Protein AF-D0LKE6-F1 (afdb_monomer)

pLDDT: mean 88.54, std 10.86, range [41.34, 98.31]

Sequence (4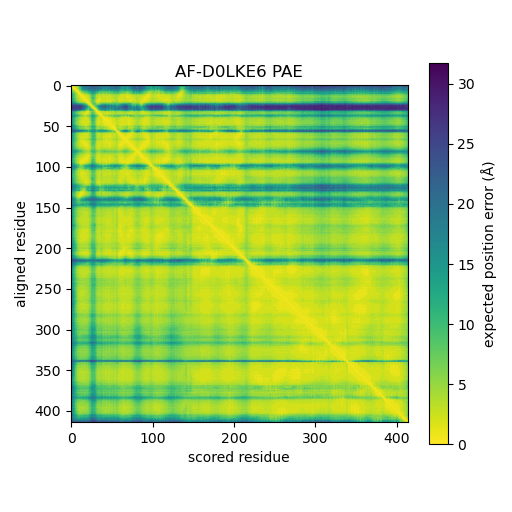14 aa):
MHAPSLKSPSFAVRYRGAWMQKHPSPSHRRSDFHWHPSDLPARIRAELADNLARYGSERASVWLIGDDYLAWARSFSATAPGDQRRYTGLAATVATTDEGPWQDALLDILAHMPLPPAGPYSTSITHGYVDRETHLPVADEHLPLPPAAVDPERLRALFTPAELARGLYLGGAMSCRDPHDEHLPLVFGHLLTWMPRAERAHPRQLVLVDRPLASGTSAPNNRGMINLLHYLTLAWFCPPAIRERDPQFTVRAWQLVLELAFHLERPLPDLLGDLGAVAAAWDTTEDLRSYLLSHRILRHEQIAACDRRAPKPLFASSVPDAGWLWNRITHYWGRQLLPASDAELARMAALLAQRIAVDHLFHLDAPERHTLPMRYLHRLLYESVLPAERRELLLRALAQYVPSLLTHPEVPLD

Mean predicted aligned error: 6.21 Å

Solvent-accessible surface area (backbone atoms only — not comparable to full-atom values): 22656 Å² total; per-residue (Å²): 135,82,76,82,79,76,76,74,59,63,41,56,35,40,35,35,41,36,26,38,41,31,66,81,68,82,91,46,100,77,73,57,76,45,58,42,64,74,83,64,58,67,69,62,52,49,56,55,48,52,50,42,71,76,62,49,75,44,64,27,18,41,39,37,37,44,96,61,38,39,37,43,32,24,33,16,71,33,63,32,88,89,78,71,44,58,31,36,36,35,15,22,22,36,38,37,48,93,51,77,71,50,56,72,44,46,46,62,47,26,60,66,57,69,74,56,67,58,42,63,87,47,80,83,73,37,75,85,36,58,67,44,76,47,78,40,74,61,70,71,85,68,66,51,62,53,48,84,82,49,60,52,67,62,47,57,68,34,31,55,60,64,50,49,36,42,26,75,72,70,20,51,74,36,47,18,71,55,36,76,52,83,58,50,48,35,53,51,26,51,60,43,34,74,44,58,68,76,63,61,41,50,67,37,47,31,32,27,27,61,49,87,68,78,91,76,68,80,72,74,87,48,66,10,48,46,46,39,39,51,50,51,29,43,42,60,54,54,52,64,76,41,42,76,76,40,71,57,49,48,48,54,40,47,48,39,49,53,36,37,24,61,66,66,72,34,59,63,39,59,42,38,32,51,37,51,50,55,53,56,20,52,74,33,44,66,41,31,50,52,46,33,48,77,71,60,61,45,50,73,68,47,51,55,56,18,39,78,72,41,99,59,50,83,85,39,90,86,48,88,33,23,67,53,41,48,36,48,51,53,22,35,42,48,67,65,44,30,85,71,51,74,72,44,46,45,46,53,19,50,54,49,44,44,52,38,38,41,26,31,54,49,27,70,80,37,61,85,48,72,62,39,48,51,45,65,58,48,38,58,78,68,67,22,74,49,49,67,72,48,47,53,51,47,52,55,44,25,37,70,37,29,53,67,59,74,73,35,91,88,51,83,90,123

Secondary structure (DSSP, 8-state):
-PPP--PPPEEEEEEEEEEEEE---TT-TT---EEESTTS-HHHHHHHHHHHHHHTTSSEEEEEE-SSEEEEEEEEEEE-TTT--EEEEEEEEEEEESSS-HHHHHHHHHHH-----SS---HHHHTTTSSEEEEEE-----PPPPGGGS-HHHHHHH--HHHHHHHHHH-EEEE-S-TT-TTHHHHHHHHHTTS-HHHHTS-EEEEEESSPPPS-SPPP-SHHHHHHHHHHHHHHT--HHHHHH-TTHHHHHHHHHHHHHHHTT--HHHHHHHHHHHHHHTSSHHHHHHHHHHTTSS-HHHHHHHHTTSSS-TT-TT--SHHHHHHHHHHHHHTTSS---HHHHHHHHHHHHHHHHHHHHHHHH-TT-TTTTTHHHHIIIIIS---HHHHHHHHHHHHTT-HHHHT-TTS---

Structure (mmCIF, N/CA/C/O backbone):
data_AF-D0LKE6-F1
#
_entry.id   AF-D0LKE6-F1
#
loop_
_atom_site.group_PDB
_atom_site.id
_atom_site.type_symbol
_atom_site.label_atom_id
_atom_site.label_alt_id
_atom_site.label_comp_id
_atom_site.label_asym_id
_atom_site.label_entity_id
_atom_site.label_seq_id
_atom_site.pdbx_PDB_ins_code
_atom_site.Cartn_x
_atom_site.Cartn_y
_atom_site.Cartn_z
_atom_site.occupancy
_atom_site.B_iso_or_equiv
_atom_site.auth_seq_id
_atom_site.auth_comp_id
_atom_site.auth_asym_id
_atom_site.auth_atom_id
_atom_site.pdbx_PDB_model_num
ATOM 1 N N . MET A 1 1 ? -1.559 -46.851 -4.967 1.00 47.97 1 MET A N 1
ATOM 2 C CA . MET A 1 1 ? -2.356 -45.866 -5.728 1.00 47.97 1 MET A CA 1
ATOM 3 C C . MET A 1 1 ? -1.727 -44.505 -5.490 1.00 47.97 1 MET A C 1
ATOM 5 O O . MET A 1 1 ? -1.763 -44.044 -4.359 1.00 47.97 1 MET A O 1
ATOM 9 N N . HIS A 1 2 ? -1.071 -43.918 -6.492 1.00 45.12 2 HIS A N 1
ATOM 10 C CA . HIS A 1 2 ? -0.596 -42.535 -6.398 1.00 45.12 2 HIS A CA 1
ATOM 11 C C . HIS A 1 2 ? -1.765 -41.612 -6.732 1.00 45.12 2 HIS A C 1
ATOM 13 O O . HIS A 1 2 ? -2.380 -41.772 -7.786 1.00 45.12 2 HIS A O 1
ATOM 19 N N . ALA A 1 3 ? -2.102 -40.698 -5.821 1.00 43.34 3 ALA A N 1
ATOM 20 C CA . ALA A 1 3 ? -3.072 -39.651 -6.106 1.00 43.34 3 ALA A CA 1
ATOM 21 C C . ALA A 1 3 ? -2.573 -38.829 -7.311 1.00 43.34 3 ALA A C 1
ATOM 23 O O . ALA A 1 3 ? -1.376 -38.526 -7.370 1.00 43.34 3 ALA A O 1
ATOM 24 N N . PRO A 1 4 ? -3.435 -38.502 -8.288 1.00 55.91 4 PRO A N 1
ATOM 25 C CA . PRO A 1 4 ? -3.037 -37.672 -9.414 1.00 55.91 4 PRO A CA 1
ATOM 26 C C . PRO A 1 4 ? -2.559 -36.315 -8.889 1.00 55.91 4 PRO A C 1
ATOM 28 O O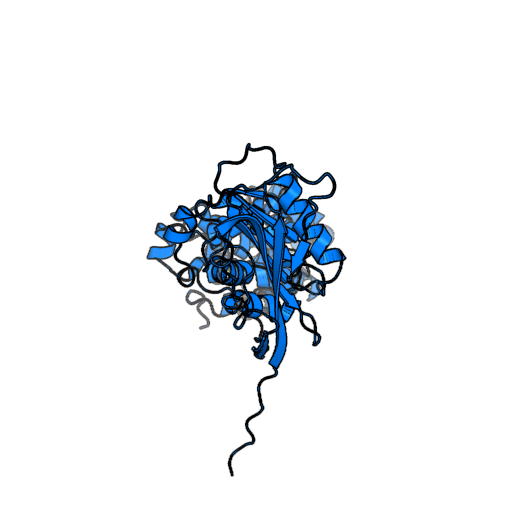 . PRO A 1 4 ? -3.285 -35.624 -8.178 1.00 55.91 4 PRO A O 1
ATOM 31 N N . SER A 1 5 ? -1.317 -35.957 -9.221 1.00 59.00 5 SER A N 1
ATOM 32 C CA . SER A 1 5 ? -0.776 -34.622 -8.972 1.00 59.00 5 SER A CA 1
ATOM 33 C C . SER A 1 5 ? -1.634 -33.620 -9.742 1.00 59.00 5 SER A C 1
ATOM 35 O O . SER A 1 5 ? -1.643 -33.614 -10.974 1.00 59.00 5 SER A O 1
ATOM 37 N N . LEU A 1 6 ? -2.399 -32.810 -9.010 1.00 66.38 6 LEU A N 1
ATOM 38 C CA . LEU A 1 6 ? -3.052 -31.634 -9.564 1.00 66.38 6 LEU A CA 1
ATOM 39 C C . LEU A 1 6 ? -1.931 -30.700 -10.023 1.00 66.38 6 LEU A C 1
ATOM 41 O O . LEU A 1 6 ? -1.174 -30.192 -9.198 1.00 66.38 6 LEU A O 1
ATOM 45 N N . LYS A 1 7 ? -1.772 -30.535 -11.341 1.00 68.88 7 LYS A N 1
ATOM 46 C CA . LYS A 1 7 ? -0.879 -29.510 -11.883 1.00 68.88 7 LYS A CA 1
ATOM 47 C C . LYS A 1 7 ? -1.386 -28.163 -11.380 1.00 68.88 7 LYS A C 1
ATOM 49 O O . LYS A 1 7 ? -2.539 -27.825 -11.650 1.00 68.88 7 LYS A O 1
ATOM 54 N N . SER A 1 8 ? -0.547 -27.430 -10.652 1.00 73.38 8 SER A N 1
ATOM 55 C CA . SER A 1 8 ? -0.851 -26.048 -10.293 1.00 73.38 8 SER A CA 1
ATOM 56 C C . SER A 1 8 ? -1.174 -25.267 -11.567 1.00 73.38 8 SER A C 1
ATOM 58 O O . SER A 1 8 ? -0.502 -25.481 -12.585 1.00 73.38 8 SER A O 1
ATOM 60 N N . PRO A 1 9 ? -2.203 -24.408 -11.550 1.00 79.44 9 PRO A N 1
ATOM 61 C CA . PRO A 1 9 ? -2.502 -23.573 -12.699 1.00 79.44 9 PRO A CA 1
ATOM 62 C C . PRO A 1 9 ? -1.266 -22.734 -13.061 1.00 79.44 9 PRO A C 1
ATOM 64 O O . PRO A 1 9 ? -0.527 -22.280 -12.189 1.00 79.44 9 PRO A O 1
ATOM 67 N N . SER A 1 10 ? -1.014 -22.578 -14.357 1.00 83.12 10 SER A N 1
ATOM 68 C CA . SER A 1 10 ? 0.090 -21.791 -14.916 1.00 83.12 10 SER A CA 1
ATOM 69 C C . SER A 1 10 ? -0.420 -21.015 -16.121 1.00 83.12 10 SER A C 1
ATOM 71 O O . SER A 1 10 ? -1.293 -21.533 -16.818 1.00 83.12 10 SER A O 1
ATOM 73 N N . PHE A 1 11 ? 0.150 -19.848 -16.401 1.00 85.50 11 PHE A N 1
ATOM 74 C CA . PHE A 1 11 ? -0.145 -19.068 -17.608 1.00 85.50 11 PHE A CA 1
ATOM 75 C C . PHE A 1 11 ? 1.114 -18.902 -18.467 1.00 85.50 11 PHE A C 1
ATOM 77 O O . PHE A 1 11 ? 2.243 -18.891 -17.959 1.00 85.50 11 PHE A O 1
ATOM 84 N N . ALA A 1 12 ? 0.927 -18.803 -19.781 1.00 90.00 12 ALA A N 1
ATOM 85 C CA . ALA A 1 12 ? 2.007 -18.543 -20.727 1.00 90.00 12 ALA A CA 1
ATOM 86 C C . ALA A 1 12 ? 2.291 -17.035 -20.855 1.00 90.00 12 ALA A C 1
ATOM 88 O O . ALA A 1 12 ? 1.430 -16.252 -21.254 1.00 90.00 12 ALA A O 1
ATOM 89 N N . VAL A 1 13 ? 3.530 -16.625 -20.571 1.00 91.25 13 VAL A N 1
ATOM 90 C CA . VAL A 1 13 ? 4.018 -15.262 -20.824 1.00 91.25 13 VAL A CA 1
ATOM 91 C C . VAL A 1 13 ? 4.961 -15.266 -22.007 1.00 91.25 13 VAL A C 1
ATOM 93 O O . VAL A 1 13 ? 5.920 -16.038 -22.047 1.00 91.25 13 VAL A O 1
ATOM 96 N N . ARG A 1 14 ? 4.740 -14.333 -22.930 1.00 92.25 14 ARG A N 1
ATOM 97 C CA . ARG A 1 14 ? 5.626 -14.080 -24.062 1.00 92.25 14 ARG A CA 1
ATOM 98 C C . ARG A 1 14 ? 6.458 -12.829 -23.808 1.00 92.25 14 ARG A C 1
ATOM 100 O O . ARG A 1 14 ? 5.916 -11.734 -23.676 1.00 92.25 14 ARG A O 1
ATOM 107 N N . TYR A 1 15 ? 7.775 -12.993 -23.779 1.00 93.00 15 TYR A N 1
ATOM 108 C CA . TYR A 1 15 ? 8.756 -11.917 -23.692 1.00 93.00 15 TYR A CA 1
ATOM 109 C C . TYR A 1 15 ? 9.340 -11.623 -25.071 1.00 93.00 15 TYR A C 1
ATOM 111 O O . TYR A 1 15 ? 9.923 -12.499 -25.708 1.00 93.00 15 TYR A O 1
ATOM 119 N N . ARG A 1 16 ? 9.244 -10.372 -25.517 1.00 93.31 16 ARG A N 1
ATOM 120 C CA . ARG A 1 16 ? 9.790 -9.908 -26.794 1.00 93.31 16 ARG A CA 1
ATOM 121 C C . ARG A 1 16 ? 10.831 -8.824 -26.565 1.00 93.31 16 ARG A C 1
ATOM 123 O O . ARG A 1 16 ? 10.514 -7.744 -26.070 1.00 93.31 16 ARG A O 1
ATOM 130 N N . GLY A 1 17 ? 12.067 -9.110 -26.950 1.00 93.19 17 GLY A N 1
ATOM 131 C CA . GLY A 1 17 ? 13.127 -8.121 -27.066 1.00 93.19 17 GLY A CA 1
ATOM 132 C C . GLY A 1 17 ? 12.883 -7.201 -28.261 1.00 93.19 17 GLY A C 1
ATOM 133 O O . GLY A 1 17 ? 12.564 -7.673 -29.352 1.00 93.19 17 GLY A O 1
ATOM 134 N N . ALA A 1 18 ? 13.062 -5.899 -28.071 1.00 93.62 18 ALA A N 1
ATOM 135 C CA . ALA A 1 18 ? 12.921 -4.897 -29.115 1.00 93.62 18 ALA A CA 1
ATOM 136 C C . ALA A 1 18 ? 13.944 -3.770 -28.972 1.00 93.62 18 ALA A C 1
ATOM 138 O O . ALA A 1 18 ? 14.286 -3.346 -27.874 1.00 93.62 18 ALA A O 1
ATOM 139 N N . TRP A 1 19 ? 14.403 -3.246 -30.100 1.00 93.25 19 TRP A N 1
ATOM 140 C CA . TRP A 1 19 ? 15.422 -2.212 -30.175 1.00 93.25 19 TRP A CA 1
ATOM 141 C C . TRP A 1 19 ? 14.921 -1.069 -31.031 1.00 93.25 19 TRP A C 1
ATOM 143 O O . TRP A 1 19 ? 14.607 -1.271 -32.199 1.00 93.25 19 TRP A O 1
ATOM 153 N N . MET A 1 20 ? 14.897 0.135 -30.477 1.00 93.12 20 MET A N 1
ATOM 154 C CA . MET A 1 20 ? 14.715 1.354 -31.252 1.00 93.12 20 MET A CA 1
ATOM 155 C C . MET A 1 20 ? 16.069 2.028 -31.385 1.00 93.12 20 MET A C 1
ATOM 157 O O . MET A 1 20 ? 16.627 2.420 -30.369 1.00 93.12 20 MET A O 1
ATOM 161 N N . GLN A 1 21 ? 16.617 2.184 -32.588 1.00 90.31 21 GLN A N 1
ATOM 162 C CA . GLN A 1 21 ? 17.961 2.751 -32.746 1.00 90.31 21 GLN A CA 1
ATOM 163 C C . GLN A 1 21 ? 18.087 3.703 -33.932 1.00 90.31 21 GLN A C 1
ATOM 165 O O . GLN A 1 21 ? 17.394 3.569 -34.942 1.00 90.31 21 GLN A O 1
ATOM 170 N N . LYS A 1 22 ? 18.997 4.670 -33.795 1.00 88.31 22 LYS A N 1
ATOM 171 C CA . LYS A 1 22 ? 19.347 5.661 -34.814 1.00 88.31 22 LYS A CA 1
ATOM 172 C C . LYS A 1 22 ? 20.864 5.831 -34.892 1.00 88.31 22 LYS A C 1
ATOM 174 O O . LYS A 1 22 ? 21.565 5.796 -33.879 1.00 88.31 22 LYS A O 1
ATOM 179 N N . HIS A 1 23 ? 21.362 6.069 -36.105 1.00 78.69 23 HIS A N 1
ATOM 180 C CA . HIS A 1 23 ? 22.742 6.493 -36.329 1.00 78.69 23 HIS A CA 1
ATOM 181 C C . HIS A 1 23 ? 22.894 8.010 -36.066 1.00 78.69 23 HIS A C 1
ATOM 183 O O . HIS A 1 23 ? 22.118 8.789 -36.624 1.00 78.69 23 HIS A O 1
ATOM 189 N N . PRO A 1 24 ? 23.889 8.474 -35.283 1.00 66.12 24 PRO A N 1
ATOM 190 C CA . PRO A 1 24 ? 24.089 9.893 -34.975 1.00 66.12 24 PRO A CA 1
ATOM 191 C C . PRO A 1 24 ? 24.461 10.782 -36.174 1.00 66.12 24 PRO A C 1
ATOM 193 O O . PRO A 1 24 ? 24.424 12.003 -36.047 1.00 66.12 24 PRO A O 1
ATOM 196 N N . SER A 1 25 ? 24.857 10.221 -37.327 1.00 58.88 25 SER A N 1
ATOM 197 C CA . SER A 1 25 ? 25.312 11.036 -38.467 1.00 58.88 25 SER A CA 1
ATOM 198 C C . SER A 1 25 ? 24.190 11.862 -39.113 1.00 58.88 25 SER A C 1
ATOM 200 O O . SER A 1 25 ? 23.190 11.291 -39.547 1.00 58.88 25 SER A O 1
ATOM 202 N N . PRO A 1 26 ? 24.393 13.179 -39.306 1.00 49.66 26 PRO A N 1
ATOM 203 C CA . PRO A 1 26 ? 23.405 14.091 -39.890 1.00 49.66 26 PRO A CA 1
ATOM 204 C C . PRO A 1 26 ? 23.273 14.006 -41.425 1.00 49.66 26 PRO A C 1
ATOM 206 O O . PRO A 1 26 ? 22.548 14.797 -42.022 1.00 49.66 26 PRO A O 1
ATOM 209 N N . SER A 1 27 ? 23.954 13.072 -42.098 1.00 48.16 27 SER A N 1
ATOM 210 C CA . SER A 1 27 ? 24.074 13.036 -43.566 1.00 48.16 27 SER A CA 1
ATOM 211 C C . SER A 1 27 ? 22.793 12.658 -44.326 1.00 48.16 27 SER A C 1
ATOM 213 O O . SER A 1 27 ? 22.754 12.806 -45.545 1.00 48.16 27 SER A O 1
ATOM 215 N N . HIS A 1 28 ? 21.720 12.242 -43.643 1.00 43.12 28 HIS A N 1
ATOM 216 C CA . HIS A 1 28 ? 20.419 11.997 -44.268 1.00 43.12 28 HIS A CA 1
ATOM 217 C C . HIS A 1 28 ? 19.289 12.750 -43.551 1.00 43.12 28 HIS A C 1
ATOM 219 O O . HIS A 1 28 ? 19.034 12.547 -42.363 1.00 43.12 28 HIS A O 1
ATOM 225 N N . ARG A 1 29 ? 18.542 13.560 -44.320 1.00 41.34 29 ARG A N 1
ATOM 226 C CA . ARG A 1 29 ? 17.317 14.277 -43.898 1.00 41.34 29 ARG A CA 1
ATOM 227 C C . ARG A 1 29 ? 16.173 13.361 -43.410 1.00 41.34 29 ARG A C 1
ATOM 229 O O . ARG A 1 29 ? 15.192 13.880 -42.902 1.00 41.34 29 ARG A O 1
ATOM 236 N N . ARG A 1 30 ? 16.296 12.033 -43.567 1.00 46.56 30 ARG A N 1
ATOM 237 C CA . ARG A 1 30 ? 15.346 10.983 -43.129 1.00 46.56 30 ARG A CA 1
ATOM 238 C C . ARG A 1 30 ? 15.948 10.034 -42.074 1.00 46.56 30 ARG A C 1
ATOM 240 O O . ARG A 1 30 ? 15.662 8.844 -42.086 1.00 46.56 30 ARG A O 1
ATOM 247 N N . SER A 1 31 ? 16.881 10.507 -41.245 1.00 54.56 31 SER A N 1
ATOM 248 C CA . SER A 1 31 ? 17.502 9.686 -40.189 1.00 54.56 31 SER A CA 1
ATOM 249 C C . SER A 1 31 ? 16.519 9.445 -39.037 1.00 54.56 31 SER A C 1
ATOM 251 O O . SER A 1 31 ? 16.667 9.997 -37.947 1.00 54.56 31 SER A O 1
ATOM 253 N N . ASP A 1 32 ? 15.487 8.652 -39.294 1.00 76.81 32 ASP A N 1
ATOM 254 C CA . ASP A 1 32 ? 14.445 8.340 -38.324 1.00 76.81 32 ASP A CA 1
ATOM 255 C C . ASP A 1 32 ? 14.886 7.178 -37.424 1.00 76.81 32 ASP A C 1
ATOM 257 O O . ASP A 1 32 ? 15.779 6.396 -37.757 1.00 76.81 32 ASP A O 1
ATOM 261 N N . PHE A 1 33 ? 14.303 7.094 -36.230 1.00 83.81 33 PHE A N 1
ATOM 262 C CA . PHE A 1 33 ? 14.491 5.934 -35.366 1.00 83.81 33 PHE A CA 1
ATOM 263 C C . PHE A 1 33 ? 13.778 4.723 -35.978 1.00 83.81 33 PHE A C 1
ATOM 265 O O . PHE A 1 33 ? 12.622 4.824 -36.392 1.00 83.81 33 PHE A O 1
ATOM 272 N N . HIS A 1 34 ? 14.447 3.570 -35.998 1.00 87.56 34 HIS A N 1
ATOM 273 C CA . HIS A 1 34 ? 13.879 2.321 -36.507 1.00 87.56 34 HIS A CA 1
ATOM 274 C C . HIS A 1 34 ? 13.777 1.270 -35.403 1.00 87.56 34 HIS A C 1
ATOM 276 O O . HIS A 1 34 ? 14.676 1.154 -34.569 1.00 87.56 34 HIS A O 1
ATOM 282 N N . TRP A 1 35 ? 12.675 0.514 -35.418 1.00 90.06 35 TRP A N 1
ATOM 283 C CA . TRP A 1 35 ? 12.418 -0.592 -34.497 1.00 90.06 35 TRP A CA 1
ATOM 284 C C . TRP A 1 35 ? 12.865 -1.932 -35.091 1.00 90.06 35 TRP A C 1
ATOM 286 O O . TRP A 1 35 ? 12.570 -2.228 -36.250 1.00 90.06 35 TRP A O 1
ATOM 296 N N . HIS A 1 36 ? 13.527 -2.749 -34.277 1.00 88.00 36 HIS A N 1
ATOM 297 C CA . HIS A 1 36 ? 13.985 -4.095 -34.601 1.00 88.00 36 HIS A CA 1
ATOM 298 C C . HIS A 1 36 ? 13.637 -5.056 -33.452 1.00 88.00 36 HIS A C 1
ATOM 300 O O . HIS A 1 36 ? 14.093 -4.808 -32.341 1.00 88.00 36 HIS A O 1
ATOM 306 N N . PRO A 1 37 ? 12.896 -6.153 -33.679 1.00 82.88 37 PRO A N 1
ATOM 307 C CA . PRO A 1 37 ? 12.035 -6.373 -34.840 1.00 82.88 37 PRO A CA 1
ATOM 308 C C . PRO A 1 37 ? 10.900 -5.330 -34.915 1.00 82.88 37 PRO A C 1
ATOM 310 O O . PRO A 1 37 ? 10.629 -4.591 -33.968 1.00 82.88 37 PRO A O 1
ATOM 313 N N . SER A 1 38 ? 10.278 -5.196 -36.088 1.00 76.62 38 SER A N 1
ATOM 314 C CA . SER A 1 38 ? 9.283 -4.147 -36.361 1.00 76.62 38 SER A CA 1
ATOM 315 C C . SER A 1 38 ? 7.862 -4.480 -35.883 1.00 76.62 38 SER A C 1
ATOM 317 O O . SER A 1 38 ? 6.953 -3.673 -36.074 1.00 76.62 38 SER A O 1
ATOM 319 N N . ASP A 1 39 ? 7.653 -5.659 -35.304 1.00 83.12 39 ASP A N 1
ATOM 320 C CA . ASP A 1 39 ? 6.363 -6.294 -35.007 1.00 83.12 39 ASP A CA 1
ATOM 321 C C . ASP A 1 39 ? 5.790 -5.954 -33.618 1.00 83.12 39 ASP A C 1
ATOM 323 O O . ASP A 1 39 ? 4.746 -6.479 -33.228 1.00 83.12 39 ASP A O 1
ATOM 327 N N . LEU A 1 40 ? 6.409 -5.027 -32.879 1.00 86.31 40 LEU A N 1
ATOM 328 C CA . LEU A 1 40 ? 5.805 -4.491 -31.660 1.00 86.31 40 LEU A CA 1
ATOM 329 C C . LEU A 1 40 ? 4.518 -3.691 -31.962 1.00 86.31 40 LEU A C 1
ATOM 331 O O . LEU A 1 40 ? 4.504 -2.863 -32.890 1.00 86.31 40 LEU A O 1
ATOM 335 N N . PRO A 1 41 ? 3.464 -3.829 -31.130 1.00 90.56 41 PRO A N 1
ATOM 336 C CA . PRO A 1 41 ? 2.258 -3.014 -31.238 1.00 90.56 41 PRO A CA 1
ATOM 337 C C . PRO A 1 41 ? 2.571 -1.514 -31.289 1.00 90.56 41 PRO A C 1
ATOM 339 O O . PRO A 1 41 ? 3.401 -1.008 -30.531 1.00 90.56 41 PRO A O 1
ATOM 342 N N . ALA A 1 42 ? 1.893 -0.785 -32.182 1.00 90.44 42 ALA A N 1
ATOM 343 C CA . ALA A 1 42 ? 2.172 0.632 -32.431 1.00 90.44 42 ALA A CA 1
ATOM 344 C C . ALA A 1 42 ? 2.037 1.506 -31.170 1.00 90.44 42 ALA A C 1
ATOM 346 O O . ALA A 1 42 ? 2.848 2.409 -30.988 1.00 90.44 42 ALA A O 1
ATOM 347 N N . ARG A 1 43 ? 1.078 1.196 -30.281 1.00 92.62 43 ARG A N 1
ATOM 348 C CA . ARG A 1 43 ? 0.895 1.910 -29.003 1.00 92.62 43 ARG A CA 1
ATOM 349 C C . ARG A 1 43 ? 2.139 1.824 -28.106 1.00 92.62 43 ARG A C 1
ATOM 351 O O . ARG A 1 43 ? 2.644 2.848 -27.671 1.00 92.62 43 ARG A O 1
ATOM 358 N N . ILE A 1 44 ? 2.705 0.623 -27.944 1.00 92.56 44 ILE A N 1
ATOM 359 C CA . ILE A 1 44 ? 3.870 0.379 -27.077 1.00 92.56 44 ILE A CA 1
ATOM 360 C C . ILE A 1 44 ? 5.096 1.081 -27.664 1.00 92.56 44 ILE A C 1
ATOM 362 O O . ILE A 1 44 ? 5.868 1.715 -26.948 1.00 92.56 44 ILE A O 1
ATOM 366 N N . ARG A 1 45 ? 5.253 1.019 -28.995 1.00 92.00 45 ARG A N 1
ATOM 367 C CA . ARG A 1 45 ? 6.321 1.739 -29.701 1.00 92.00 45 ARG A CA 1
ATOM 368 C C . ARG A 1 45 ? 6.222 3.250 -29.507 1.00 92.00 45 ARG A C 1
ATOM 370 O O . ARG A 1 45 ? 7.254 3.878 -29.290 1.00 92.00 45 ARG A O 1
ATOM 377 N N . ALA A 1 46 ? 5.020 3.818 -29.594 1.00 91.25 46 ALA A N 1
ATOM 378 C CA . ALA A 1 46 ? 4.798 5.247 -29.393 1.00 91.25 46 ALA A CA 1
ATOM 379 C C . ALA A 1 46 ? 5.141 5.667 -27.956 1.00 91.25 46 ALA A C 1
ATOM 381 O O . ALA A 1 46 ? 5.932 6.586 -27.774 1.00 91.25 46 ALA A O 1
ATOM 382 N N . GLU A 1 47 ? 4.658 4.941 -26.946 1.00 92.44 47 GLU A N 1
ATOM 383 C CA . GLU A 1 47 ? 4.952 5.249 -25.540 1.00 92.44 47 GLU A CA 1
ATOM 384 C C . GLU A 1 47 ? 6.448 5.165 -25.214 1.00 92.44 47 GLU A C 1
ATOM 386 O O . GLU A 1 47 ? 7.004 6.061 -24.575 1.00 92.44 47 GLU A O 1
ATOM 391 N N . LEU A 1 48 ? 7.138 4.120 -25.680 1.00 92.25 48 LEU A N 1
ATOM 392 C CA . LEU A 1 48 ? 8.586 3.996 -25.496 1.00 92.25 48 LEU A CA 1
ATOM 393 C C . LEU A 1 48 ? 9.352 5.106 -26.238 1.00 92.25 48 LEU A C 1
ATOM 395 O O . LEU A 1 48 ? 10.305 5.666 -25.692 1.00 92.25 48 LEU A O 1
ATOM 399 N N . ALA A 1 49 ? 8.933 5.459 -27.457 1.00 89.62 49 ALA A N 1
ATOM 400 C CA . ALA A 1 49 ? 9.560 6.528 -28.231 1.00 89.62 49 ALA A CA 1
ATOM 401 C C . ALA A 1 49 ? 9.371 7.909 -27.582 1.00 89.62 49 ALA A C 1
ATOM 403 O O . ALA A 1 49 ? 10.335 8.672 -27.494 1.00 89.62 49 ALA A O 1
ATOM 404 N N . ASP A 1 50 ? 8.176 8.202 -27.068 1.00 88.88 50 ASP A N 1
ATOM 405 C CA . ASP A 1 50 ? 7.871 9.445 -26.352 1.00 88.88 50 ASP A CA 1
ATOM 406 C C . ASP A 1 50 ? 8.743 9.602 -25.102 1.00 88.88 50 ASP A C 1
ATOM 408 O O . ASP A 1 50 ? 9.212 10.700 -24.793 1.00 88.88 50 ASP A O 1
ATOM 412 N N . ASN A 1 51 ? 9.020 8.499 -24.403 1.00 82.19 51 ASN A N 1
ATOM 413 C CA . ASN A 1 51 ? 9.959 8.500 -23.287 1.00 82.19 51 ASN A CA 1
ATOM 414 C C . ASN A 1 51 ? 11.385 8.830 -23.734 1.00 82.19 51 ASN A C 1
ATOM 416 O O . ASN A 1 51 ? 12.013 9.714 -23.150 1.00 82.19 51 ASN A O 1
ATOM 420 N N . LEU A 1 52 ? 11.894 8.185 -24.789 1.00 78.38 52 LEU A N 1
ATOM 421 C CA . LEU A 1 52 ? 13.220 8.530 -25.310 1.00 78.38 52 LEU A CA 1
ATOM 422 C C . LEU A 1 52 ? 13.286 10.005 -25.731 1.00 78.38 52 LEU A C 1
ATOM 424 O O . LEU A 1 52 ? 14.282 10.671 -25.467 1.00 78.38 52 LEU A O 1
ATOM 428 N N . ALA A 1 53 ? 12.233 10.538 -26.353 1.00 82.56 53 ALA A N 1
ATOM 429 C CA . ALA A 1 53 ? 12.198 11.934 -26.778 1.00 82.56 53 ALA A CA 1
ATOM 430 C C . ALA A 1 53 ? 12.289 12.916 -25.596 1.00 82.56 53 ALA A C 1
ATOM 432 O O . ALA A 1 53 ? 12.932 13.958 -25.717 1.00 82.56 53 ALA A O 1
ATOM 433 N N . ARG A 1 54 ? 11.683 12.581 -24.449 1.00 81.50 54 ARG A N 1
ATOM 434 C CA . ARG A 1 54 ? 11.694 13.424 -23.240 1.00 81.50 54 ARG A CA 1
ATOM 435 C C . ARG A 1 54 ? 13.021 13.387 -22.484 1.00 81.50 54 ARG A C 1
ATOM 437 O O . ARG A 1 54 ? 13.441 14.422 -21.972 1.00 81.50 54 ARG A O 1
ATOM 444 N N . TYR A 1 55 ? 13.666 12.223 -22.405 1.00 75.19 55 TYR A N 1
ATOM 445 C CA . TYR A 1 55 ? 14.863 12.020 -21.571 1.00 75.19 55 TYR A CA 1
ATOM 446 C C . TYR A 1 55 ? 16.169 11.887 -22.377 1.00 75.19 55 TYR A C 1
ATOM 448 O O . TYR A 1 55 ? 17.258 11.886 -21.808 1.00 75.19 55 TYR A O 1
ATOM 456 N N . GLY A 1 56 ? 16.090 11.859 -23.710 1.00 68.12 56 GLY A N 1
ATOM 457 C CA . GLY A 1 56 ? 17.238 11.885 -24.615 1.00 68.12 56 GLY A CA 1
ATOM 458 C C . GLY A 1 56 ? 18.103 10.620 -24.570 1.00 68.12 56 GLY A C 1
ATOM 459 O O . GLY A 1 56 ? 17.660 9.543 -24.188 1.00 68.12 56 GLY A O 1
ATOM 460 N N . SER A 1 57 ? 19.371 10.748 -24.980 1.00 62.78 57 SER A N 1
ATOM 461 C CA . SER A 1 57 ? 20.373 9.667 -24.928 1.00 62.78 57 SER A CA 1
ATOM 462 C C . SER A 1 57 ? 21.048 9.525 -23.558 1.00 62.78 57 SER A C 1
ATOM 464 O O . SER A 1 57 ? 22.133 8.949 -23.465 1.00 62.78 57 SER A O 1
ATOM 466 N N . GLU A 1 58 ? 20.477 10.131 -22.519 1.00 71.75 58 GLU A N 1
ATOM 467 C CA . GLU A 1 58 ? 20.970 10.015 -21.148 1.00 71.75 58 GLU A CA 1
ATOM 468 C C . GLU A 1 58 ? 20.823 8.572 -20.661 1.00 71.75 58 GLU A C 1
ATOM 470 O O . GLU A 1 58 ? 19.975 7.833 -21.164 1.00 71.75 58 GLU A O 1
ATOM 475 N N . ARG A 1 59 ? 21.649 8.154 -19.693 1.00 90.00 59 ARG A N 1
ATOM 476 C CA . ARG A 1 59 ? 21.531 6.831 -19.068 1.00 90.00 59 ARG A CA 1
ATOM 477 C C . ARG A 1 59 ? 20.210 6.789 -18.295 1.00 90.00 59 ARG A C 1
ATOM 479 O O . ARG A 1 59 ? 20.075 7.415 -17.247 1.00 90.00 59 ARG A O 1
ATOM 486 N N . ALA A 1 60 ? 19.231 6.096 -18.862 1.00 93.44 60 ALA A N 1
ATOM 487 C CA . ALA A 1 60 ? 17.861 6.068 -18.387 1.00 93.44 60 ALA A CA 1
ATOM 488 C C . ALA A 1 60 ? 17.231 4.695 -18.623 1.00 93.44 60 ALA A C 1
ATOM 490 O O . ALA A 1 60 ? 17.620 3.967 -19.544 1.00 93.44 60 ALA A O 1
ATOM 491 N N . SER A 1 61 ? 16.230 4.377 -17.809 1.00 95.62 61 SER A N 1
ATOM 492 C CA . SER A 1 61 ? 15.347 3.235 -18.018 1.00 95.62 61 SER A CA 1
ATOM 493 C C . SER A 1 61 ? 13.896 3.654 -17.923 1.00 95.62 61 SER A C 1
ATOM 495 O O . SER A 1 61 ? 13.542 4.535 -17.147 1.00 95.62 61 SER A O 1
ATOM 497 N N . VAL A 1 62 ? 13.057 3.010 -18.716 1.00 95.06 62 VAL A N 1
ATOM 498 C CA . VAL A 1 62 ? 11.622 3.249 -18.781 1.00 95.06 62 VAL A CA 1
ATOM 499 C C . VAL A 1 62 ? 10.931 1.960 -18.388 1.00 95.06 62 VAL A C 1
ATOM 501 O O . VAL A 1 62 ? 11.185 0.916 -18.983 1.00 95.06 62 VAL A O 1
ATOM 504 N N . TRP A 1 63 ? 10.048 2.049 -17.409 1.00 95.62 63 TRP A N 1
ATOM 505 C CA . TRP A 1 63 ? 9.183 0.972 -16.967 1.00 95.62 63 TRP A CA 1
ATOM 506 C C . TRP A 1 63 ? 7.734 1.368 -17.247 1.00 95.62 63 TRP A C 1
ATOM 508 O O . TRP A 1 63 ? 7.284 2.428 -16.811 1.00 95.62 63 TRP A O 1
ATOM 518 N N . LEU A 1 64 ? 7.022 0.544 -18.012 1.00 95.25 64 LEU A N 1
ATOM 519 C CA . LEU A 1 64 ? 5.629 0.762 -18.392 1.00 95.25 64 LEU A CA 1
ATOM 520 C C . LEU A 1 64 ? 4.790 -0.423 -17.941 1.00 95.25 64 LEU A C 1
ATOM 522 O O . LEU A 1 64 ? 5.086 -1.564 -18.295 1.00 95.25 64 LEU A O 1
ATOM 526 N N . ILE A 1 65 ? 3.720 -0.128 -17.221 1.00 94.75 65 ILE A N 1
ATOM 527 C CA . ILE A 1 65 ? 2.603 -1.029 -16.982 1.00 94.75 65 ILE A CA 1
ATOM 528 C C . ILE A 1 65 ? 1.439 -0.528 -17.837 1.00 94.75 65 ILE A C 1
ATOM 530 O O . ILE A 1 65 ? 0.986 0.601 -17.644 1.00 94.75 65 ILE A O 1
ATOM 534 N N . GLY A 1 66 ? 0.984 -1.353 -18.776 1.00 92.81 66 GLY A N 1
ATOM 535 C CA . GLY A 1 66 ? -0.240 -1.136 -19.543 1.00 92.81 66 GLY A CA 1
ATOM 536 C C . GLY A 1 66 ? -1.371 -2.061 -19.091 1.00 92.81 66 GLY A C 1
ATOM 537 O O . GLY A 1 66 ? -1.231 -2.816 -18.132 1.00 92.81 66 GLY A O 1
ATOM 538 N N . ASP A 1 67 ? -2.492 -2.028 -19.811 1.00 89.00 67 ASP A N 1
ATOM 539 C CA . ASP A 1 67 ? -3.666 -2.859 -19.497 1.00 89.00 67 ASP A CA 1
ATOM 540 C C . ASP A 1 67 ? -3.441 -4.360 -19.739 1.00 89.00 67 ASP A C 1
ATOM 542 O O . ASP A 1 67 ? -4.150 -5.187 -19.172 1.00 89.00 67 ASP A O 1
ATOM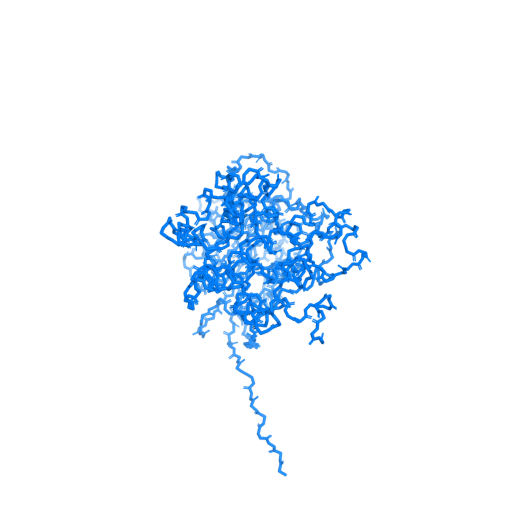 546 N N . ASP A 1 68 ? -2.482 -4.707 -20.595 1.00 89.88 68 ASP A N 1
ATOM 547 C CA . ASP A 1 68 ? -2.216 -6.064 -21.090 1.00 89.88 68 ASP A CA 1
ATOM 548 C C . ASP A 1 68 ? -0.724 -6.309 -21.404 1.00 89.88 68 ASP A C 1
ATOM 550 O O . ASP A 1 68 ? -0.363 -7.291 -22.058 1.00 89.88 68 ASP A O 1
ATOM 554 N N . TYR A 1 69 ? 0.167 -5.418 -20.958 1.00 93.00 69 TYR A N 1
ATOM 555 C CA . TYR A 1 69 ? 1.609 -5.583 -21.131 1.00 93.00 69 TYR A CA 1
ATOM 556 C C . TYR A 1 69 ? 2.415 -4.944 -20.009 1.00 93.00 69 TYR A C 1
ATOM 558 O O . TYR A 1 69 ? 1.999 -3.989 -19.353 1.00 93.00 69 TYR A O 1
ATOM 566 N N . LEU A 1 70 ? 3.644 -5.432 -19.888 1.00 94.94 70 LEU A N 1
ATOM 567 C CA . LEU A 1 70 ? 4.716 -4.794 -19.147 1.00 94.94 70 LEU A CA 1
ATOM 568 C C . LEU A 1 70 ? 5.879 -4.529 -20.100 1.00 94.94 70 LEU A C 1
ATOM 570 O O . LEU A 1 70 ? 6.305 -5.439 -20.807 1.00 94.94 70 LEU A O 1
ATOM 574 N N . ALA A 1 71 ? 6.430 -3.320 -20.111 1.00 95.81 71 ALA A N 1
ATOM 575 C CA . ALA A 1 71 ? 7.647 -3.023 -20.858 1.00 95.81 71 ALA A CA 1
ATOM 576 C C . ALA A 1 71 ? 8.741 -2.472 -19.945 1.00 95.81 71 ALA A C 1
ATOM 578 O O . ALA A 1 71 ? 8.488 -1.626 -19.089 1.00 95.81 71 ALA A O 1
ATOM 579 N N . TRP A 1 72 ? 9.971 -2.923 -20.172 1.00 97.00 72 TRP A N 1
ATOM 580 C CA . TRP A 1 72 ? 11.169 -2.363 -19.563 1.00 97.00 72 TRP A CA 1
ATOM 581 C C . TRP A 1 72 ? 12.175 -2.033 -20.653 1.00 97.00 72 TRP A C 1
ATOM 583 O O . TRP A 1 72 ? 12.637 -2.928 -21.356 1.00 97.00 72 TRP A O 1
ATOM 593 N N . ALA A 1 73 ? 12.526 -0.762 -20.801 1.00 96.00 73 ALA A N 1
ATOM 594 C CA . ALA A 1 73 ? 13.476 -0.291 -21.798 1.00 96.00 73 ALA A CA 1
ATOM 595 C C . ALA A 1 73 ? 14.669 0.395 -21.147 1.00 96.00 73 ALA A C 1
ATOM 597 O O . ALA A 1 73 ? 14.507 1.146 -20.195 1.00 96.00 73 ALA A O 1
ATOM 598 N N . ARG A 1 74 ? 15.862 0.167 -21.691 1.00 95.62 74 ARG A N 1
ATOM 599 C CA . ARG A 1 74 ? 17.115 0.811 -21.294 1.00 95.62 74 ARG A CA 1
ATOM 600 C C . ARG A 1 74 ? 17.624 1.646 -22.452 1.00 95.62 74 ARG A C 1
ATOM 602 O O . ARG A 1 74 ? 17.771 1.135 -23.564 1.00 95.62 74 ARG A O 1
ATOM 609 N N . SER A 1 75 ? 17.889 2.922 -22.211 1.00 94.88 75 SER A N 1
ATOM 610 C CA . SER A 1 75 ? 18.557 3.758 -23.202 1.00 94.88 75 SER A CA 1
ATOM 611 C C . SER A 1 75 ? 19.991 3.294 -23.428 1.00 94.88 75 SER A C 1
ATOM 613 O O . SER A 1 75 ? 20.607 2.684 -22.558 1.00 94.88 75 SER A O 1
ATOM 615 N N . PHE A 1 76 ? 20.552 3.584 -24.596 1.00 92.69 76 PHE A N 1
ATOM 616 C CA . PHE A 1 76 ? 21.962 3.331 -24.849 1.00 92.69 76 PHE A CA 1
ATOM 617 C C . PHE A 1 76 ? 22.576 4.351 -25.802 1.00 92.69 76 PHE A C 1
ATOM 619 O O . PHE A 1 76 ? 21.908 4.956 -26.643 1.00 92.69 76 PHE A O 1
ATOM 626 N N . SER A 1 77 ? 23.895 4.483 -25.689 1.00 91.81 77 SER A N 1
ATOM 627 C CA . SER A 1 77 ? 24.771 5.116 -26.669 1.00 91.81 77 SER A CA 1
ATOM 628 C C . SER A 1 77 ? 26.018 4.244 -26.799 1.00 91.81 77 SER A C 1
ATOM 630 O O . SER A 1 77 ? 26.940 4.382 -25.998 1.00 91.81 77 SER A O 1
ATOM 632 N N . ALA A 1 78 ? 26.062 3.366 -27.797 1.00 91.12 78 ALA A N 1
ATOM 633 C CA . ALA A 1 78 ? 27.114 2.359 -27.927 1.00 91.12 78 ALA A CA 1
ATOM 634 C C . ALA A 1 78 ? 27.529 2.142 -29.386 1.00 91.12 78 ALA A C 1
ATOM 636 O O . ALA A 1 78 ? 26.779 2.441 -30.316 1.00 91.12 78 ALA A O 1
ATOM 637 N N . THR A 1 79 ? 28.743 1.633 -29.582 1.00 89.88 79 THR A N 1
ATOM 638 C CA . THR A 1 79 ? 29.257 1.244 -30.899 1.00 89.88 79 THR A CA 1
ATOM 639 C C . THR A 1 79 ? 28.829 -0.184 -31.207 1.00 89.88 79 THR A C 1
ATOM 641 O O . THR A 1 79 ? 29.059 -1.082 -30.398 1.00 89.88 79 THR A O 1
ATOM 644 N N . ALA A 1 80 ? 28.203 -0.409 -32.362 1.00 86.56 80 ALA A N 1
ATOM 645 C CA . ALA A 1 80 ? 27.823 -1.749 -32.778 1.00 86.56 80 ALA A CA 1
ATOM 646 C C . ALA A 1 80 ? 29.076 -2.557 -33.158 1.00 86.56 80 ALA A C 1
ATOM 648 O O . ALA A 1 80 ? 29.876 -2.093 -33.974 1.00 86.56 80 ALA A O 1
ATOM 649 N N . PRO A 1 81 ? 29.251 -3.782 -32.625 1.00 80.88 81 PRO A N 1
ATOM 650 C CA . PRO A 1 81 ? 30.432 -4.592 -32.925 1.00 80.88 81 PRO A CA 1
ATOM 651 C C . PRO A 1 81 ? 30.595 -4.929 -34.415 1.00 80.88 81 PRO A C 1
ATOM 653 O O . PRO A 1 81 ? 31.718 -5.082 -34.888 1.00 80.88 81 PRO A O 1
ATOM 656 N N . GLY A 1 82 ? 29.486 -5.052 -35.154 1.00 82.81 82 GLY A N 1
ATOM 657 C CA . GLY A 1 82 ? 29.491 -5.527 -36.540 1.00 82.81 82 GLY A CA 1
ATOM 658 C C . GLY A 1 82 ? 29.983 -4.504 -37.566 1.00 82.81 82 GLY A C 1
ATOM 659 O O . GLY A 1 82 ? 30.729 -4.866 -38.468 1.00 82.81 82 GLY A O 1
ATOM 660 N N . ASP A 1 83 ? 29.585 -3.236 -37.439 1.00 85.44 83 ASP A N 1
ATOM 661 C CA . ASP A 1 83 ? 29.891 -2.182 -38.419 1.00 85.44 83 ASP A CA 1
ATOM 662 C C . ASP A 1 83 ? 30.742 -1.037 -37.844 1.00 85.44 83 ASP A C 1
ATOM 664 O O . ASP A 1 83 ? 31.074 -0.095 -38.566 1.00 85.44 83 ASP A O 1
ATOM 668 N N . GLN A 1 84 ? 31.094 -1.118 -36.553 1.00 87.00 84 GLN A N 1
ATOM 669 C CA . GLN A 1 84 ? 31.877 -0.122 -35.816 1.00 87.00 84 GLN A CA 1
ATOM 670 C C . GLN A 1 84 ? 31.247 1.278 -35.808 1.00 87.00 84 GLN A C 1
ATOM 672 O O . GLN A 1 84 ? 31.917 2.281 -35.545 1.00 87.00 84 GLN A O 1
ATOM 677 N N . ARG A 1 85 ? 29.940 1.369 -36.065 1.00 87.00 85 ARG A N 1
ATOM 678 C CA . ARG A 1 85 ? 29.193 2.623 -36.029 1.00 87.00 85 ARG A CA 1
ATOM 679 C C . ARG A 1 85 ? 28.603 2.861 -34.651 1.00 87.00 85 ARG A C 1
ATOM 681 O O . ARG A 1 85 ? 28.176 1.936 -33.964 1.00 87.00 85 ARG A O 1
ATOM 688 N N . ARG A 1 86 ? 28.561 4.128 -34.242 1.00 88.44 86 ARG A N 1
ATOM 689 C CA . ARG A 1 86 ? 27.895 4.537 -33.003 1.00 88.44 86 ARG A CA 1
ATOM 690 C C . ARG A 1 86 ? 26.389 4.584 -33.235 1.00 88.44 86 ARG A C 1
ATOM 692 O O . ARG A 1 86 ? 25.948 5.092 -34.259 1.00 88.44 86 ARG A O 1
ATOM 699 N N . TYR A 1 87 ? 25.619 4.115 -32.266 1.00 89.06 87 TYR A N 1
ATOM 700 C CA . TYR A 1 87 ? 24.162 4.159 -32.259 1.00 89.06 87 TYR A CA 1
ATOM 701 C C . TYR A 1 87 ? 23.664 4.734 -30.941 1.00 89.06 87 TYR A C 1
ATOM 703 O O . TYR A 1 87 ? 24.305 4.575 -29.899 1.00 89.06 87 TYR A O 1
ATOM 711 N N . THR A 1 88 ? 22.505 5.379 -30.995 1.00 90.69 88 THR A N 1
ATOM 712 C CA . THR A 1 88 ? 21.729 5.751 -29.812 1.00 90.69 88 THR A CA 1
ATOM 713 C C . THR A 1 88 ? 20.319 5.199 -29.930 1.00 90.69 88 THR A C 1
ATOM 715 O O . THR A 1 88 ? 19.790 5.068 -31.039 1.00 90.69 88 THR A O 1
ATOM 718 N N . GLY A 1 89 ? 19.715 4.837 -28.802 1.00 92.50 89 GLY A N 1
ATOM 719 C CA . GLY A 1 89 ? 18.443 4.133 -28.850 1.00 92.50 89 GLY A CA 1
ATOM 720 C C . GLY A 1 89 ? 17.928 3.611 -27.518 1.00 92.50 89 GLY A C 1
ATOM 721 O O . GLY A 1 89 ? 18.403 4.015 -26.459 1.00 92.50 89 GLY A O 1
ATOM 722 N N . LEU A 1 90 ? 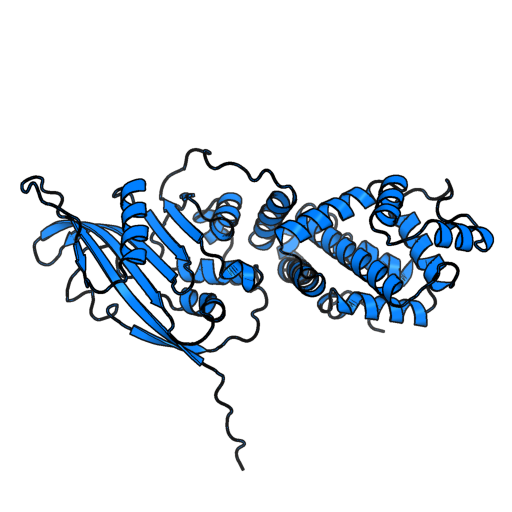16.960 2.701 -27.612 1.00 94.19 90 LEU A N 1
ATOM 723 C CA . LEU A 1 90 ? 16.395 1.901 -26.530 1.00 94.19 90 LEU A CA 1
ATOM 724 C C . LEU A 1 90 ? 16.578 0.414 -26.837 1.00 94.19 90 LEU A C 1
ATOM 726 O O . LEU A 1 90 ? 16.331 -0.005 -27.967 1.00 94.19 90 LEU A O 1
ATOM 730 N N . ALA A 1 91 ? 16.940 -0.373 -25.830 1.00 94.38 91 ALA A N 1
ATOM 731 C CA . ALA A 1 91 ? 16.821 -1.827 -25.825 1.00 94.38 91 ALA A CA 1
ATOM 732 C C . ALA A 1 91 ? 15.757 -2.209 -24.790 1.00 94.38 91 ALA A C 1
ATOM 734 O O . ALA A 1 91 ? 15.873 -1.834 -23.624 1.00 94.38 91 ALA A O 1
ATOM 735 N N . ALA A 1 92 ? 14.707 -2.901 -25.210 1.00 95.50 92 ALA A N 1
ATOM 736 C CA . ALA A 1 92 ? 13.510 -3.134 -24.420 1.00 95.50 92 ALA A CA 1
ATOM 737 C C . ALA A 1 92 ? 13.119 -4.606 -24.375 1.00 95.50 92 ALA A C 1
ATOM 739 O O . ALA A 1 92 ? 13.302 -5.325 -25.352 1.00 95.50 92 ALA A O 1
ATOM 740 N N . THR A 1 93 ? 12.516 -5.016 -23.267 1.00 96.12 93 THR A N 1
ATOM 741 C CA . THR A 1 93 ? 11.731 -6.246 -23.167 1.00 96.12 93 THR A CA 1
ATOM 742 C C . THR A 1 93 ? 10.283 -5.880 -22.956 1.00 96.12 93 THR A C 1
ATOM 744 O O . THR A 1 93 ? 9.966 -5.082 -22.077 1.00 96.12 93 THR A O 1
ATOM 747 N N . VAL A 1 94 ? 9.409 -6.487 -23.746 1.00 95.56 94 VAL A N 1
ATOM 748 C CA . VAL A 1 94 ? 7.960 -6.376 -23.609 1.00 95.56 94 VAL A CA 1
ATOM 749 C C . VAL A 1 94 ? 7.416 -7.749 -23.244 1.00 95.56 94 VAL A C 1
ATOM 751 O O . VAL A 1 94 ? 7.627 -8.705 -23.984 1.00 95.56 94 VAL A O 1
ATOM 754 N N . ALA A 1 95 ? 6.743 -7.850 -22.106 1.00 94.56 95 ALA A N 1
ATOM 755 C CA . ALA A 1 95 ? 6.025 -9.037 -21.678 1.00 94.56 95 ALA A CA 1
ATOM 756 C C . ALA A 1 95 ? 4.528 -8.859 -21.952 1.00 94.56 95 ALA A C 1
ATOM 758 O O . ALA A 1 95 ? 3.946 -7.837 -21.586 1.00 94.56 95 ALA A O 1
ATOM 759 N N . THR A 1 96 ? 3.920 -9.860 -22.577 1.00 92.12 96 THR A N 1
ATOM 760 C CA . THR A 1 96 ? 2.474 -9.956 -22.821 1.00 92.12 96 THR A CA 1
ATOM 761 C C . THR A 1 96 ? 1.986 -11.339 -22.407 1.00 92.12 96 THR A C 1
ATOM 763 O O . THR A 1 96 ? 2.743 -12.307 -22.505 1.00 92.12 96 THR A O 1
ATOM 766 N N . THR A 1 97 ? 0.724 -11.453 -22.007 1.00 87.50 97 THR A N 1
ATOM 767 C CA . THR A 1 97 ? 0.047 -12.743 -21.814 1.00 87.50 97 THR A CA 1
ATOM 768 C C . THR A 1 97 ? -1.228 -12.766 -22.646 1.00 87.50 97 THR A C 1
ATOM 770 O O . THR A 1 97 ? -1.942 -11.767 -22.709 1.00 87.50 97 THR A O 1
ATOM 773 N N . ASP A 1 98 ? -1.490 -13.905 -23.284 1.00 81.81 98 ASP A N 1
ATOM 774 C CA . ASP A 1 98 ? -2.744 -14.169 -23.997 1.00 81.81 98 ASP A CA 1
ATOM 775 C C . ASP A 1 98 ? -3.773 -14.857 -23.060 1.00 81.81 98 ASP A C 1
ATOM 777 O O . ASP A 1 98 ? -4.926 -15.074 -23.434 1.00 81.81 98 ASP A O 1
ATOM 781 N N . GLU A 1 99 ? -3.366 -15.189 -21.825 1.00 73.06 99 GLU A N 1
ATOM 782 C CA . GLU A 1 99 ? -4.124 -15.974 -20.851 1.00 73.06 99 GLU A CA 1
ATOM 783 C C . GLU A 1 99 ? -4.347 -15.195 -19.544 1.00 73.06 99 GLU A C 1
ATOM 785 O O . GLU A 1 99 ? -3.399 -14.809 -18.855 1.00 73.06 99 GLU A O 1
ATOM 790 N N . GLY A 1 100 ? -5.620 -15.020 -19.174 1.00 69.00 100 GLY A N 1
ATOM 791 C CA . GLY A 1 100 ? -6.033 -14.497 -17.870 1.00 69.00 100 GLY A CA 1
ATOM 792 C C . GLY A 1 100 ? -5.731 -13.010 -17.625 1.00 69.00 100 GLY A C 1
ATOM 793 O O . GLY A 1 100 ? -5.212 -12.302 -18.490 1.00 69.00 100 GLY A O 1
ATOM 794 N N . PRO A 1 101 ? -6.097 -12.487 -16.441 1.00 70.94 101 PRO A N 1
ATOM 795 C CA . PRO A 1 101 ? -5.765 -11.122 -16.064 1.00 70.94 101 PRO A CA 1
ATOM 796 C C . PRO A 1 101 ? -4.257 -11.031 -15.797 1.00 70.94 101 PRO A C 1
ATOM 798 O O . PRO A 1 101 ? -3.770 -11.519 -14.781 1.00 70.94 101 PRO A O 1
ATOM 801 N N . TRP A 1 102 ? -3.519 -10.351 -16.681 1.00 79.75 102 TRP A N 1
ATOM 802 C CA . TRP A 1 102 ? -2.053 -10.159 -16.632 1.00 79.75 102 TRP A CA 1
ATOM 803 C C . TRP A 1 102 ? -1.500 -9.652 -15.279 1.00 79.75 102 TRP A C 1
ATOM 805 O O . TRP A 1 102 ? -0.322 -9.749 -14.959 1.00 79.75 102 TRP A O 1
ATOM 815 N N . GLN A 1 103 ? -2.399 -9.110 -14.481 1.00 76.88 103 GLN A N 1
ATOM 816 C CA . GLN A 1 103 ? -2.264 -8.546 -13.152 1.00 76.88 103 GLN A CA 1
ATOM 817 C C . GLN A 1 103 ? -1.807 -9.598 -12.136 1.00 76.88 103 GLN A C 1
ATOM 819 O O . GLN A 1 103 ? -1.019 -9.284 -11.247 1.00 76.88 103 GLN A O 1
ATOM 824 N N . ASP A 1 104 ? -2.264 -10.843 -12.309 1.00 77.88 104 ASP A N 1
ATOM 825 C CA . ASP A 1 104 ? -1.817 -11.999 -11.519 1.00 77.88 104 ASP A CA 1
ATOM 826 C C . ASP A 1 104 ? -0.389 -12.390 -11.844 1.00 77.88 104 ASP A C 1
ATOM 828 O O . ASP A 1 104 ? 0.366 -12.813 -10.978 1.00 77.88 104 ASP A O 1
ATOM 832 N N . ALA A 1 105 ? -0.010 -12.182 -13.097 1.00 84.81 105 ALA A N 1
ATOM 833 C CA . ALA A 1 105 ? 1.290 -12.536 -13.610 1.00 84.81 105 ALA A CA 1
ATOM 834 C C . ALA A 1 105 ? 2.373 -11.504 -13.301 1.00 84.81 105 ALA A C 1
ATOM 836 O O . ALA A 1 105 ? 3.553 -11.824 -13.389 1.00 84.81 105 ALA A O 1
ATOM 837 N N . LEU A 1 106 ? 2.008 -10.255 -12.989 1.00 89.62 106 LEU A N 1
ATOM 838 C CA . LEU A 1 106 ? 2.939 -9.123 -12.990 1.00 89.62 106 LEU A CA 1
ATOM 839 C C . LEU A 1 106 ? 4.183 -9.364 -12.120 1.00 89.62 106 LEU A C 1
ATOM 841 O O . LEU A 1 106 ? 5.291 -9.014 -12.529 1.00 89.62 106 LEU A O 1
ATOM 845 N N . LEU A 1 107 ? 4.014 -9.954 -10.936 1.00 90.06 107 LEU A N 1
ATOM 846 C CA . LEU A 1 107 ? 5.127 -10.176 -10.011 1.00 90.06 107 LEU A CA 1
ATOM 847 C C . LEU A 1 107 ? 6.090 -11.249 -10.527 1.00 90.06 107 LEU A C 1
ATOM 849 O O . LEU A 1 107 ? 7.299 -11.011 -10.568 1.00 90.06 107 LEU A O 1
ATOM 853 N N . ASP A 1 108 ? 5.561 -12.377 -11.000 1.00 88.56 108 ASP A N 1
ATOM 854 C CA . ASP A 1 108 ? 6.364 -13.436 -11.614 1.00 88.56 108 ASP A CA 1
ATOM 855 C C . ASP A 1 108 ? 7.014 -12.965 -12.917 1.00 88.56 108 ASP A C 1
ATOM 857 O O . ASP A 1 108 ? 8.169 -13.302 -13.192 1.00 88.56 108 ASP A O 1
ATOM 861 N N . ILE A 1 109 ? 6.306 -12.137 -13.696 1.00 92.00 109 ILE A N 1
ATOM 862 C CA . ILE A 1 109 ? 6.832 -11.525 -14.914 1.00 92.00 109 ILE A CA 1
ATOM 863 C C . ILE A 1 109 ? 8.072 -10.707 -14.581 1.00 92.00 109 ILE A C 1
ATOM 865 O O . ILE A 1 109 ? 9.091 -10.878 -15.249 1.00 92.00 109 ILE A O 1
ATOM 869 N N . LEU A 1 110 ? 7.985 -9.833 -13.574 1.00 93.31 110 LEU A N 1
ATOM 870 C CA . LEU A 1 110 ? 9.085 -8.982 -13.120 1.00 93.31 110 LEU A CA 1
ATOM 871 C C . LEU A 1 110 ? 10.260 -9.805 -12.580 1.00 93.31 110 LEU A C 1
ATOM 873 O O . LEU A 1 110 ? 11.408 -9.492 -12.890 1.00 93.31 110 LEU A O 1
ATOM 877 N N . ALA A 1 111 ? 9.982 -10.876 -11.833 1.00 90.88 111 ALA A N 1
ATOM 878 C CA . ALA A 1 111 ? 11.012 -11.759 -11.289 1.00 90.88 111 ALA A CA 1
ATOM 879 C C . ALA A 1 111 ? 11.814 -12.496 -12.377 1.00 90.88 111 ALA A C 1
ATOM 881 O O . ALA A 1 111 ? 12.995 -12.780 -12.184 1.00 90.88 111 ALA A O 1
ATOM 882 N N . HIS A 1 112 ? 11.191 -12.773 -13.528 1.00 90.75 112 HIS A N 1
ATOM 883 C CA . HIS A 1 112 ? 11.794 -13.521 -14.636 1.00 90.75 112 HIS A CA 1
ATOM 884 C C . HIS A 1 112 ? 12.091 -12.667 -15.875 1.00 90.75 112 HIS A C 1
ATOM 886 O O . HIS A 1 112 ? 12.505 -13.215 -16.899 1.00 90.75 112 HIS A O 1
ATOM 892 N N . MET A 1 113 ? 11.879 -11.348 -15.815 1.00 92.88 113 MET A N 1
ATOM 893 C CA . MET A 1 113 ? 11.994 -10.469 -16.976 1.00 92.88 113 MET A CA 1
ATOM 894 C C . MET A 1 113 ? 13.443 -10.428 -17.487 1.00 92.88 113 MET A C 1
ATOM 896 O O . MET A 1 113 ? 14.311 -9.863 -16.819 1.00 92.88 113 MET A O 1
ATOM 900 N N . PRO A 1 114 ? 13.732 -10.967 -18.687 1.00 92.38 114 PRO A N 1
ATOM 901 C CA . PRO A 1 114 ? 15.058 -10.840 -19.268 1.00 92.38 114 PRO A CA 1
ATOM 902 C C . PRO A 1 114 ? 15.256 -9.391 -19.711 1.00 92.38 114 PRO A C 1
ATOM 904 O O . PRO A 1 114 ? 14.363 -8.824 -20.333 1.00 92.38 114 PRO A O 1
ATOM 907 N N . LEU A 1 115 ? 16.411 -8.780 -19.450 1.00 92.38 115 LEU A N 1
ATOM 908 C CA . LEU A 1 115 ? 16.715 -7.435 -19.946 1.00 92.38 115 LEU A CA 1
ATOM 909 C C . LEU A 1 115 ? 17.797 -7.495 -21.035 1.00 92.38 115 LEU A C 1
ATOM 911 O O . LEU A 1 115 ? 18.941 -7.833 -20.720 1.00 92.38 115 LEU A O 1
ATOM 915 N N . PRO A 1 116 ? 17.507 -7.132 -22.301 1.00 92.19 116 PRO A N 1
ATOM 916 C CA . PRO A 1 116 ? 18.500 -7.136 -23.369 1.00 92.19 116 PRO A CA 1
ATOM 917 C C . PRO A 1 116 ? 19.577 -6.094 -23.084 1.00 92.19 116 PRO A C 1
ATOM 919 O O . PRO A 1 116 ? 19.225 -5.007 -22.611 1.00 92.19 116 PRO A O 1
ATOM 922 N N . PRO A 1 117 ? 20.864 -6.371 -23.364 1.00 91.56 117 PRO A N 1
ATOM 923 C CA . PRO A 1 117 ? 21.945 -5.419 -23.131 1.00 91.56 117 PRO A CA 1
ATOM 924 C C . PRO A 1 117 ? 21.610 -4.024 -23.667 1.00 91.56 117 PRO A C 1
ATOM 926 O O . PRO A 1 117 ? 21.039 -3.896 -24.751 1.00 91.56 117 PRO A O 1
ATOM 929 N N . ALA A 1 118 ? 21.982 -2.985 -22.918 1.00 92.75 118 ALA A N 1
ATOM 930 C CA . ALA A 1 118 ? 21.819 -1.592 -23.327 1.00 92.75 118 ALA A CA 1
ATOM 931 C C . ALA A 1 118 ? 22.804 -1.254 -24.464 1.00 92.75 118 ALA A C 1
ATOM 933 O O . ALA A 1 118 ? 23.837 -0.616 -24.264 1.00 92.75 118 ALA A O 1
ATOM 934 N N . GLY A 1 119 ? 22.499 -1.728 -25.670 1.00 91.75 119 GLY A N 1
ATOM 935 C CA . GLY A 1 119 ? 23.336 -1.594 -26.852 1.00 91.75 119 GLY A CA 1
ATOM 936 C C . GLY A 1 119 ? 22.562 -1.842 -28.148 1.00 91.75 119 GLY A C 1
ATOM 937 O O . GLY A 1 119 ? 21.397 -2.247 -28.110 1.00 91.75 119 GLY A O 1
ATOM 938 N N . PRO A 1 120 ? 23.198 -1.582 -29.302 1.00 90.44 120 PRO A N 1
ATOM 939 C CA . PRO A 1 120 ? 22.560 -1.713 -30.601 1.00 90.44 120 PRO A CA 1
ATOM 940 C C . PRO A 1 120 ? 22.160 -3.154 -30.904 1.00 90.44 120 PRO A C 1
ATOM 942 O O . PRO A 1 120 ? 22.798 -4.111 -30.460 1.00 90.44 120 PRO A O 1
ATOM 945 N N . TYR A 1 121 ? 21.120 -3.287 -31.720 1.00 89.50 121 TYR A N 1
ATOM 946 C CA . TYR A 1 121 ? 20.653 -4.570 -32.219 1.00 89.50 121 TYR A CA 1
ATOM 947 C C . TYR A 1 121 ? 21.774 -5.303 -32.973 1.00 89.50 121 TYR A C 1
ATOM 949 O O . TYR A 1 121 ? 22.392 -4.748 -33.885 1.00 89.50 121 TYR A O 1
ATOM 957 N N . SER A 1 122 ? 21.992 -6.575 -32.634 1.00 84.12 122 SER A N 1
ATOM 958 C CA . SER A 1 122 ? 22.818 -7.498 -33.413 1.00 84.12 122 SER A CA 1
ATOM 959 C C . SER A 1 122 ? 22.216 -8.904 -33.404 1.00 84.12 122 SER A C 1
ATOM 961 O O . SER A 1 122 ? 21.623 -9.345 -32.417 1.00 84.12 122 SER A O 1
ATOM 963 N N . THR A 1 123 ? 22.388 -9.651 -34.493 1.00 77.69 123 THR A N 1
ATOM 964 C CA . THR A 1 123 ? 21.868 -11.026 -34.622 1.00 77.69 123 THR A CA 1
ATOM 965 C C . THR A 1 123 ? 22.484 -12.003 -33.613 1.00 77.69 123 THR A C 1
ATOM 967 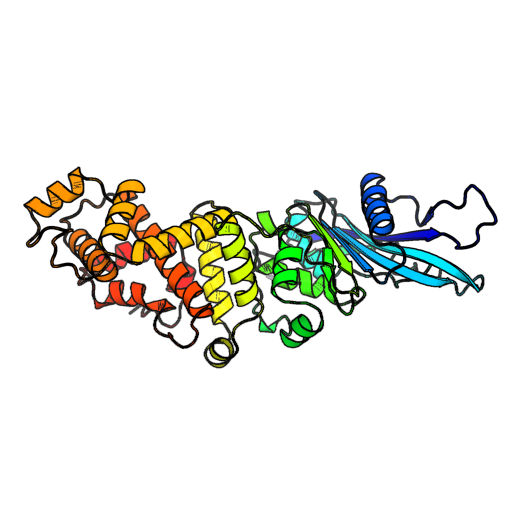O O . THR A 1 123 ? 21.839 -12.977 -33.228 1.00 77.69 123 THR A O 1
ATOM 970 N N . SER A 1 124 ? 23.705 -11.733 -33.139 1.00 73.69 124 SER A N 1
ATOM 971 C CA . SER A 1 124 ? 24.393 -12.549 -32.131 1.00 73.69 124 SER A CA 1
ATOM 972 C C . SER A 1 124 ? 23.885 -12.316 -30.705 1.00 73.69 124 SER A C 1
ATOM 974 O O . SER A 1 124 ? 23.833 -13.260 -29.926 1.00 73.69 124 SER A O 1
ATOM 976 N N . ILE A 1 125 ? 23.482 -11.088 -30.360 1.00 69.25 125 ILE A N 1
ATOM 977 C CA . ILE A 1 125 ? 22.954 -10.747 -29.025 1.00 69.25 125 ILE A CA 1
ATOM 978 C C . ILE A 1 125 ? 21.485 -11.176 -28.891 1.00 69.25 125 ILE A C 1
ATOM 980 O O . ILE A 1 125 ? 21.022 -11.525 -27.810 1.00 69.25 125 ILE A O 1
ATOM 984 N N . THR A 1 126 ? 20.743 -11.166 -29.996 1.00 67.62 126 THR A N 1
ATOM 985 C CA . THR A 1 126 ? 19.274 -11.252 -30.004 1.00 67.62 126 THR A CA 1
ATOM 986 C C . THR A 1 126 ? 18.704 -12.666 -29.899 1.00 67.62 126 THR A C 1
ATOM 988 O O . THR A 1 126 ? 17.553 -12.804 -29.493 1.00 67.62 126 THR A O 1
ATOM 991 N N . HIS A 1 127 ? 19.492 -13.716 -30.156 1.00 66.12 127 HIS A N 1
ATOM 992 C CA . HIS A 1 127 ? 19.025 -15.113 -30.103 1.00 66.12 127 HIS A CA 1
ATOM 993 C C . HIS A 1 127 ? 18.418 -15.531 -28.749 1.00 66.12 127 HIS A C 1
ATOM 995 O O . HIS A 1 127 ? 17.598 -16.439 -28.716 1.00 66.12 127 HIS A O 1
ATOM 1001 N N . GLY A 1 128 ? 18.790 -14.877 -27.642 1.00 66.06 128 GLY A N 1
ATOM 1002 C CA . GLY A 1 128 ? 18.239 -15.167 -26.309 1.00 66.06 128 GLY A CA 1
ATOM 1003 C C . GLY A 1 128 ? 17.048 -14.301 -25.880 1.00 66.06 128 GLY A C 1
ATOM 1004 O O . GLY A 1 128 ? 16.484 -14.544 -24.815 1.00 66.06 128 GLY A O 1
ATOM 1005 N N . TYR A 1 129 ? 16.688 -13.281 -26.665 1.00 74.38 129 TYR A N 1
ATOM 1006 C CA . TYR A 1 129 ? 15.718 -12.246 -26.271 1.00 74.38 129 TYR A CA 1
ATOM 1007 C C . TYR A 1 129 ? 14.580 -12.066 -27.275 1.00 74.38 129 TYR A C 1
ATOM 1009 O O . TYR A 1 129 ? 13.571 -11.445 -26.950 1.00 74.38 129 TYR A O 1
ATOM 1017 N N . VAL A 1 130 ? 14.733 -12.570 -28.499 1.00 68.50 130 VAL A N 1
ATOM 1018 C CA . VAL A 1 130 ? 13.675 -12.528 -29.507 1.00 68.50 130 VAL A CA 1
ATOM 1019 C C . VAL A 1 130 ? 12.697 -13.659 -29.216 1.00 68.50 130 VAL A C 1
ATOM 1021 O O . VAL A 1 130 ? 13.022 -14.823 -29.408 1.00 68.50 130 VAL A O 1
ATOM 1024 N N . ASP A 1 131 ? 11.518 -13.270 -28.741 1.00 81.94 131 ASP A N 1
ATOM 1025 C CA . ASP A 1 131 ? 10.325 -14.102 -28.582 1.00 81.94 131 ASP A CA 1
ATOM 1026 C C . ASP A 1 131 ? 10.517 -15.371 -27.730 1.00 81.94 131 ASP A C 1
ATOM 1028 O O . ASP A 1 131 ? 10.592 -16.498 -28.218 1.00 81.94 131 ASP A O 1
ATOM 1032 N N . ARG A 1 132 ? 10.609 -15.175 -26.411 1.00 85.88 132 ARG A N 1
ATOM 1033 C CA . ARG A 1 132 ? 10.690 -16.250 -25.419 1.00 85.88 132 ARG A CA 1
ATOM 1034 C C . ARG A 1 132 ? 9.336 -16.451 -24.755 1.00 85.88 132 ARG A C 1
ATOM 1036 O O . ARG A 1 132 ? 8.845 -15.555 -24.074 1.00 85.88 132 ARG A O 1
ATOM 1043 N N . GLU A 1 133 ? 8.792 -17.653 -24.860 1.00 89.19 133 GLU A N 1
ATOM 1044 C CA . GLU A 1 133 ? 7.640 -18.072 -24.065 1.00 89.19 133 GLU A CA 1
ATOM 1045 C C . GLU A 1 133 ? 8.107 -18.717 -22.752 1.00 89.19 133 GLU A C 1
ATOM 1047 O O . GLU A 1 133 ? 9.098 -19.449 -22.714 1.00 89.19 133 GLU A O 1
ATOM 1052 N N . THR A 1 134 ? 7.458 -18.390 -21.639 1.00 88.69 134 THR A N 1
ATOM 1053 C CA . THR A 1 134 ? 7.736 -18.973 -20.320 1.00 88.69 134 THR A CA 1
ATOM 1054 C C . THR A 1 134 ? 6.418 -19.246 -19.612 1.00 88.69 134 THR A C 1
ATOM 1056 O O . THR A 1 134 ? 5.566 -18.366 -19.529 1.00 88.69 134 THR A O 1
ATOM 1059 N N . HIS A 1 135 ? 6.265 -20.459 -19.087 1.00 87.88 135 HIS A N 1
ATOM 1060 C CA . HIS A 1 135 ? 5.139 -20.800 -18.227 1.00 87.88 135 HIS A CA 1
ATOM 1061 C C . HIS A 1 135 ? 5.470 -20.404 -16.796 1.00 87.88 135 HIS A C 1
ATOM 1063 O O . HIS A 1 135 ? 6.447 -20.899 -16.228 1.00 87.88 135 HIS A O 1
ATOM 1069 N N . LEU A 1 136 ? 4.663 -19.513 -16.235 1.00 85.25 136 LEU A N 1
ATOM 1070 C CA . LEU A 1 136 ? 4.801 -19.059 -14.859 1.00 85.25 136 LEU A CA 1
ATOM 1071 C C . LEU A 1 136 ? 3.667 -19.659 -14.020 1.00 85.25 136 LEU A C 1
ATOM 1073 O O . LEU A 1 136 ? 2.557 -19.848 -14.534 1.00 85.25 136 LEU A O 1
ATOM 1077 N N . PRO A 1 137 ? 3.937 -20.030 -12.759 1.00 81.38 137 PRO A N 1
ATOM 1078 C CA . PRO A 1 137 ? 2.892 -20.514 -11.870 1.00 81.38 137 PRO A CA 1
ATOM 1079 C C . PRO A 1 137 ? 1.863 -19.405 -11.632 1.00 81.38 137 PRO A C 1
ATOM 1081 O O . PRO A 1 137 ? 2.217 -18.234 -11.556 1.00 81.38 137 PRO A O 1
ATOM 1084 N N . VAL A 1 138 ? 0.590 -19.766 -11.477 1.00 73.81 138 VAL A N 1
ATOM 1085 C CA . VAL A 1 138 ? -0.372 -18.866 -10.837 1.00 73.81 138 VAL A CA 1
ATOM 1086 C C . VAL A 1 138 ? -0.035 -18.877 -9.361 1.00 73.81 138 VAL A C 1
ATOM 1088 O O . VAL A 1 138 ? -0.208 -19.893 -8.684 1.00 73.81 138 VAL A O 1
ATOM 1091 N N . ALA A 1 139 ? 0.494 -17.769 -8.874 1.00 66.31 139 ALA A N 1
ATOM 1092 C CA . ALA A 1 139 ? 0.687 -17.624 -7.456 1.00 66.31 139 ALA A CA 1
ATOM 1093 C C . ALA A 1 139 ? -0.655 -17.426 -6.750 1.00 66.31 139 ALA A C 1
ATOM 1095 O O . ALA A 1 139 ? -1.434 -16.535 -7.098 1.00 66.31 139 ALA A O 1
ATOM 1096 N N . ASP A 1 140 ? -0.892 -18.241 -5.724 1.00 65.50 140 ASP A N 1
ATOM 1097 C CA . ASP A 1 140 ? -1.875 -17.899 -4.706 1.00 65.50 140 ASP A CA 1
ATOM 1098 C C . ASP A 1 140 ? -1.456 -16.582 -4.045 1.00 65.50 140 ASP A C 1
ATOM 1100 O O . ASP A 1 140 ? -0.265 -16.285 -3.918 1.00 65.50 140 ASP A O 1
ATOM 1104 N N . GLU A 1 141 ? -2.457 -15.784 -3.679 1.00 64.94 141 GLU A N 1
ATOM 1105 C CA . GLU A 1 141 ? -2.350 -14.430 -3.139 1.00 64.94 141 GLU A CA 1
ATOM 1106 C C . GLU A 1 141 ? -1.047 -14.185 -2.357 1.00 64.94 141 GLU A C 1
ATOM 1108 O O . GLU A 1 141 ? -0.855 -14.653 -1.234 1.00 64.94 141 GLU A O 1
ATOM 1113 N N . HIS A 1 142 ? -0.107 -13.470 -2.983 1.00 63.62 142 HIS A N 1
ATOM 1114 C CA . HIS A 1 142 ? 1.185 -13.206 -2.364 1.00 63.62 142 HIS A CA 1
ATOM 1115 C C . HIS A 1 142 ? 1.017 -12.282 -1.160 1.00 63.62 142 HIS A C 1
ATOM 1117 O O . HIS A 1 142 ? 0.733 -11.086 -1.323 1.00 63.62 142 HIS A O 1
ATOM 1123 N N . LEU A 1 143 ? 1.279 -12.826 0.030 1.00 68.75 143 LEU A N 1
ATOM 1124 C CA . LEU A 1 143 ? 1.609 -12.030 1.207 1.00 68.75 143 LEU A CA 1
ATOM 1125 C C . LEU A 1 143 ? 2.791 -11.098 0.878 1.00 68.75 143 LEU A C 1
ATOM 1127 O O . LEU A 1 143 ? 3.654 -11.474 0.072 1.00 68.75 143 LEU A O 1
ATOM 1131 N N . PRO A 1 144 ? 2.862 -9.900 1.490 1.00 73.00 144 PRO A N 1
ATOM 1132 C CA . PRO A 1 144 ? 4.016 -9.026 1.342 1.00 73.00 144 PRO A CA 1
ATOM 1133 C C . PRO A 1 144 ? 5.291 -9.808 1.644 1.00 73.00 144 PRO A C 1
ATOM 1135 O O . PRO A 1 144 ? 5.410 -10.431 2.703 1.00 73.00 144 PRO A O 1
ATOM 1138 N N . LEU A 1 145 ? 6.245 -9.795 0.714 1.00 76.19 145 LEU A N 1
ATOM 1139 C CA . LEU A 1 145 ? 7.532 -10.420 0.983 1.00 76.19 145 LEU A CA 1
ATOM 1140 C C . LEU A 1 145 ? 8.217 -9.644 2.111 1.00 76.19 145 LEU A C 1
ATOM 1142 O O . LEU A 1 145 ? 8.187 -8.407 2.103 1.00 76.19 145 LEU A O 1
ATOM 1146 N N . PRO A 1 146 ? 8.840 -10.340 3.080 1.00 70.25 146 PRO A N 1
ATOM 1147 C CA . PRO A 1 146 ? 9.484 -9.670 4.194 1.00 70.25 146 PRO A CA 1
ATOM 1148 C C . PRO A 1 146 ? 10.535 -8.688 3.676 1.00 70.25 146 PRO A C 1
ATOM 1150 O O . PRO A 1 146 ? 11.204 -9.000 2.689 1.00 70.25 146 PRO A O 1
ATOM 1153 N N . PRO A 1 147 ? 10.754 -7.536 4.340 1.00 61.09 147 PRO A N 1
ATOM 1154 C CA . PRO A 1 147 ? 11.741 -6.557 3.892 1.00 61.09 147 PRO A CA 1
ATOM 1155 C C . PRO A 1 147 ? 13.130 -7.167 3.693 1.00 61.09 147 PRO A C 1
ATOM 1157 O O . PRO A 1 147 ? 13.867 -6.728 2.830 1.00 61.09 147 PRO A O 1
ATOM 1160 N N . ALA A 1 148 ? 13.473 -8.228 4.432 1.00 62.19 148 ALA A N 1
ATOM 1161 C CA . ALA A 1 148 ? 14.726 -8.964 4.258 1.00 62.19 148 ALA A CA 1
ATOM 1162 C C . ALA A 1 148 ? 14.921 -9.574 2.851 1.00 62.19 148 ALA A C 1
ATOM 1164 O O . ALA A 1 148 ? 16.054 -9.866 2.477 1.00 62.19 148 ALA A O 1
ATOM 1165 N N . ALA A 1 149 ? 13.854 -9.753 2.064 1.00 74.06 149 ALA A N 1
ATOM 1166 C CA . ALA A 1 149 ? 13.930 -10.199 0.672 1.00 74.06 149 ALA A CA 1
ATOM 1167 C C . ALA A 1 149 ? 14.491 -9.121 -0.277 1.00 74.06 149 ALA A C 1
ATOM 1169 O O . ALA A 1 149 ? 14.852 -9.432 -1.414 1.00 74.06 149 ALA A O 1
ATOM 1170 N N . VAL A 1 150 ? 14.567 -7.861 0.166 1.00 79.50 150 VAL A N 1
ATOM 1171 C CA . VAL A 1 150 ? 15.190 -6.761 -0.573 1.00 79.50 150 VAL A CA 1
ATOM 1172 C C . VAL A 1 150 ? 16.164 -6.040 0.347 1.00 79.50 150 VAL A C 1
ATOM 1174 O O . VAL A 1 150 ? 15.748 -5.402 1.304 1.00 79.50 150 VAL A O 1
ATOM 1177 N N . ASP A 1 151 ? 17.462 -6.101 0.050 1.00 86.62 151 ASP A N 1
ATOM 1178 C CA . ASP A 1 151 ? 18.476 -5.406 0.847 1.00 86.62 151 ASP A CA 1
ATOM 1179 C C . ASP A 1 151 ? 18.185 -3.886 0.920 1.00 86.62 151 ASP A C 1
ATOM 1181 O O . ASP A 1 151 ? 18.316 -3.183 -0.094 1.00 86.62 151 ASP A O 1
ATOM 1185 N N . PRO A 1 152 ? 17.806 -3.345 2.098 1.00 87.31 152 PRO A N 1
ATOM 1186 C CA . PRO A 1 152 ? 17.455 -1.936 2.226 1.00 87.31 152 PRO A CA 1
ATOM 1187 C C . PRO A 1 152 ? 18.644 -1.008 1.975 1.00 87.31 152 PRO A C 1
ATOM 1189 O O . PRO A 1 152 ? 18.446 0.113 1.507 1.00 87.31 152 PRO A O 1
ATOM 1192 N N . GLU A 1 153 ? 19.873 -1.452 2.254 1.00 90.44 153 GLU A N 1
ATOM 1193 C CA . GLU A 1 153 ? 21.071 -0.645 2.004 1.00 90.44 153 GLU A CA 1
ATOM 1194 C C . GLU A 1 153 ? 21.327 -0.517 0.505 1.00 90.44 153 GLU A C 1
ATOM 1196 O O . GLU A 1 153 ? 21.586 0.582 0.008 1.00 90.44 153 GLU A O 1
ATOM 1201 N N . ARG A 1 154 ? 21.133 -1.605 -0.248 1.00 91.44 154 ARG A N 1
ATOM 1202 C CA . ARG A 1 154 ? 21.152 -1.563 -1.712 1.00 91.44 154 ARG A CA 1
ATOM 1203 C C . ARG A 1 154 ? 20.082 -0.625 -2.271 1.00 91.44 154 ARG A C 1
ATOM 1205 O O . ARG A 1 154 ? 20.378 0.168 -3.163 1.00 91.44 154 ARG A O 1
ATOM 1212 N N . LEU A 1 155 ? 18.859 -0.659 -1.738 1.00 92.75 155 LEU A N 1
ATOM 1213 C CA . LEU A 1 155 ? 17.806 0.273 -2.155 1.00 92.75 155 LEU A CA 1
ATOM 1214 C C . LEU A 1 155 ? 18.181 1.731 -1.880 1.00 92.75 155 LEU A C 1
ATOM 1216 O O . LEU A 1 155 ? 18.018 2.571 -2.761 1.00 92.75 155 LEU A O 1
ATOM 1220 N N . ARG A 1 156 ? 18.714 2.035 -0.689 1.00 93.50 156 ARG A N 1
ATOM 1221 C CA . ARG A 1 156 ? 19.190 3.385 -0.330 1.00 93.50 156 ARG A CA 1
ATOM 1222 C C . ARG A 1 156 ? 20.372 3.828 -1.188 1.00 93.50 156 ARG A C 1
ATOM 1224 O O . ARG A 1 156 ? 20.551 5.022 -1.423 1.00 93.50 156 ARG A O 1
ATOM 1231 N N . ALA A 1 157 ? 21.186 2.884 -1.654 1.00 94.06 157 ALA A N 1
ATOM 1232 C CA . ALA A 1 157 ? 22.270 3.172 -2.579 1.00 94.06 157 ALA A CA 1
ATOM 1233 C C . ALA A 1 157 ? 21.757 3.552 -3.976 1.00 94.06 157 ALA A C 1
ATOM 1235 O O . ALA A 1 157 ? 22.431 4.323 -4.657 1.00 94.06 157 ALA A O 1
ATOM 1236 N N . LEU A 1 158 ? 20.588 3.053 -4.389 1.00 94.31 158 LEU A N 1
ATOM 1237 C CA . LEU A 1 158 ? 20.006 3.301 -5.711 1.00 94.31 158 LEU A CA 1
ATOM 1238 C C . LEU A 1 158 ? 19.026 4.480 -5.736 1.00 94.31 158 LEU A C 1
ATOM 1240 O O . LEU A 1 158 ? 19.025 5.227 -6.714 1.00 94.31 158 LEU A O 1
ATOM 1244 N N . PHE A 1 159 ? 18.227 4.663 -4.681 1.00 95.06 159 PHE A N 1
ATOM 1245 C CA . PHE A 1 159 ? 17.084 5.579 -4.651 1.00 95.06 159 PHE A CA 1
ATOM 1246 C C . PHE A 1 159 ? 17.034 6.418 -3.374 1.00 95.06 159 PHE A C 1
ATOM 1248 O O . PHE A 1 159 ? 17.482 5.990 -2.308 1.00 95.06 159 PHE A O 1
ATOM 1255 N N . THR A 1 160 ? 16.370 7.576 -3.443 1.00 93.38 160 THR A N 1
ATOM 1256 C CA . THR A 1 160 ? 15.806 8.157 -2.221 1.00 93.38 160 THR A CA 1
ATOM 1257 C C . THR A 1 160 ? 14.494 7.435 -1.867 1.00 93.38 160 THR A C 1
ATOM 1259 O O . THR A 1 160 ? 13.663 7.210 -2.751 1.00 93.38 160 THR A O 1
ATOM 1262 N N . PRO A 1 161 ? 14.267 7.060 -0.591 1.00 94.19 161 PRO A N 1
ATOM 1263 C CA . PRO A 1 161 ? 13.096 6.268 -0.200 1.00 94.19 161 PRO A CA 1
ATOM 1264 C C . PRO A 1 161 ? 11.743 6.862 -0.631 1.00 94.19 161 PRO A C 1
ATOM 1266 O O . PRO A 1 161 ? 10.895 6.152 -1.167 1.00 94.19 161 PRO A O 1
ATOM 1269 N N . ALA A 1 162 ? 11.569 8.177 -0.462 1.00 92.25 162 ALA A N 1
ATOM 1270 C CA . ALA A 1 162 ? 10.332 8.869 -0.818 1.00 92.25 162 ALA A CA 1
ATOM 1271 C C . ALA A 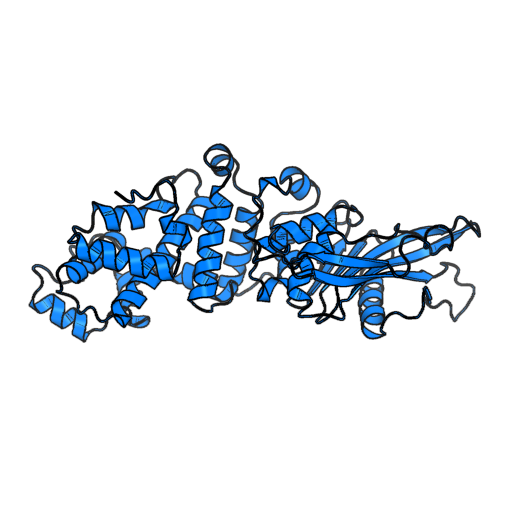1 162 ? 10.087 8.914 -2.338 1.00 92.25 162 ALA A C 1
ATOM 1273 O O . ALA A 1 162 ? 8.945 8.769 -2.778 1.00 92.25 162 ALA A O 1
ATOM 1274 N N . GLU A 1 163 ? 11.136 9.090 -3.153 1.00 93.06 163 GLU A N 1
ATOM 1275 C CA . GLU A 1 163 ? 11.003 9.041 -4.615 1.00 93.06 163 GLU A CA 1
ATOM 1276 C C . GLU A 1 163 ? 10.662 7.633 -5.096 1.00 93.06 163 GLU A C 1
ATOM 1278 O O . GLU A 1 163 ? 9.851 7.506 -6.008 1.00 93.06 163 GLU A O 1
ATOM 1283 N N . LEU A 1 164 ? 11.208 6.588 -4.461 1.00 95.19 164 LEU A N 1
ATOM 1284 C CA . LEU A 1 164 ? 10.905 5.198 -4.804 1.00 95.19 164 LEU A CA 1
ATOM 1285 C C . LEU A 1 164 ? 9.428 4.865 -4.563 1.00 95.19 164 LEU A C 1
ATOM 1287 O O . LEU A 1 164 ? 8.768 4.352 -5.464 1.00 95.19 164 LEU A O 1
ATOM 1291 N N . ALA A 1 165 ? 8.887 5.197 -3.384 1.00 95.06 165 ALA A N 1
ATOM 1292 C CA . ALA A 1 165 ? 7.467 4.981 -3.077 1.00 95.06 165 ALA A CA 1
ATOM 1293 C C . ALA A 1 165 ? 6.565 5.737 -4.046 1.00 95.06 165 ALA A C 1
ATOM 1295 O O . ALA A 1 165 ? 5.631 5.174 -4.617 1.00 95.06 165 ALA A O 1
ATOM 1296 N N . ARG A 1 166 ? 6.896 7.003 -4.295 1.00 94.38 166 ARG A N 1
ATOM 1297 C CA . ARG A 1 166 ? 6.146 7.849 -5.214 1.00 94.38 166 ARG A CA 1
ATOM 1298 C C . ARG A 1 166 ? 6.201 7.338 -6.652 1.00 94.38 166 ARG A C 1
ATOM 1300 O O . ARG A 1 166 ? 5.160 7.247 -7.289 1.00 94.38 166 ARG A O 1
ATOM 1307 N N . GLY A 1 167 ? 7.387 6.998 -7.146 1.00 93.94 167 GLY A N 1
ATOM 1308 C CA . GLY A 1 167 ? 7.604 6.515 -8.505 1.00 93.94 167 GLY A CA 1
ATOM 1309 C C . GLY A 1 167 ? 6.944 5.164 -8.755 1.00 93.94 167 GLY A C 1
ATOM 1310 O O . GLY A 1 167 ? 6.284 4.986 -9.775 1.00 93.94 167 GLY A O 1
ATOM 1311 N N . LEU A 1 168 ? 7.049 4.227 -7.810 1.00 94.94 168 LEU A N 1
ATOM 1312 C CA . LEU A 1 168 ? 6.415 2.914 -7.945 1.00 94.94 168 LEU A CA 1
ATOM 1313 C C . LEU A 1 168 ? 4.891 2.975 -7.884 1.00 94.94 168 LEU A C 1
ATOM 1315 O O . LEU A 1 168 ? 4.242 2.205 -8.592 1.00 94.94 168 LEU A O 1
ATOM 1319 N N . TYR A 1 169 ? 4.333 3.867 -7.061 1.00 95.06 169 TYR A N 1
ATOM 1320 C CA . TYR A 1 169 ? 2.888 3.978 -6.877 1.00 95.06 169 TYR A CA 1
ATOM 1321 C C . TYR A 1 169 ? 2.218 4.865 -7.939 1.00 95.06 169 TYR A C 1
ATOM 1323 O O . TYR A 1 169 ? 1.233 4.466 -8.552 1.00 95.06 169 TYR A O 1
ATOM 1331 N N . LEU A 1 170 ? 2.756 6.065 -8.186 1.00 93.88 170 LEU A N 1
ATOM 1332 C CA . LEU A 1 170 ? 2.157 7.072 -9.076 1.00 93.88 170 LEU A CA 1
ATOM 1333 C C . LEU A 1 170 ? 2.785 7.117 -10.476 1.00 93.88 170 LEU A C 1
ATOM 1335 O O . LEU A 1 170 ? 2.220 7.741 -11.374 1.00 93.88 170 LEU A O 1
ATOM 1339 N N . GLY A 1 171 ? 3.959 6.515 -10.673 1.00 93.81 171 GLY A N 1
ATOM 1340 C CA . GLY A 1 171 ? 4.765 6.726 -11.872 1.00 93.81 171 GLY A CA 1
ATOM 1341 C C . GLY A 1 171 ? 5.496 8.077 -11.873 1.00 93.81 171 GLY A C 1
ATOM 1342 O O . GLY A 1 171 ? 5.772 8.680 -10.833 1.00 93.81 171 GLY A O 1
ATOM 1343 N N . GLY A 1 172 ? 5.825 8.566 -13.066 1.00 92.31 172 GLY A N 1
ATOM 1344 C CA . GLY A 1 172 ? 6.578 9.798 -13.294 1.00 92.31 172 GLY A CA 1
ATOM 1345 C C . GLY A 1 172 ? 8.063 9.540 -13.534 1.00 92.31 172 GLY A C 1
ATOM 1346 O O . GLY A 1 172 ? 8.440 8.525 -14.104 1.00 92.31 172 GLY A O 1
ATOM 1347 N N . ALA A 1 173 ? 8.917 10.479 -13.138 1.00 91.69 173 ALA A N 1
ATOM 1348 C CA . ALA A 1 173 ? 10.365 10.321 -13.220 1.00 91.69 173 ALA A CA 1
ATOM 1349 C C . ALA A 1 173 ? 10.974 10.306 -11.820 1.00 91.69 173 ALA A C 1
ATOM 1351 O O . ALA A 1 173 ? 10.526 11.060 -10.953 1.00 91.69 173 ALA A O 1
ATOM 1352 N N . MET A 1 174 ? 11.998 9.480 -11.619 1.00 92.62 174 MET A N 1
ATOM 1353 C CA . MET A 1 174 ? 12.773 9.426 -10.385 1.00 92.62 174 MET A CA 1
ATOM 1354 C C . MET A 1 174 ? 14.270 9.274 -10.650 1.00 92.62 174 MET A C 1
ATOM 1356 O O . MET A 1 174 ? 14.691 8.678 -11.647 1.00 92.62 174 MET A O 1
ATOM 1360 N N . SER A 1 175 ? 15.075 9.818 -9.737 1.00 93.06 175 SER A N 1
ATOM 1361 C CA . SER A 1 175 ? 16.522 9.635 -9.757 1.00 93.06 175 SER A CA 1
ATOM 1362 C C . SER A 1 175 ? 16.864 8.199 -9.357 1.00 93.06 175 SER A C 1
ATOM 1364 O O . SER A 1 175 ? 16.355 7.677 -8.367 1.00 93.06 175 SER A O 1
ATOM 1366 N N . CYS A 1 176 ? 17.762 7.570 -10.105 1.00 95.25 176 CYS A N 1
ATOM 1367 C CA . CYS A 1 176 ? 18.294 6.244 -9.824 1.00 95.25 176 CYS A CA 1
ATOM 1368 C C . CYS A 1 176 ? 19.782 6.233 -10.162 1.00 95.25 176 CYS A C 1
ATOM 1370 O O . CYS A 1 176 ? 20.133 6.537 -11.296 1.00 95.25 176 CYS A O 1
ATOM 1372 N N . ARG A 1 177 ? 20.655 5.879 -9.212 1.00 95.06 177 ARG A N 1
ATOM 1373 C CA . ARG A 1 177 ? 22.115 5.906 -9.449 1.00 95.06 177 ARG A CA 1
ATOM 1374 C C . ARG A 1 177 ? 22.591 4.918 -10.514 1.00 95.06 177 ARG A C 1
ATOM 1376 O O . ARG A 1 177 ? 23.625 5.131 -11.132 1.00 95.06 177 ARG A O 1
ATOM 1383 N N . ASP A 1 178 ? 21.864 3.822 -10.701 1.00 95.56 178 ASP A N 1
ATOM 1384 C CA . ASP A 1 178 ? 22.093 2.915 -11.819 1.00 95.56 178 ASP A CA 1
ATOM 1385 C C . ASP A 1 178 ? 20.754 2.481 -12.418 1.00 95.56 178 ASP A C 1
ATOM 1387 O O . ASP A 1 178 ? 20.214 1.437 -12.051 1.00 95.56 178 ASP A O 1
ATOM 1391 N N . PRO A 1 179 ? 20.196 3.254 -13.364 1.00 95.44 179 PRO A N 1
ATOM 1392 C CA . PRO A 1 179 ? 18.923 2.903 -13.972 1.00 95.44 179 PRO A CA 1
ATOM 1393 C C . PRO A 1 179 ? 19.029 1.630 -14.823 1.00 95.44 179 PRO A C 1
ATOM 1395 O O . PRO A 1 179 ? 18.002 1.072 -15.198 1.00 95.44 179 PRO A O 1
ATOM 1398 N N . HIS A 1 180 ? 20.236 1.164 -15.167 1.00 95.69 180 HIS A N 1
ATOM 1399 C CA . HIS A 1 180 ? 20.453 -0.026 -15.995 1.00 95.69 180 HIS A CA 1
ATOM 1400 C C . HIS A 1 180 ? 20.695 -1.304 -15.187 1.00 95.69 180 HIS A C 1
ATOM 1402 O O . HIS A 1 180 ? 20.845 -2.353 -15.824 1.00 95.69 180 HIS A O 1
ATOM 1408 N N . ASP A 1 181 ? 20.703 -1.227 -13.849 1.00 95.38 181 ASP A N 1
ATOM 1409 C CA . ASP A 1 181 ? 20.863 -2.378 -12.953 1.00 95.38 181 ASP A CA 1
ATOM 1410 C C . ASP A 1 181 ? 19.842 -3.471 -13.314 1.00 95.38 181 ASP A C 1
ATOM 1412 O O . ASP A 1 181 ? 18.627 -3.256 -13.362 1.00 95.38 181 ASP A O 1
ATOM 1416 N N . GLU A 1 182 ? 20.363 -4.656 -13.628 1.00 95.00 182 GLU A N 1
ATOM 1417 C CA . GLU A 1 182 ? 19.585 -5.782 -14.137 1.00 95.00 182 GLU A CA 1
ATOM 1418 C C . GLU A 1 182 ? 18.652 -6.407 -13.098 1.00 95.00 182 GLU A C 1
ATOM 1420 O O . GLU A 1 182 ? 17.722 -7.126 -13.455 1.00 95.00 182 GLU A O 1
ATOM 1425 N N . HIS A 1 183 ? 18.858 -6.099 -11.819 1.00 94.44 183 HIS A N 1
ATOM 1426 C CA . HIS A 1 183 ? 18.030 -6.592 -10.728 1.00 94.44 183 HIS A CA 1
ATOM 1427 C C . HIS A 1 183 ? 16.816 -5.704 -10.438 1.00 94.44 183 HIS A C 1
ATOM 1429 O O . HIS A 1 183 ? 15.959 -6.094 -9.643 1.00 94.44 183 HIS A O 1
ATOM 1435 N N . LEU A 1 184 ? 16.716 -4.522 -11.054 1.00 95.31 184 LEU A N 1
ATOM 1436 C CA . LEU A 1 184 ? 15.611 -3.594 -10.805 1.00 95.31 184 LEU A CA 1
ATOM 1437 C C . LEU A 1 184 ? 14.216 -4.191 -11.056 1.00 95.31 184 LEU A C 1
ATOM 1439 O O . LEU A 1 184 ? 13.352 -3.953 -10.210 1.00 95.31 184 LEU A O 1
ATOM 1443 N N . PRO A 1 185 ? 13.966 -4.989 -12.118 1.00 95.81 185 PRO A N 1
ATOM 1444 C CA . PRO A 1 185 ? 12.674 -5.650 -12.292 1.00 95.81 185 PRO A CA 1
ATOM 1445 C C . PRO A 1 185 ? 12.300 -6.529 -11.096 1.00 95.81 185 PRO A C 1
ATOM 1447 O O . PRO A 1 185 ? 11.218 -6.368 -10.538 1.00 95.81 185 PRO A O 1
ATOM 1450 N N . LEU A 1 186 ? 13.218 -7.387 -10.638 1.00 93.19 186 LEU A N 1
ATOM 1451 C CA . LEU A 1 186 ? 13.002 -8.259 -9.480 1.00 93.19 186 LEU A CA 1
ATOM 1452 C C . LEU A 1 186 ? 12.712 -7.446 -8.212 1.00 93.19 186 LEU A C 1
ATOM 1454 O O . LEU A 1 186 ? 11.758 -7.731 -7.489 1.00 93.19 186 LEU A O 1
ATOM 1458 N N . VAL A 1 187 ? 13.509 -6.405 -7.964 1.00 93.94 187 VAL A N 1
ATOM 1459 C CA . VAL A 1 187 ? 13.326 -5.502 -6.821 1.00 93.94 187 VAL A CA 1
ATOM 1460 C C . VAL A 1 187 ? 11.949 -4.836 -6.864 1.00 93.94 187 VAL A C 1
ATOM 1462 O O . VAL A 1 187 ? 11.254 -4.807 -5.850 1.00 93.94 187 VAL A O 1
ATOM 1465 N N . PHE A 1 188 ? 11.522 -4.335 -8.025 1.00 95.25 188 PHE A N 1
ATOM 1466 C CA . PHE A 1 188 ? 10.198 -3.730 -8.180 1.00 95.25 188 PHE A CA 1
ATOM 1467 C C . PHE A 1 188 ? 9.095 -4.766 -7.964 1.00 95.25 188 PHE A C 1
ATOM 1469 O O . PHE A 1 188 ? 8.127 -4.468 -7.270 1.00 95.25 188 PHE A O 1
ATOM 1476 N N . GLY A 1 189 ? 9.266 -5.993 -8.464 1.00 92.94 189 GLY A N 1
ATOM 1477 C CA . GLY A 1 189 ? 8.357 -7.107 -8.194 1.00 92.94 189 GLY A CA 1
ATOM 1478 C C . GLY A 1 189 ? 8.184 -7.350 -6.694 1.00 92.94 189 GLY A C 1
ATOM 1479 O O . GLY A 1 189 ? 7.061 -7.368 -6.196 1.00 92.94 189 GLY A O 1
ATOM 1480 N N . HIS A 1 190 ? 9.283 -7.425 -5.940 1.00 91.75 190 HIS A N 1
ATOM 1481 C CA . HIS A 1 190 ? 9.220 -7.584 -4.485 1.00 91.75 190 HIS A CA 1
ATOM 1482 C C . HIS A 1 190 ? 8.506 -6.415 -3.794 1.00 91.75 190 HIS A C 1
ATOM 1484 O O . HIS A 1 190 ? 7.651 -6.643 -2.941 1.00 91.75 190 HIS A O 1
ATOM 1490 N N . LEU A 1 191 ? 8.798 -5.166 -4.165 1.00 93.88 191 LEU A N 1
ATOM 1491 C CA . LEU A 1 191 ? 8.172 -3.992 -3.542 1.00 93.88 191 LEU A CA 1
ATOM 1492 C C . LEU A 1 191 ? 6.673 -3.891 -3.856 1.00 93.88 191 LEU A C 1
ATOM 1494 O O . LEU A 1 191 ? 5.888 -3.500 -2.993 1.00 93.88 191 LEU A O 1
ATOM 1498 N N . LEU A 1 192 ? 6.250 -4.309 -5.051 1.00 92.75 192 LEU A N 1
ATOM 1499 C CA . LEU A 1 192 ? 4.838 -4.333 -5.433 1.00 92.75 192 LEU A CA 1
ATOM 1500 C C . LEU A 1 192 ? 4.013 -5.350 -4.633 1.00 92.75 192 LEU A C 1
ATOM 1502 O O . LEU A 1 192 ? 2.803 -5.163 -4.524 1.00 92.75 192 LEU A O 1
ATOM 1506 N N . THR A 1 193 ? 4.624 -6.358 -3.993 1.00 90.94 193 THR A N 1
ATOM 1507 C CA . THR A 1 193 ? 3.903 -7.269 -3.070 1.00 90.94 193 THR A CA 1
ATOM 1508 C C . THR A 1 193 ? 3.234 -6.528 -1.904 1.00 90.94 193 THR A C 1
ATOM 1510 O O . THR A 1 193 ? 2.266 -7.017 -1.331 1.00 90.94 193 THR A O 1
ATOM 1513 N N . TRP A 1 194 ? 3.676 -5.305 -1.605 1.00 92.62 194 TRP A N 1
ATOM 1514 C CA . TRP A 1 194 ? 3.105 -4.440 -0.572 1.00 92.62 194 TRP A CA 1
ATOM 1515 C C . TRP A 1 194 ? 1.879 -3.646 -1.053 1.00 92.62 194 TRP A C 1
ATOM 1517 O O . TRP A 1 194 ? 1.362 -2.812 -0.326 1.00 92.62 194 TRP A O 1
ATOM 1527 N N . MET A 1 195 ? 1.385 -3.853 -2.268 1.00 91.62 195 MET A N 1
ATOM 1528 C CA . MET A 1 195 ? 0.161 -3.197 -2.752 1.00 91.62 195 MET A CA 1
ATOM 1529 C C . MET A 1 195 ? -0.953 -4.234 -2.945 1.00 91.62 195 MET A C 1
ATOM 1531 O O . MET A 1 195 ? -0.635 -5.394 -3.205 1.00 91.62 195 MET A O 1
ATOM 1535 N N . PRO A 1 196 ? -2.245 -3.874 -2.861 1.00 89.69 196 PRO A N 1
ATOM 1536 C CA . PRO A 1 196 ? -3.330 -4.751 -3.279 1.00 89.69 196 PRO A CA 1
ATOM 1537 C C . PRO A 1 196 ? -3.214 -5.097 -4.761 1.00 89.69 196 PRO A C 1
ATOM 1539 O O . PRO A 1 196 ? -2.727 -4.297 -5.563 1.00 89.69 196 PRO A O 1
ATOM 1542 N N . ARG A 1 197 ? -3.725 -6.267 -5.148 1.00 85.06 197 ARG A N 1
ATOM 1543 C CA . ARG A 1 197 ? -3.699 -6.754 -6.536 1.00 85.06 197 ARG A CA 1
ATOM 1544 C C . ARG A 1 197 ? -4.212 -5.720 -7.548 1.00 85.06 197 ARG A C 1
ATOM 1546 O O . ARG A 1 197 ? -3.557 -5.492 -8.562 1.00 85.06 197 ARG A O 1
ATOM 1553 N N . ALA A 1 198 ? -5.342 -5.076 -7.253 1.00 85.62 198 ALA A N 1
ATOM 1554 C CA . ALA A 1 198 ? -5.925 -4.054 -8.123 1.00 85.62 198 ALA A CA 1
ATOM 1555 C C . ALA A 1 198 ? -4.973 -2.864 -8.346 1.00 85.62 198 ALA A C 1
ATOM 1557 O O . ALA A 1 198 ? -4.862 -2.363 -9.462 1.00 85.62 198 ALA A O 1
ATOM 1558 N N . GLU A 1 199 ? -4.228 -2.470 -7.311 1.00 90.81 199 GLU A N 1
ATOM 1559 C CA . GLU A 1 199 ? -3.321 -1.324 -7.366 1.00 90.81 199 GLU A CA 1
ATOM 1560 C C . GLU A 1 199 ? -2.000 -1.651 -8.075 1.00 90.81 199 GLU A C 1
ATOM 1562 O O . GLU A 1 199 ? -1.492 -0.858 -8.876 1.00 90.81 199 GLU A O 1
ATOM 1567 N N . ARG A 1 200 ? -1.472 -2.867 -7.867 1.00 89.88 200 ARG A N 1
ATOM 1568 C CA . ARG A 1 200 ? -0.265 -3.361 -8.558 1.00 89.88 200 ARG A CA 1
ATOM 1569 C C . ARG A 1 200 ? -0.402 -3.277 -10.075 1.00 89.88 200 ARG A C 1
ATOM 1571 O O . ARG A 1 200 ? 0.575 -2.970 -10.746 1.00 89.88 200 ARG A O 1
ATOM 1578 N N . ALA A 1 201 ? -1.596 -3.515 -10.597 1.00 85.44 201 ALA A N 1
ATOM 1579 C CA . ALA A 1 201 ? -1.860 -3.572 -12.026 1.00 85.44 201 ALA A CA 1
ATOM 1580 C C . ALA A 1 201 ? -2.239 -2.237 -12.675 1.00 85.44 201 ALA A C 1
ATOM 1582 O O . ALA A 1 201 ? -2.407 -2.197 -13.892 1.00 85.44 201 ALA A O 1
ATOM 1583 N N . HIS A 1 202 ? -2.408 -1.158 -11.904 1.00 90.81 202 HIS A N 1
ATOM 1584 C CA . HIS A 1 202 ? -2.809 0.117 -12.491 1.00 90.81 202 HIS A CA 1
ATOM 1585 C C . HIS A 1 202 ? -1.810 0.590 -13.552 1.00 90.81 202 HIS A C 1
ATOM 1587 O O . HIS A 1 202 ? -0.613 0.662 -13.242 1.00 90.81 202 HIS A O 1
ATOM 1593 N N . PRO A 1 203 ? -2.289 0.967 -14.755 1.00 92.81 203 PRO A N 1
ATOM 1594 C CA . PRO A 1 203 ? -1.444 1.523 -15.793 1.00 92.81 203 PRO A CA 1
ATOM 1595 C C . PRO A 1 203 ? -0.619 2.689 -15.269 1.00 92.81 203 PRO A C 1
ATOM 1597 O O . PRO A 1 203 ? -1.153 3.652 -14.713 1.00 92.81 203 PRO A O 1
ATOM 1600 N N . ARG A 1 204 ? 0.699 2.587 -15.417 1.00 94.12 204 ARG A N 1
ATOM 1601 C CA . ARG A 1 204 ? 1.630 3.622 -14.975 1.00 94.12 204 ARG A CA 1
ATOM 1602 C C . ARG A 1 204 ? 2.943 3.538 -15.721 1.00 94.12 204 ARG A C 1
ATOM 1604 O O . ARG A 1 204 ? 3.385 2.479 -16.155 1.00 94.12 204 ARG A O 1
ATOM 1611 N N . GLN A 1 205 ? 3.575 4.692 -15.822 1.00 94.12 205 GLN A N 1
ATOM 1612 C CA . GLN A 1 205 ? 4.852 4.880 -16.482 1.00 94.12 205 GLN A CA 1
ATOM 1613 C C . GLN A 1 205 ? 5.831 5.455 -15.476 1.00 94.12 205 GLN A C 1
ATOM 1615 O O . GLN A 1 205 ? 5.540 6.476 -14.855 1.00 94.12 205 GLN A O 1
ATOM 1620 N N . LEU A 1 206 ? 7.001 4.842 -15.364 1.00 94.69 206 LEU A N 1
ATOM 1621 C CA . LEU A 1 206 ? 8.092 5.299 -14.521 1.00 94.69 206 LEU A CA 1
ATOM 1622 C C . LEU A 1 206 ? 9.366 5.422 -15.343 1.00 94.69 206 LEU A C 1
ATOM 1624 O O . LEU A 1 206 ? 9.715 4.532 -16.116 1.00 94.69 206 LEU A O 1
ATOM 1628 N N . VAL A 1 207 ? 10.086 6.516 -15.143 1.00 94.31 207 VAL A N 1
ATOM 1629 C CA . VAL A 1 207 ? 11.374 6.763 -15.778 1.00 94.31 207 VAL A CA 1
ATOM 1630 C C . VAL A 1 207 ? 12.444 6.909 -14.716 1.00 94.31 207 VAL A C 1
ATOM 1632 O O . VAL A 1 207 ? 12.338 7.742 -13.820 1.00 94.31 207 VAL A O 1
ATOM 1635 N N . LEU A 1 208 ? 13.485 6.099 -14.838 1.00 95.06 208 LEU A N 1
ATOM 1636 C CA . LEU A 1 208 ? 14.670 6.111 -13.996 1.00 95.06 208 LEU A CA 1
ATOM 1637 C C . LEU A 1 208 ? 15.762 6.881 -14.723 1.00 95.06 208 LEU A C 1
ATOM 1639 O O . LEU A 1 208 ? 16.075 6.540 -15.864 1.00 95.06 208 LEU A O 1
ATOM 1643 N N . VAL A 1 209 ? 16.361 7.878 -14.079 1.00 93.69 209 VAL A N 1
ATOM 1644 C CA . VAL A 1 209 ? 17.468 8.651 -14.661 1.00 93.69 209 VAL A CA 1
ATOM 1645 C C . VAL A 1 209 ? 18.660 8.717 -13.713 1.00 93.69 209 VAL A C 1
ATOM 1647 O O . VAL A 1 209 ? 18.485 8.900 -12.511 1.00 93.69 209 VAL A O 1
ATOM 1650 N N . ASP A 1 210 ? 19.873 8.629 -14.260 1.00 92.69 210 ASP A N 1
ATOM 1651 C CA . ASP A 1 210 ? 21.137 8.765 -13.513 1.00 92.69 210 ASP A CA 1
ATOM 1652 C C . ASP A 1 210 ? 21.516 10.237 -13.281 1.00 92.69 210 ASP A C 1
ATOM 1654 O O . ASP A 1 210 ? 22.594 10.713 -13.636 1.00 92.69 210 ASP A O 1
ATOM 1658 N N . ARG A 1 211 ? 20.564 11.020 -12.774 1.00 89.62 211 ARG A N 1
ATOM 1659 C CA . ARG A 1 211 ? 20.808 12.395 -12.339 1.00 89.62 211 ARG A CA 1
ATOM 1660 C C . ARG A 1 211 ? 19.742 12.853 -11.352 1.00 89.62 211 ARG A C 1
ATOM 1662 O O . ARG A 1 211 ? 18.596 12.412 -11.450 1.00 89.62 211 ARG A O 1
ATOM 1669 N N . PRO A 1 212 ? 20.073 13.819 -10.481 1.00 86.56 212 PRO A N 1
ATOM 1670 C CA . PRO A 1 212 ? 19.069 14.507 -9.691 1.00 86.56 212 PRO A CA 1
ATOM 1671 C C . PRO A 1 212 ? 18.029 15.156 -10.607 1.00 86.56 212 PRO A C 1
ATOM 1673 O O . PRO A 1 212 ? 18.371 15.873 -11.552 1.00 86.56 212 PRO A O 1
ATOM 1676 N N . LEU A 1 213 ? 16.756 14.920 -10.315 1.00 84.62 213 LEU A N 1
ATOM 1677 C CA . LEU A 1 213 ? 15.661 15.646 -10.940 1.00 84.62 213 LEU A CA 1
ATOM 1678 C C . LEU A 1 213 ? 15.403 16.923 -10.140 1.00 84.62 213 LEU A C 1
ATOM 1680 O O . LEU A 1 213 ? 15.448 16.919 -8.911 1.00 84.62 213 LEU A O 1
ATOM 1684 N N . ALA A 1 214 ? 15.114 18.028 -10.831 1.00 78.19 214 ALA A N 1
ATOM 1685 C CA . ALA A 1 214 ? 14.529 19.178 -10.154 1.00 78.19 214 ALA A CA 1
ATOM 1686 C C . ALA A 1 214 ? 13.207 18.728 -9.517 1.00 78.19 214 ALA A C 1
ATOM 1688 O O . ALA A 1 214 ? 12.463 17.967 -10.139 1.00 78.19 214 ALA A O 1
ATOM 1689 N N . SER A 1 215 ? 12.912 19.208 -8.309 1.00 65.00 215 SER A N 1
ATOM 1690 C CA . SER A 1 215 ? 11.739 18.880 -7.482 1.00 65.00 215 SER A CA 1
ATOM 1691 C C . SER A 1 215 ? 10.400 19.352 -8.090 1.00 65.00 215 SER A C 1
ATOM 1693 O O . SER A 1 215 ? 9.536 19.878 -7.398 1.00 65.00 215 SER A O 1
ATOM 1695 N N . GLY A 1 216 ? 10.230 19.237 -9.407 1.00 56.59 216 GLY A N 1
ATOM 1696 C CA . GLY A 1 216 ? 9.109 19.753 -10.187 1.00 56.59 216 GLY A CA 1
ATOM 1697 C C . GLY A 1 216 ? 7.911 18.817 -10.235 1.00 56.59 216 GLY A C 1
ATOM 1698 O O . GLY A 1 216 ? 6.916 19.121 -10.885 1.00 56.59 216 GLY A O 1
ATOM 1699 N N . THR A 1 217 ? 7.972 17.673 -9.564 1.00 65.81 217 THR A N 1
ATOM 1700 C CA . THR A 1 217 ? 6.810 16.812 -9.475 1.00 65.81 217 THR A CA 1
ATOM 1701 C C . THR A 1 217 ? 5.910 17.266 -8.333 1.00 65.81 217 THR A C 1
ATOM 1703 O O . THR A 1 217 ? 6.332 17.259 -7.177 1.00 65.81 217 THR A O 1
ATOM 1706 N N . SER A 1 218 ? 4.671 17.642 -8.652 1.00 73.06 218 SER A N 1
ATOM 1707 C CA . SER A 1 218 ? 3.691 18.105 -7.671 1.00 73.06 218 SER A CA 1
ATOM 1708 C C . SER A 1 218 ? 3.573 17.102 -6.525 1.00 73.06 218 SER A C 1
ATOM 1710 O O . SER A 1 218 ? 3.296 15.915 -6.744 1.00 73.06 218 SER A O 1
ATOM 1712 N N . ALA A 1 219 ? 3.830 17.572 -5.304 1.00 79.44 219 ALA A N 1
ATOM 1713 C CA . ALA A 1 219 ? 3.559 16.792 -4.111 1.00 79.44 219 ALA A CA 1
ATOM 1714 C C . ALA A 1 219 ? 2.061 16.438 -4.087 1.00 79.44 219 ALA A C 1
ATOM 1716 O O . ALA A 1 219 ? 1.238 17.268 -4.494 1.00 79.44 219 ALA A O 1
ATOM 1717 N N . PRO A 1 220 ? 1.690 15.223 -3.653 1.00 87.50 220 PRO A N 1
ATOM 1718 C CA . PRO A 1 220 ? 0.284 14.889 -3.491 1.00 87.50 220 PRO A CA 1
ATOM 1719 C C . PRO A 1 220 ? -0.374 15.892 -2.536 1.00 87.50 220 PRO A C 1
ATOM 1721 O O . PRO A 1 220 ? 0.183 16.228 -1.495 1.00 87.50 220 PRO A O 1
ATOM 1724 N N . ASN A 1 221 ? -1.557 16.383 -2.903 1.00 88.56 221 ASN A N 1
ATOM 1725 C CA . ASN A 1 221 ? -2.345 17.310 -2.084 1.00 88.56 221 ASN A CA 1
ATOM 1726 C C . ASN A 1 221 ? -3.403 16.591 -1.224 1.00 88.56 221 ASN A C 1
ATOM 1728 O O . ASN A 1 221 ? -3.999 17.199 -0.338 1.00 88.56 221 ASN A O 1
ATOM 1732 N N . ASN A 1 222 ? -3.633 15.299 -1.470 1.00 93.94 222 ASN A N 1
ATOM 1733 C CA . ASN A 1 222 ? -4.536 14.460 -0.695 1.00 93.94 222 ASN A CA 1
ATOM 1734 C C . ASN A 1 222 ? -3.778 13.834 0.492 1.00 93.94 222 ASN A C 1
ATOM 1736 O O . ASN A 1 222 ? -2.771 13.152 0.298 1.00 93.94 222 ASN A O 1
ATOM 1740 N N . ARG A 1 223 ? -4.281 14.038 1.718 1.00 94.94 223 ARG A N 1
ATOM 1741 C CA . ARG A 1 223 ? -3.687 13.497 2.957 1.00 94.94 223 ARG A CA 1
ATOM 1742 C C . ARG A 1 223 ? -3.548 11.976 2.955 1.00 94.94 223 ARG A C 1
ATOM 1744 O O . ARG A 1 223 ? -2.527 11.473 3.402 1.00 94.94 223 ARG A O 1
ATOM 1751 N N . GLY A 1 224 ? -4.538 11.258 2.437 1.00 97.38 224 GLY A N 1
ATOM 1752 C CA . GLY A 1 224 ? -4.502 9.805 2.320 1.00 97.38 224 GLY A CA 1
ATOM 1753 C C . GLY A 1 224 ? -3.365 9.318 1.425 1.00 97.38 224 GLY A C 1
ATOM 1754 O O . GLY A 1 224 ? -2.631 8.410 1.799 1.00 97.38 224 GLY A O 1
ATOM 1755 N N . MET A 1 225 ? -3.119 10.013 0.310 1.00 96.75 225 MET A N 1
ATOM 1756 C CA . MET A 1 225 ? -1.963 9.744 -0.552 1.00 96.75 225 MET A CA 1
ATOM 1757 C C . MET A 1 225 ? -0.629 10.066 0.137 1.00 96.75 225 MET A C 1
ATOM 1759 O O . MET A 1 225 ? 0.326 9.306 0.013 1.00 96.75 225 MET A O 1
ATOM 1763 N N . ILE A 1 226 ? -0.549 11.178 0.878 1.00 96.56 226 ILE A N 1
ATOM 1764 C CA . ILE A 1 226 ? 0.650 11.527 1.663 1.00 96.56 226 ILE A CA 1
ATOM 1765 C C . ILE A 1 226 ? 0.958 10.415 2.676 1.00 96.56 226 ILE A C 1
ATOM 1767 O O . ILE A 1 226 ? 2.082 9.918 2.713 1.00 96.56 226 ILE A O 1
ATOM 1771 N N . ASN A 1 227 ? -0.049 9.992 3.445 1.00 97.62 227 ASN A N 1
ATOM 1772 C CA . ASN A 1 227 ? 0.072 8.923 4.436 1.00 97.62 227 ASN A CA 1
ATOM 1773 C C . ASN A 1 227 ? 0.467 7.593 3.788 1.00 97.62 227 ASN A C 1
ATOM 1775 O O . ASN A 1 227 ? 1.332 6.893 4.305 1.00 97.62 227 ASN A O 1
ATOM 1779 N N . LEU A 1 228 ? -0.133 7.259 2.644 1.00 97.50 228 LEU A N 1
ATOM 1780 C CA . LEU A 1 228 ? 0.183 6.049 1.899 1.00 97.50 228 LEU A CA 1
ATOM 1781 C C . LEU A 1 228 ? 1.661 5.997 1.509 1.00 97.50 228 LEU A C 1
ATOM 1783 O O . LEU A 1 228 ? 2.349 5.040 1.853 1.00 97.50 228 LEU A O 1
ATOM 1787 N N . LEU A 1 229 ? 2.165 7.034 0.835 1.00 96.62 229 LEU A N 1
ATOM 1788 C CA . LEU A 1 229 ? 3.565 7.076 0.403 1.00 96.62 229 LEU A CA 1
ATOM 1789 C C . LEU A 1 229 ? 4.529 7.065 1.595 1.00 96.62 229 LEU A C 1
ATOM 1791 O O . LEU A 1 229 ? 5.571 6.409 1.538 1.00 96.62 229 LEU A O 1
ATOM 1795 N N . HIS A 1 230 ? 4.174 7.761 2.677 1.00 96.81 230 HIS A N 1
ATOM 1796 C CA . HIS A 1 230 ? 4.942 7.774 3.920 1.00 96.81 230 HIS A CA 1
ATOM 1797 C C . HIS A 1 230 ? 5.053 6.377 4.542 1.00 96.81 230 HIS A C 1
ATOM 1799 O O . HIS A 1 230 ? 6.160 5.882 4.756 1.00 96.81 230 HIS A O 1
ATOM 1805 N N . TYR A 1 231 ? 3.929 5.690 4.759 1.00 97.44 231 TYR A N 1
ATOM 1806 C CA . TYR A 1 231 ? 3.945 4.379 5.407 1.00 97.44 231 TYR A CA 1
ATOM 1807 C C . TYR A 1 231 ? 4.440 3.248 4.499 1.00 97.44 231 TYR A C 1
ATOM 1809 O O . TYR A 1 231 ? 5.110 2.355 5.008 1.00 97.44 231 TYR A O 1
ATOM 1817 N N . LEU A 1 232 ? 4.240 3.314 3.175 1.00 95.31 232 LEU A N 1
ATOM 1818 C CA . LEU A 1 232 ? 4.933 2.429 2.220 1.00 95.31 232 LEU A CA 1
ATOM 1819 C C . LEU A 1 232 ? 6.450 2.572 2.348 1.00 95.31 232 LEU A C 1
ATOM 1821 O O . LEU A 1 232 ? 7.171 1.578 2.412 1.00 95.31 232 LEU A O 1
ATOM 1825 N N . THR A 1 233 ? 6.933 3.814 2.440 1.00 95.31 233 THR A N 1
ATOM 1826 C CA . THR A 1 233 ? 8.360 4.085 2.628 1.00 95.31 233 THR A CA 1
ATOM 1827 C C . THR A 1 233 ? 8.864 3.451 3.922 1.00 95.31 233 THR A C 1
ATOM 1829 O O . THR A 1 233 ? 9.874 2.753 3.903 1.00 95.31 233 THR A O 1
ATOM 1832 N N . LEU A 1 234 ? 8.170 3.639 5.046 1.00 95.06 234 LEU A N 1
ATOM 1833 C CA . LEU A 1 234 ? 8.578 3.043 6.322 1.00 95.06 234 LEU A CA 1
ATOM 1834 C C . LEU A 1 234 ? 8.485 1.514 6.325 1.00 95.06 234 LEU A C 1
ATOM 1836 O O . LEU A 1 234 ? 9.324 0.854 6.935 1.00 95.06 234 LEU A O 1
ATOM 1840 N N . ALA A 1 235 ? 7.504 0.950 5.626 1.00 93.31 235 ALA A N 1
ATOM 1841 C CA . ALA A 1 235 ? 7.328 -0.488 5.502 1.00 93.31 235 ALA A CA 1
ATOM 1842 C C . ALA A 1 235 ? 8.496 -1.143 4.741 1.00 93.31 235 ALA A C 1
ATOM 1844 O O . ALA A 1 235 ? 9.061 -2.137 5.207 1.00 93.31 235 ALA A O 1
ATOM 1845 N N . TRP A 1 236 ? 8.916 -0.540 3.623 1.00 93.00 236 TRP A N 1
ATOM 1846 C CA . TRP A 1 236 ? 10.066 -0.994 2.833 1.00 93.00 236 TRP A CA 1
ATOM 1847 C C . TRP A 1 236 ? 11.406 -0.712 3.513 1.00 93.00 236 TRP A C 1
ATOM 1849 O O . TRP A 1 236 ? 12.322 -1.530 3.474 1.00 93.00 236 TRP A O 1
ATOM 1859 N N . PHE A 1 237 ? 11.522 0.445 4.160 1.00 92.94 237 PHE A N 1
ATOM 1860 C CA . PHE A 1 237 ? 12.739 0.917 4.811 1.00 92.94 237 PHE A CA 1
ATOM 1861 C C . PHE A 1 237 ? 12.587 0.900 6.333 1.00 92.94 237 PHE A C 1
ATOM 1863 O O . PHE A 1 237 ? 12.811 1.923 6.987 1.00 92.94 237 PHE A O 1
ATOM 1870 N N . CYS A 1 238 ? 12.227 -0.270 6.876 1.00 92.00 238 CYS A N 1
ATOM 1871 C CA . CYS A 1 238 ? 11.964 -0.476 8.301 1.00 92.00 238 CYS A CA 1
ATOM 1872 C C . CYS A 1 238 ? 13.007 0.232 9.188 1.00 92.00 238 CYS A C 1
ATOM 1874 O O . CYS A 1 238 ? 14.211 -0.004 9.008 1.00 92.00 238 CYS A O 1
ATOM 1876 N N . PRO A 1 239 ? 12.582 1.049 10.173 1.00 92.44 239 PRO A N 1
ATOM 1877 C CA . PRO A 1 239 ? 13.496 1.650 11.136 1.00 92.44 239 PRO A CA 1
ATOM 1878 C C . PRO A 1 239 ? 14.390 0.585 11.799 1.00 92.44 239 PRO A C 1
ATOM 1880 O O . PRO A 1 239 ? 13.864 -0.450 12.227 1.00 92.44 239 PRO A O 1
ATOM 1883 N N . PRO A 1 240 ? 15.716 0.811 11.931 1.00 91.94 240 PRO A N 1
ATOM 1884 C CA . PRO A 1 240 ? 16.637 -0.185 12.486 1.00 91.94 240 PRO A CA 1
ATOM 1885 C C . PRO A 1 240 ? 16.221 -0.695 13.869 1.00 91.94 240 PRO A C 1
ATOM 1887 O O . PRO A 1 240 ? 16.196 -1.901 14.087 1.00 91.94 240 PRO A O 1
ATOM 1890 N N . ALA A 1 241 ? 15.774 0.208 14.750 1.00 93.19 241 ALA A N 1
ATOM 1891 C CA . ALA A 1 241 ? 15.319 -0.131 16.098 1.00 93.19 241 ALA A CA 1
ATOM 1892 C C . ALA A 1 241 ? 14.116 -1.094 16.122 1.00 93.19 241 ALA A C 1
ATOM 1894 O O . ALA A 1 241 ? 13.992 -1.903 17.039 1.00 93.19 241 ALA A O 1
ATOM 1895 N N . ILE A 1 242 ? 13.228 -1.020 15.122 1.00 93.25 242 ILE A N 1
ATOM 1896 C CA . ILE A 1 242 ? 12.118 -1.971 14.979 1.00 93.25 242 ILE A CA 1
ATOM 1897 C C . ILE A 1 242 ? 12.650 -3.282 14.416 1.00 93.25 242 ILE A C 1
ATOM 1899 O O . ILE A 1 242 ? 12.402 -4.331 14.997 1.00 93.25 242 ILE A O 1
ATOM 1903 N N . ARG A 1 243 ? 13.427 -3.219 13.327 1.00 91.75 243 ARG A N 1
ATOM 1904 C CA . ARG A 1 243 ? 13.964 -4.397 12.632 1.00 91.75 243 ARG A CA 1
ATOM 1905 C C . ARG A 1 243 ? 14.793 -5.297 13.550 1.00 91.75 243 ARG A C 1
ATOM 1907 O O . ARG A 1 243 ? 14.710 -6.510 13.431 1.00 91.75 243 ARG A O 1
ATOM 1914 N N . GLU A 1 244 ? 15.597 -4.713 14.434 1.00 92.25 244 GLU A N 1
ATOM 1915 C CA . GLU A 1 244 ? 16.434 -5.450 15.390 1.00 92.25 244 GLU A CA 1
ATOM 1916 C C . GLU A 1 244 ? 15.609 -6.166 16.463 1.00 92.25 244 GLU A C 1
ATOM 1918 O O . GLU A 1 244 ? 15.951 -7.276 16.865 1.00 92.25 244 GLU A O 1
ATOM 1923 N N . ARG A 1 245 ? 14.513 -5.547 16.914 1.00 92.00 245 ARG A N 1
ATOM 1924 C CA . ARG A 1 245 ? 13.617 -6.121 17.924 1.00 92.00 245 ARG A CA 1
ATOM 1925 C C . ARG A 1 245 ? 12.676 -7.164 17.329 1.00 92.00 245 ARG A C 1
ATOM 1927 O O . ARG A 1 245 ? 12.435 -8.196 17.943 1.00 92.00 245 ARG A O 1
ATOM 1934 N N . ASP A 1 246 ? 12.123 -6.863 16.162 1.00 91.56 246 ASP A N 1
ATOM 1935 C CA . ASP A 1 246 ? 11.112 -7.660 15.484 1.00 91.56 246 ASP A CA 1
ATOM 1936 C C . ASP A 1 246 ? 11.221 -7.480 13.958 1.00 91.56 246 ASP A C 1
ATOM 1938 O O . ASP A 1 246 ? 10.604 -6.582 13.372 1.00 91.56 246 ASP A O 1
ATOM 1942 N N . PRO A 1 247 ? 11.990 -8.355 13.284 1.00 90.31 247 PRO A N 1
ATOM 1943 C CA . PRO A 1 247 ? 12.205 -8.289 11.839 1.00 90.31 247 PRO A CA 1
ATOM 1944 C C . PRO A 1 247 ? 10.933 -8.434 10.993 1.00 90.31 247 PRO A C 1
ATOM 1946 O O . PRO A 1 247 ? 10.954 -8.114 9.805 1.00 90.31 247 PRO A O 1
ATOM 1949 N N . GLN A 1 248 ? 9.845 -8.947 11.574 1.00 90.88 248 GLN A N 1
ATOM 1950 C CA . GLN A 1 248 ? 8.579 -9.203 10.884 1.00 90.88 248 GLN A CA 1
ATOM 1951 C C . GLN A 1 248 ? 7.531 -8.117 11.165 1.00 90.88 248 GLN A C 1
ATOM 1953 O O . GLN A 1 248 ? 6.429 -8.186 10.620 1.00 90.88 248 GLN A O 1
ATOM 1958 N N . PHE A 1 249 ? 7.847 -7.113 11.993 1.00 92.25 249 PHE A N 1
ATOM 1959 C CA . PHE A 1 249 ? 6.875 -6.108 12.419 1.00 92.25 249 PHE A CA 1
ATOM 1960 C C . PHE A 1 249 ? 6.222 -5.382 11.239 1.00 92.25 249 PHE A C 1
ATOM 1962 O O . PHE A 1 249 ? 5.000 -5.285 11.186 1.00 92.25 249 PHE A O 1
ATOM 1969 N N . THR A 1 250 ? 7.009 -4.891 10.274 1.00 92.88 250 THR A N 1
ATOM 1970 C CA . THR A 1 250 ? 6.461 -4.128 9.138 1.00 92.88 250 THR A CA 1
ATOM 1971 C C . THR A 1 250 ? 5.544 -4.971 8.266 1.00 92.88 250 THR A C 1
ATOM 1973 O O . THR A 1 250 ? 4.526 -4.456 7.816 1.00 92.88 250 THR A O 1
ATOM 1976 N N . VAL A 1 251 ? 5.854 -6.258 8.073 1.00 92.25 251 VAL A N 1
ATOM 1977 C CA . VAL A 1 251 ? 4.987 -7.192 7.336 1.00 92.25 251 VAL A CA 1
ATOM 1978 C C . VAL A 1 251 ? 3.646 -7.310 8.040 1.00 92.25 251 VAL A C 1
ATOM 1980 O O . VAL A 1 251 ? 2.616 -7.118 7.407 1.00 92.25 251 VAL A O 1
ATOM 1983 N N . ARG A 1 252 ? 3.648 -7.551 9.358 1.00 92.12 252 ARG A N 1
ATOM 1984 C CA . ARG A 1 252 ? 2.407 -7.685 10.136 1.00 92.12 252 ARG A CA 1
ATOM 1985 C C . ARG A 1 252 ? 1.615 -6.381 10.168 1.00 92.12 252 ARG A C 1
ATOM 1987 O O . ARG A 1 252 ? 0.422 -6.389 9.889 1.00 92.12 252 ARG A O 1
ATOM 1994 N N . ALA A 1 253 ? 2.277 -5.256 10.437 1.00 94.31 253 ALA A N 1
ATOM 1995 C CA . ALA A 1 253 ? 1.651 -3.936 10.440 1.00 94.31 253 ALA A CA 1
ATOM 1996 C C . ALA A 1 253 ? 0.989 -3.617 9.093 1.00 94.31 253 ALA A C 1
ATOM 1998 O O . ALA A 1 253 ? -0.136 -3.124 9.054 1.00 94.31 253 ALA A O 1
ATOM 1999 N N . TRP A 1 254 ? 1.667 -3.925 7.989 1.00 95.31 254 TRP A N 1
ATOM 2000 C CA . TRP A 1 254 ? 1.141 -3.670 6.656 1.00 95.31 254 TRP A CA 1
ATOM 2001 C C . TRP A 1 254 ? 0.074 -4.678 6.226 1.00 95.31 254 TRP A C 1
ATOM 2003 O O . TRP A 1 254 ? -0.889 -4.306 5.562 1.00 95.31 254 TRP A O 1
ATOM 2013 N N . GLN A 1 255 ? 0.183 -5.934 6.655 1.00 93.69 255 GLN A N 1
ATOM 2014 C CA . GLN A 1 255 ? -0.853 -6.937 6.440 1.00 93.69 255 GLN A CA 1
ATOM 2015 C C . GLN A 1 255 ? -2.184 -6.509 7.070 1.00 93.69 255 GLN A C 1
ATOM 2017 O O . GLN A 1 255 ? -3.211 -6.618 6.408 1.00 93.69 255 GLN A O 1
ATOM 2022 N N . LEU A 1 256 ? -2.174 -5.918 8.271 1.00 94.81 256 LEU A N 1
ATOM 2023 C CA . LEU A 1 256 ? -3.384 -5.340 8.876 1.00 94.81 256 LEU A CA 1
ATOM 2024 C C . LEU A 1 256 ? -4.016 -4.256 7.989 1.00 94.81 256 LEU A C 1
ATOM 2026 O O . LEU A 1 256 ? -5.237 -4.174 7.883 1.00 94.81 256 LEU A O 1
ATOM 2030 N N . VAL A 1 257 ? -3.195 -3.423 7.339 1.00 96.81 257 VAL A N 1
ATOM 2031 C CA . VAL A 1 257 ? -3.673 -2.389 6.407 1.00 96.81 257 VAL A CA 1
ATOM 2032 C C . VAL A 1 257 ? -4.302 -3.021 5.165 1.00 96.81 257 VAL A C 1
ATOM 2034 O O . VAL A 1 257 ? -5.372 -2.584 4.746 1.00 96.81 257 VAL A O 1
ATOM 2037 N N . LEU A 1 258 ? -3.677 -4.053 4.591 1.00 95.06 258 LEU A N 1
ATOM 2038 C CA . LEU A 1 258 ? -4.206 -4.758 3.419 1.00 95.06 258 LEU A CA 1
ATOM 2039 C C . LEU A 1 258 ? -5.512 -5.504 3.736 1.00 95.06 258 LEU A C 1
ATOM 2041 O O . LEU A 1 258 ? -6.460 -5.416 2.958 1.00 95.06 258 LEU A O 1
ATOM 2045 N N . GLU A 1 259 ? -5.592 -6.173 4.889 1.00 95.12 259 GLU A N 1
ATOM 2046 C CA . GLU A 1 259 ? -6.809 -6.847 5.366 1.00 95.12 259 GLU A CA 1
ATOM 2047 C C . GLU A 1 259 ? -7.951 -5.843 5.570 1.00 95.12 259 GLU A C 1
ATOM 2049 O O . GLU A 1 259 ? -9.063 -6.055 5.082 1.00 95.12 259 GLU A O 1
ATOM 2054 N N . LEU A 1 260 ? -7.665 -4.695 6.194 1.00 96.75 260 LEU A N 1
ATOM 2055 C CA . LEU A 1 260 ? -8.637 -3.611 6.335 1.00 96.75 260 LEU A CA 1
ATOM 2056 C C . LEU A 1 260 ? -9.106 -3.062 4.988 1.00 96.75 260 LEU A C 1
ATOM 2058 O O . LEU A 1 260 ? -10.302 -2.838 4.814 1.00 96.75 260 LEU A O 1
ATOM 2062 N N . ALA A 1 261 ? -8.189 -2.830 4.048 1.00 96.06 261 ALA A N 1
ATOM 2063 C CA . ALA A 1 261 ? -8.523 -2.327 2.717 1.00 96.06 261 ALA A CA 1
ATOM 2064 C C . ALA A 1 261 ? -9.459 -3.292 1.983 1.00 96.06 261 ALA A C 1
ATOM 2066 O O . ALA A 1 261 ? -10.464 -2.864 1.415 1.00 96.06 261 ALA A O 1
ATOM 2067 N N . PHE A 1 262 ? -9.162 -4.592 2.059 1.00 94.38 262 PHE A N 1
ATOM 2068 C CA . PHE A 1 262 ? -9.979 -5.649 1.478 1.00 94.38 262 PHE A CA 1
ATOM 2069 C C . PHE A 1 262 ? -11.374 -5.707 2.115 1.00 94.38 262 PHE A C 1
ATOM 2071 O O . PHE A 1 262 ? -12.374 -5.578 1.415 1.00 94.38 262 PHE A O 1
ATOM 2078 N N . HIS A 1 263 ? -11.457 -5.835 3.442 1.00 95.69 263 HIS A N 1
ATOM 2079 C CA . HIS A 1 263 ? -12.732 -6.027 4.142 1.00 95.69 263 HIS A CA 1
ATOM 2080 C C . HIS A 1 263 ? -13.623 -4.783 4.183 1.00 95.69 263 HIS A C 1
ATOM 2082 O O . HIS A 1 263 ? -14.841 -4.906 4.316 1.00 95.69 263 HIS A O 1
ATOM 2088 N N . LEU A 1 264 ? -13.039 -3.587 4.095 1.00 95.75 264 LEU A N 1
ATOM 2089 C CA . LEU A 1 264 ? -13.793 -2.337 3.983 1.00 95.75 264 LEU A CA 1
ATOM 2090 C C . LEU A 1 264 ? -14.051 -1.931 2.526 1.00 95.75 264 LEU A C 1
ATOM 2092 O O . LEU A 1 264 ? -14.729 -0.928 2.308 1.00 95.75 264 LEU A O 1
ATOM 2096 N N . GLU A 1 265 ? -13.515 -2.679 1.555 1.00 95.56 265 GLU A N 1
ATOM 2097 C CA . GLU A 1 265 ? -13.581 -2.379 0.120 1.00 95.56 265 GLU A CA 1
ATOM 2098 C C . GLU A 1 265 ? -13.100 -0.949 -0.196 1.00 95.56 265 GLU A C 1
ATOM 2100 O O . GLU A 1 265 ? -13.727 -0.190 -0.941 1.00 95.56 265 GLU A O 1
ATOM 2105 N N . ARG A 1 266 ? -11.979 -0.547 0.416 1.00 95.94 266 ARG A N 1
ATOM 2106 C CA . ARG A 1 266 ? -11.402 0.800 0.281 1.00 95.94 266 ARG A CA 1
ATOM 2107 C C . ARG A 1 266 ? -10.074 0.743 -0.475 1.00 95.94 266 ARG A C 1
ATOM 2109 O O . ARG A 1 266 ? -9.201 -0.027 -0.076 1.00 95.94 266 ARG A O 1
ATOM 2116 N N . PRO A 1 267 ? -9.863 1.598 -1.493 1.00 95.38 267 PRO A N 1
ATOM 2117 C CA . PRO A 1 267 ? -8.527 1.843 -2.031 1.00 95.38 267 PRO A CA 1
ATOM 2118 C C . PRO A 1 267 ? -7.572 2.310 -0.926 1.00 95.38 267 PRO A C 1
ATOM 2120 O O . PRO A 1 267 ? -7.993 3.027 -0.011 1.00 95.38 267 PRO A O 1
ATOM 2123 N N . LEU A 1 268 ? -6.284 1.970 -1.020 1.00 96.31 268 LEU A N 1
ATOM 2124 C CA . LEU A 1 268 ? -5.305 2.341 0.005 1.00 96.31 268 LEU A CA 1
ATOM 2125 C C . LEU A 1 268 ? -5.248 3.849 0.298 1.00 96.31 268 LEU A C 1
ATOM 2127 O O . LEU A 1 268 ? -5.221 4.195 1.479 1.00 96.31 268 LEU A O 1
ATOM 2131 N N . PRO A 1 269 ? -5.260 4.772 -0.687 1.00 96.88 269 PRO A N 1
ATOM 2132 C CA . PRO A 1 269 ? -5.238 6.201 -0.382 1.00 96.88 269 PRO A CA 1
ATOM 2133 C C . PRO A 1 269 ? -6.440 6.631 0.463 1.00 96.88 269 PRO A C 1
ATOM 2135 O O . PRO A 1 269 ? -6.281 7.408 1.401 1.00 96.88 269 PRO A O 1
ATOM 2138 N N . ASP A 1 270 ? -7.627 6.101 0.166 1.00 97.50 270 ASP A N 1
ATOM 2139 C CA . ASP A 1 270 ? -8.852 6.441 0.888 1.00 97.50 270 ASP A CA 1
ATOM 2140 C C . ASP A 1 270 ? -8.827 5.853 2.300 1.00 97.50 270 ASP A C 1
ATOM 2142 O O . ASP A 1 270 ? -9.080 6.578 3.264 1.00 97.50 270 ASP A O 1
ATOM 2146 N N . LEU A 1 271 ? -8.423 4.584 2.444 1.00 98.00 271 LEU A N 1
ATOM 2147 C CA . LEU A 1 271 ? -8.245 3.953 3.752 1.00 98.00 271 LEU A CA 1
ATOM 2148 C C . LEU A 1 271 ? -7.245 4.733 4.610 1.00 98.00 271 LEU A C 1
ATOM 2150 O O . LEU A 1 271 ? -7.536 5.039 5.758 1.00 98.00 271 LEU A O 1
ATOM 2154 N N . LEU A 1 272 ? -6.073 5.087 4.080 1.00 98.12 272 LEU A N 1
ATOM 2155 C CA . LEU A 1 272 ? -5.043 5.816 4.831 1.00 98.12 272 LEU A CA 1
ATOM 2156 C C . LEU A 1 272 ? -5.473 7.257 5.163 1.00 98.12 272 LEU A C 1
ATOM 2158 O O . LEU A 1 272 ? -4.985 7.844 6.136 1.00 98.12 272 LEU A O 1
ATOM 2162 N N . GLY A 1 273 ? -6.406 7.821 4.391 1.00 98.00 273 GLY A N 1
ATOM 2163 C CA . GLY A 1 273 ? -7.134 9.039 4.742 1.00 98.00 273 GLY A CA 1
ATOM 2164 C C . GLY A 1 273 ? -8.072 8.823 5.933 1.00 98.00 273 GLY A C 1
ATOM 2165 O O . GLY A 1 273 ? -8.005 9.582 6.905 1.00 98.00 273 GLY A O 1
ATOM 2166 N N . ASP A 1 274 ? -8.880 7.761 5.895 1.00 97.94 274 ASP A N 1
ATOM 2167 C CA . ASP A 1 274 ? -9.793 7.371 6.977 1.00 97.94 274 ASP A CA 1
ATOM 2168 C C . ASP A 1 274 ? -9.027 7.062 8.275 1.00 97.94 274 ASP A C 1
ATOM 2170 O O . ASP A 1 274 ? -9.394 7.553 9.342 1.00 97.94 274 ASP A O 1
ATOM 2174 N N . LEU A 1 275 ? -7.913 6.326 8.196 1.00 98.31 275 LEU A N 1
ATOM 2175 C CA . LEU A 1 275 ? -7.036 6.031 9.334 1.00 98.31 275 LEU A CA 1
ATOM 2176 C C . LEU A 1 275 ? -6.442 7.313 9.933 1.00 98.31 275 LEU A C 1
ATOM 2178 O O . LEU A 1 275 ? -6.357 7.437 11.153 1.00 98.31 275 LEU A O 1
ATOM 2182 N N . GLY A 1 276 ? -6.096 8.301 9.102 1.00 97.81 276 GLY A N 1
ATOM 2183 C CA . GLY A 1 276 ? -5.690 9.626 9.574 1.00 97.81 276 GLY A CA 1
ATOM 2184 C C . GLY A 1 276 ? -6.805 10.353 10.337 1.00 97.81 276 GLY A C 1
ATOM 2185 O O . GLY A 1 276 ? -6.541 10.992 11.356 1.00 97.81 276 GLY A O 1
ATOM 2186 N N . ALA A 1 277 ? -8.059 10.223 9.893 1.00 97.75 277 ALA A N 1
ATOM 2187 C CA . ALA A 1 277 ? -9.215 10.775 10.600 1.00 97.75 277 ALA A CA 1
ATOM 2188 C C . ALA A 1 277 ? -9.496 10.037 11.922 1.00 97.75 277 ALA A C 1
ATOM 2190 O O . ALA A 1 277 ? -9.771 10.685 12.930 1.00 97.75 277 ALA A O 1
ATOM 2191 N N . VAL A 1 278 ? -9.364 8.706 11.949 1.00 98.00 278 VAL A N 1
ATOM 2192 C CA . VAL A 1 278 ? -9.444 7.894 13.179 1.00 98.00 278 VAL A CA 1
ATOM 2193 C C . VAL A 1 278 ? -8.326 8.263 14.152 1.00 98.00 278 VAL A C 1
ATOM 2195 O O . VAL A 1 278 ? -8.553 8.329 15.360 1.00 98.00 278 VAL A O 1
ATOM 2198 N N . ALA A 1 279 ? -7.119 8.531 13.655 1.00 97.12 279 ALA A N 1
ATOM 2199 C CA . ALA A 1 279 ? -6.015 8.973 14.492 1.00 97.12 279 ALA A CA 1
ATOM 2200 C C . ALA A 1 279 ? -6.351 10.290 15.205 1.00 97.12 279 ALA A C 1
ATOM 2202 O O . ALA A 1 279 ? -6.282 10.327 16.432 1.00 97.12 279 ALA A O 1
ATOM 2203 N N . ALA A 1 280 ? -6.795 11.299 14.446 1.00 97.31 280 ALA A N 1
ATOM 2204 C CA . ALA A 1 280 ? -7.180 12.614 14.962 1.00 97.31 280 ALA A CA 1
ATOM 2205 C C . ALA A 1 280 ? -8.400 12.555 15.897 1.00 97.31 280 ALA A C 1
ATOM 2207 O O . ALA A 1 280 ? -8.446 13.238 16.915 1.00 97.31 280 ALA A O 1
ATOM 2208 N N . ALA A 1 281 ? -9.375 11.686 15.609 1.00 97.75 281 ALA A N 1
ATOM 2209 C CA . ALA A 1 281 ? -10.530 11.477 16.482 1.00 97.75 281 ALA A CA 1
ATOM 2210 C C . ALA A 1 281 ? -10.131 11.015 17.891 1.00 97.75 281 ALA A C 1
ATOM 2212 O O . ALA A 1 281 ? -10.893 11.174 18.832 1.00 97.75 281 ALA A O 1
ATOM 2213 N N . TRP A 1 282 ? -8.943 10.443 18.061 1.00 96.62 282 TRP A N 1
ATOM 2214 C CA . TRP A 1 282 ? -8.455 9.958 19.347 1.00 96.62 282 TRP A CA 1
ATOM 2215 C C . TRP A 1 282 ? -7.591 10.964 20.116 1.00 96.62 282 TRP A C 1
ATOM 2217 O O . TRP A 1 282 ? -7.072 10.606 21.176 1.00 96.62 282 TRP A O 1
ATOM 2227 N N . ASP A 1 283 ? -7.453 12.196 19.620 1.00 94.00 283 ASP A N 1
ATOM 2228 C CA . ASP A 1 283 ? -6.686 13.250 20.289 1.00 94.00 283 ASP A CA 1
ATOM 2229 C C . ASP A 1 283 ? -7.405 13.755 21.547 1.00 94.00 283 ASP A C 1
ATOM 2231 O O . ASP A 1 283 ? -6.779 13.947 22.592 1.00 94.00 283 ASP A O 1
ATOM 2235 N N . THR A 1 284 ? -8.733 13.914 21.489 1.00 96.25 284 THR A N 1
ATOM 2236 C CA . THR A 1 284 ? -9.546 14.355 22.631 1.00 96.25 284 THR A CA 1
ATOM 2237 C C . THR A 1 284 ? -10.850 13.569 22.770 1.00 96.25 284 THR A C 1
ATOM 2239 O O . THR A 1 284 ? -11.349 12.949 21.831 1.00 96.25 284 THR A O 1
ATOM 2242 N N . THR A 1 285 ? -11.448 13.613 23.965 1.00 96.62 285 THR A N 1
ATOM 2243 C CA . THR A 1 285 ? -12.773 13.024 24.228 1.00 96.62 285 THR A CA 1
ATOM 2244 C C . THR A 1 285 ? -13.857 13.601 23.307 1.00 96.62 285 THR A C 1
ATOM 2246 O O . THR A 1 285 ? -14.751 12.867 22.881 1.00 96.62 285 THR A O 1
ATOM 2249 N N . GLU A 1 286 ? -13.795 14.900 22.997 1.00 96.94 286 GLU A N 1
ATOM 2250 C CA . GLU A 1 286 ? -14.804 15.575 22.170 1.00 96.94 286 GLU A CA 1
ATOM 2251 C C . GLU A 1 286 ? -14.637 15.250 20.681 1.00 96.94 286 GLU A C 1
ATOM 2253 O O . GLU A 1 286 ? -15.637 15.043 19.988 1.00 96.94 286 GLU A O 1
ATOM 2258 N N . ASP A 1 287 ? -13.398 15.107 20.202 1.00 97.62 287 ASP A N 1
ATOM 2259 C CA . ASP A 1 287 ? -13.129 14.671 18.828 1.00 97.62 287 ASP A CA 1
ATOM 2260 C C . ASP A 1 287 ? -13.635 13.244 18.605 1.00 97.62 287 ASP A C 1
ATOM 2262 O O . ASP A 1 287 ? -14.342 12.983 17.626 1.00 97.62 287 ASP A O 1
ATOM 2266 N N . LEU A 1 288 ? -13.390 12.336 19.560 1.00 97.75 288 LEU A N 1
ATOM 2267 C CA . LEU A 1 288 ? -13.875 10.958 19.466 1.00 97.75 288 LEU A CA 1
ATOM 2268 C C . LEU A 1 288 ? -15.401 10.922 19.471 1.00 97.75 288 LEU A C 1
ATOM 2270 O O . LEU A 1 288 ? -16.021 10.237 18.658 1.00 97.75 288 LEU A O 1
ATOM 2274 N N . ARG A 1 289 ? -16.034 11.686 20.364 1.00 97.12 289 ARG A N 1
ATOM 2275 C CA . ARG A 1 289 ? -17.493 11.817 20.404 1.00 97.12 289 ARG A CA 1
ATOM 2276 C C . ARG A 1 289 ? -18.048 12.313 19.069 1.00 97.12 289 ARG A C 1
ATOM 2278 O O . ARG A 1 289 ? -18.997 11.720 18.550 1.00 97.12 289 ARG A O 1
ATOM 2285 N N . SER A 1 290 ? -17.464 13.374 18.520 1.00 97.81 290 SER A N 1
ATOM 2286 C CA . SER A 1 290 ? -17.871 13.953 17.238 1.00 97.81 290 SER A CA 1
ATOM 2287 C C . SER A 1 290 ? -17.719 12.942 16.101 1.00 97.81 290 SER A C 1
ATOM 2289 O O . SER A 1 290 ? -18.626 12.788 15.276 1.00 97.81 290 SER A O 1
ATOM 2291 N N . TYR A 1 291 ? -16.624 12.182 16.095 1.00 97.94 291 TYR A N 1
ATOM 2292 C CA . TYR A 1 291 ? -16.375 11.125 15.121 1.00 97.94 291 TYR A CA 1
ATOM 2293 C C . TYR A 1 291 ? -17.420 10.002 15.210 1.00 97.94 291 TYR A C 1
ATOM 2295 O O . TYR A 1 291 ? -18.049 9.660 14.208 1.00 97.94 291 TYR A O 1
ATOM 2303 N N . LEU A 1 292 ? -17.678 9.479 16.415 1.00 97.00 292 LEU A N 1
ATOM 2304 C CA . LEU A 1 292 ? -18.649 8.401 16.654 1.00 97.00 292 LEU A CA 1
ATOM 2305 C C . LEU A 1 292 ? -20.067 8.767 16.192 1.00 97.00 292 LEU A C 1
ATOM 2307 O O . LEU A 1 292 ? -20.776 7.912 15.656 1.00 97.00 292 LEU A O 1
ATOM 2311 N N . LEU A 1 293 ? -20.480 10.021 16.399 1.00 96.81 293 LEU A N 1
ATOM 2312 C CA . LEU A 1 293 ? -21.793 10.526 15.991 1.00 96.81 293 LEU A CA 1
ATOM 2313 C C . LEU A 1 293 ? -21.880 10.758 14.477 1.00 96.81 293 LEU A C 1
ATOM 2315 O O . LEU A 1 293 ? -22.824 10.293 13.837 1.00 96.81 293 LEU A O 1
ATOM 2319 N N . SER A 1 294 ? -20.891 11.442 13.895 1.00 97.12 294 SER A N 1
ATOM 2320 C CA . SER A 1 294 ? -20.862 11.762 12.457 1.00 97.12 294 SER A CA 1
ATOM 2321 C C . SER A 1 294 ? -20.794 10.512 11.577 1.00 97.12 294 SER A C 1
ATOM 2323 O O . SER A 1 294 ? -21.480 10.442 10.558 1.00 97.12 294 SER A O 1
ATOM 2325 N N . HIS A 1 295 ? -20.061 9.488 12.018 1.00 95.56 295 HIS A N 1
ATOM 2326 C CA . HIS A 1 295 ? -19.935 8.208 11.317 1.00 95.56 295 HIS A CA 1
ATOM 2327 C C . HIS A 1 295 ? -21.015 7.195 11.728 1.00 95.56 295 HIS A C 1
ATOM 2329 O O . HIS A 1 295 ? -20.973 6.036 11.318 1.00 95.56 295 HIS A O 1
ATOM 2335 N N . ARG A 1 296 ? -22.007 7.616 12.532 1.00 95.06 296 ARG A N 1
ATOM 2336 C CA . ARG A 1 296 ? -23.139 6.788 12.994 1.00 95.06 296 ARG A CA 1
ATOM 2337 C C . ARG A 1 296 ? -22.707 5.469 13.649 1.00 95.06 296 ARG A C 1
ATOM 2339 O O . ARG A 1 296 ? -23.427 4.465 13.591 1.00 95.06 296 ARG A O 1
ATOM 2346 N N . ILE A 1 297 ? -21.544 5.479 14.296 1.00 94.88 297 ILE A N 1
ATOM 2347 C CA . ILE A 1 297 ? -21.090 4.385 15.157 1.00 94.88 297 ILE A CA 1
ATOM 2348 C C . ILE A 1 297 ? -22.003 4.329 16.382 1.00 94.88 297 ILE A C 1
ATOM 2350 O O . ILE A 1 297 ? -22.497 3.261 16.730 1.00 94.88 297 ILE A O 1
ATOM 2354 N N . LEU A 1 298 ? -22.311 5.500 16.953 1.00 94.81 298 LEU A N 1
ATOM 2355 C CA . LEU A 1 298 ? -23.339 5.696 17.974 1.00 94.81 298 LEU A CA 1
ATOM 2356 C C . LEU A 1 298 ? -24.392 6.693 17.481 1.00 94.81 298 LEU A C 1
ATOM 2358 O O . LEU A 1 298 ? -24.088 7.629 16.743 1.00 94.81 298 LEU A O 1
ATOM 2362 N N . ARG A 1 299 ? -25.641 6.519 17.919 1.00 94.94 299 ARG A N 1
ATOM 2363 C CA . ARG A 1 299 ? -26.756 7.439 17.639 1.00 94.94 299 ARG A CA 1
ATOM 2364 C C . ARG A 1 299 ? -27.205 8.139 18.915 1.00 94.94 299 ARG A C 1
ATOM 2366 O O . ARG A 1 299 ? -27.171 7.550 19.996 1.00 94.94 299 ARG A O 1
ATOM 2373 N N . HIS A 1 300 ? -27.712 9.364 18.786 1.00 95.50 300 HIS A N 1
ATOM 2374 C CA . HIS A 1 300 ? -28.198 10.157 19.924 1.00 95.50 300 HIS A CA 1
ATOM 2375 C C . HIS A 1 300 ? -29.224 9.414 20.793 1.00 95.50 300 HIS A C 1
ATOM 2377 O O . HIS A 1 300 ? -29.142 9.460 22.017 1.00 95.50 300 HIS A O 1
ATOM 2383 N N . GLU A 1 301 ? -30.146 8.674 20.179 1.00 95.25 301 GLU A N 1
ATOM 2384 C CA . GLU A 1 301 ? -31.164 7.892 20.893 1.00 95.25 301 GLU A CA 1
ATOM 2385 C C . GLU A 1 301 ? -30.558 6.779 21.758 1.00 95.25 301 GLU A C 1
ATOM 2387 O O . GLU A 1 301 ? -31.026 6.522 22.867 1.00 95.25 301 GLU A O 1
ATOM 2392 N N . GLN A 1 302 ? -29.487 6.148 21.273 1.00 95.00 302 GLN A N 1
ATOM 2393 C CA . GLN A 1 302 ? -28.785 5.066 21.965 1.00 95.00 302 GLN A CA 1
ATOM 2394 C C . GLN A 1 302 ? -28.017 5.599 23.161 1.00 95.00 302 GLN A C 1
ATOM 2396 O O . GLN A 1 302 ? -28.057 5.005 24.235 1.00 95.00 302 GLN A O 1
ATOM 2401 N N . ILE A 1 303 ? -27.370 6.750 22.980 1.00 96.12 303 ILE A N 1
ATOM 2402 C CA . ILE A 1 303 ? -26.683 7.471 24.049 1.00 96.12 303 ILE A CA 1
ATOM 2403 C C . ILE A 1 303 ? -27.695 7.855 25.130 1.00 96.12 303 ILE A C 1
ATOM 2405 O O . ILE A 1 303 ? -27.505 7.505 26.287 1.00 96.12 303 ILE A O 1
ATOM 2409 N N . ALA A 1 304 ? -28.822 8.469 24.756 1.00 95.81 304 ALA A N 1
ATOM 2410 C CA . ALA A 1 304 ? -29.863 8.846 25.709 1.00 95.81 304 ALA A CA 1
ATOM 2411 C C . ALA A 1 304 ? -30.463 7.629 26.440 1.00 95.81 304 ALA A C 1
ATOM 2413 O O . ALA A 1 304 ? -30.763 7.707 27.631 1.00 95.81 304 ALA A O 1
ATOM 2414 N N . ALA A 1 305 ? -30.651 6.500 25.750 1.00 95.12 305 ALA A N 1
ATOM 2415 C CA . ALA A 1 305 ? -31.126 5.260 26.362 1.00 95.12 305 ALA A CA 1
ATOM 2416 C C . ALA A 1 305 ? -30.106 4.651 27.333 1.00 95.12 305 ALA A C 1
ATOM 2418 O O . ALA A 1 305 ? -30.493 4.201 28.414 1.00 95.12 305 ALA A O 1
ATOM 2419 N N . CYS A 1 306 ? -28.825 4.675 26.967 1.00 96.50 306 CYS A N 1
ATOM 2420 C CA . CYS A 1 306 ? -27.726 4.250 27.820 1.00 96.50 306 CYS A CA 1
ATOM 2421 C C . CYS A 1 306 ? -27.631 5.137 29.066 1.00 96.50 306 CYS A C 1
ATOM 2423 O O . CYS A 1 306 ? -27.638 4.617 30.177 1.00 96.50 306 CYS A O 1
ATOM 2425 N N . ASP A 1 307 ? -27.641 6.461 28.907 1.00 96.81 307 ASP A N 1
ATOM 2426 C CA . ASP A 1 307 ? -27.488 7.431 29.999 1.00 96.81 307 ASP A CA 1
ATOM 2427 C C . ASP A 1 307 ? -28.612 7.350 31.040 1.00 96.81 307 ASP A C 1
ATOM 2429 O O . ASP A 1 307 ? -28.375 7.601 32.218 1.00 96.81 307 ASP A O 1
ATOM 2433 N N . ARG A 1 308 ? -29.823 6.929 30.647 1.00 96.69 308 ARG A N 1
ATOM 2434 C CA . ARG A 1 308 ? -30.930 6.676 31.591 1.00 96.69 308 ARG A CA 1
ATOM 2435 C C . ARG A 1 308 ? -30.700 5.470 32.507 1.00 96.69 308 ARG A C 1
ATOM 2437 O O . ARG A 1 308 ? -31.356 5.366 33.538 1.00 96.69 308 ARG A O 1
ATOM 2444 N N . ARG A 1 309 ? -29.841 4.530 32.107 1.00 96.31 309 ARG A N 1
ATOM 2445 C CA . ARG A 1 309 ? -29.602 3.255 32.806 1.00 96.31 309 ARG A CA 1
ATOM 2446 C C . ARG A 1 309 ? -28.198 3.145 33.389 1.00 96.31 309 ARG A C 1
ATOM 2448 O O . ARG A 1 309 ? -27.974 2.337 34.287 1.00 96.31 309 ARG A O 1
ATOM 2455 N N . ALA A 1 310 ? -27.246 3.881 32.830 1.00 95.56 310 ALA A N 1
ATOM 2456 C CA . ALA A 1 310 ? -25.849 3.792 33.196 1.00 95.56 310 ALA A CA 1
ATOM 2457 C C . ALA A 1 310 ? -25.592 4.460 34.558 1.00 95.56 310 ALA A C 1
ATOM 2459 O O . ALA A 1 310 ? -26.192 5.490 34.861 1.00 95.56 310 ALA A O 1
ATOM 2460 N N . PRO A 1 311 ? -24.649 3.939 35.368 1.00 94.31 311 PRO A N 1
ATOM 2461 C CA . PRO A 1 311 ? -24.268 4.571 36.634 1.00 94.31 311 PRO A CA 1
ATOM 2462 C C . PRO A 1 311 ? -23.734 6.000 36.467 1.00 94.31 311 PRO A C 1
ATOM 2464 O O . PRO A 1 311 ? -23.791 6.805 37.394 1.00 94.31 311 PRO A O 1
ATOM 2467 N N . LYS A 1 312 ? -23.160 6.300 35.296 1.00 95.50 312 LYS A N 1
ATOM 2468 C CA . LYS A 1 312 ? -22.702 7.627 34.888 1.00 95.50 312 LYS A CA 1
ATOM 2469 C C . LYS A 1 312 ? -23.023 7.829 33.404 1.00 95.50 312 LYS A C 1
ATOM 2471 O O . LYS A 1 312 ? -22.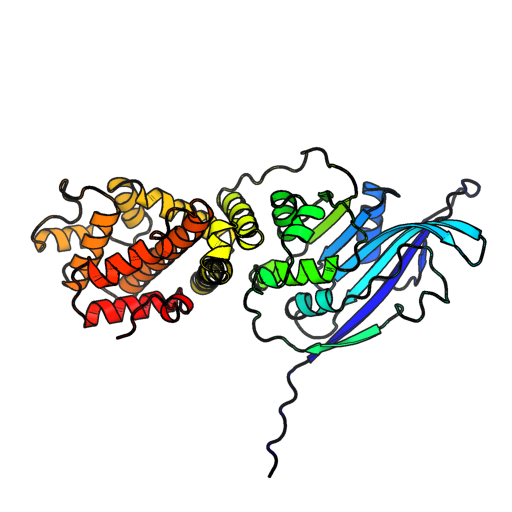954 6.855 32.655 1.00 95.50 312 LYS A O 1
ATOM 2476 N N . PRO A 1 313 ? -23.299 9.066 32.960 1.00 96.25 313 PRO A N 1
ATOM 2477 C CA . PRO A 1 313 ? -23.465 9.353 31.540 1.00 96.25 313 PRO A CA 1
ATOM 2478 C C . PRO A 1 313 ? -22.232 8.951 30.720 1.00 96.25 313 PRO A C 1
ATOM 2480 O O . PRO A 1 313 ? -21.087 9.072 31.186 1.00 96.25 313 PRO A O 1
ATOM 2483 N N . LEU A 1 314 ? -22.456 8.507 29.484 1.00 94.56 314 LEU A N 1
ATOM 2484 C CA . LEU A 1 314 ? -21.414 8.044 28.572 1.00 94.56 314 LEU A CA 1
ATOM 2485 C C . LEU A 1 314 ? -20.357 9.132 28.338 1.00 94.56 314 LEU A C 1
ATOM 2487 O O . LEU A 1 314 ? -19.169 8.878 28.521 1.00 94.56 314 LEU A O 1
ATOM 2491 N N . PHE A 1 315 ? -20.799 10.361 28.056 1.00 94.12 315 PHE A N 1
ATOM 2492 C CA . PHE A 1 315 ? -19.942 11.532 27.823 1.00 94.12 315 PHE A CA 1
ATOM 2493 C C . PHE A 1 315 ? -19.831 12.453 29.048 1.00 94.12 315 PHE A C 1
ATOM 2495 O O . PHE A 1 315 ? -19.801 13.675 28.921 1.00 94.12 315 PHE A O 1
ATOM 2502 N N . ALA A 1 316 ? -19.820 11.891 30.261 1.00 92.19 316 ALA A N 1
ATOM 2503 C CA . ALA A 1 316 ? -19.631 12.698 31.465 1.00 92.19 316 ALA A CA 1
ATOM 2504 C C . ALA A 1 316 ? -18.253 13.391 31.469 1.00 92.19 316 ALA A C 1
ATOM 2506 O O . ALA A 1 316 ? -17.258 12.782 31.087 1.00 92.19 316 ALA A O 1
ATOM 2507 N N . SER A 1 317 ? -18.168 14.597 32.042 1.00 89.88 317 SER A N 1
ATOM 2508 C CA . SER A 1 317 ? -16.918 15.374 32.196 1.00 89.88 317 SER A CA 1
ATOM 2509 C C . SER A 1 317 ? -15.798 14.649 32.955 1.00 89.88 317 SER A C 1
ATOM 2511 O O . SER A 1 317 ? -14.641 15.039 32.888 1.00 89.88 317 SER A O 1
ATOM 2513 N N . SER A 1 318 ? -16.135 13.568 33.665 1.00 90.06 318 SER A N 1
ATOM 2514 C CA . SER A 1 318 ? -15.182 12.667 34.327 1.00 90.06 318 SER A CA 1
ATOM 2515 C C . SER A 1 318 ? -14.364 11.774 33.383 1.00 90.06 318 SER A C 1
ATOM 2517 O O . SER A 1 318 ? -13.557 10.993 33.876 1.00 90.06 318 SER A O 1
ATOM 2519 N N . VAL A 1 319 ? -14.603 11.800 32.067 1.00 92.12 319 VAL A N 1
ATOM 2520 C CA . VAL A 1 319 ? -13.839 11.020 31.081 1.00 92.12 319 VAL A CA 1
ATOM 2521 C C . VAL A 1 319 ? -12.606 11.824 30.648 1.00 92.12 319 VAL A C 1
ATOM 2523 O O . VAL A 1 319 ? -12.769 12.798 29.913 1.00 92.12 319 VAL A O 1
ATOM 2526 N N . PRO A 1 320 ? -11.392 11.452 31.100 1.00 90.94 320 PRO A N 1
ATOM 2527 C CA . PRO A 1 320 ? -10.212 12.306 30.958 1.00 90.94 320 PRO A CA 1
ATOM 2528 C C . PRO A 1 320 ? -9.672 12.375 29.526 1.00 90.94 320 PRO A C 1
ATOM 2530 O O . PRO A 1 320 ? -9.128 13.403 29.138 1.00 90.94 320 PRO A O 1
ATOM 2533 N N . ASP A 1 321 ? -9.827 11.304 28.745 1.00 95.12 321 ASP A N 1
ATOM 2534 C CA . ASP A 1 321 ? -9.330 11.220 27.372 1.00 95.12 321 ASP A CA 1
ATOM 2535 C C . ASP A 1 321 ? -10.167 10.270 26.495 1.00 95.12 321 ASP A C 1
ATOM 2537 O O . ASP A 1 321 ? -11.021 9.511 26.977 1.00 95.12 321 ASP A O 1
ATOM 2541 N N . ALA A 1 322 ? -9.894 10.300 25.187 1.00 94.69 322 ALA A N 1
ATOM 2542 C CA . ALA A 1 322 ? -10.554 9.475 24.176 1.00 94.69 322 ALA A CA 1
ATOM 2543 C C . ALA A 1 322 ? -10.417 7.969 24.446 1.00 94.69 322 ALA A C 1
ATOM 2545 O O . ALA A 1 322 ? -11.342 7.191 24.213 1.00 94.69 322 ALA A O 1
ATOM 2546 N N . GLY A 1 323 ? -9.280 7.535 24.981 1.00 92.69 323 GLY A N 1
ATOM 2547 C CA . GLY A 1 323 ? -9.056 6.138 25.302 1.00 92.69 323 GLY A CA 1
ATOM 2548 C C . GLY A 1 323 ? -9.922 5.661 26.476 1.00 92.69 323 GLY A C 1
ATOM 2549 O O . GLY A 1 323 ? -10.433 4.540 26.449 1.00 92.69 323 GLY A O 1
ATOM 2550 N N . TRP A 1 324 ? -10.115 6.495 27.498 1.00 93.44 324 TRP A N 1
ATOM 2551 C CA . TRP A 1 324 ? -11.068 6.230 28.582 1.00 93.44 324 TRP A CA 1
ATOM 2552 C C . TRP A 1 324 ? -12.515 6.248 28.091 1.00 93.44 324 TRP A C 1
ATOM 2554 O O . TRP A 1 324 ? -13.319 5.428 28.542 1.00 93.44 324 TRP A O 1
ATOM 2564 N N . LEU A 1 325 ? -12.851 7.151 27.163 1.00 95.56 325 LEU A N 1
ATOM 2565 C CA . LEU A 1 325 ? -14.163 7.153 26.518 1.00 95.56 325 LEU A CA 1
ATOM 2566 C C . LEU A 1 325 ? -14.406 5.827 25.792 1.00 95.56 325 LEU A C 1
ATOM 2568 O O . LEU A 1 325 ? -15.449 5.206 25.994 1.00 95.56 325 LEU A O 1
ATOM 2572 N N . TRP A 1 326 ? -13.427 5.362 25.014 1.00 95.62 326 TRP A N 1
ATOM 2573 C CA . TRP A 1 326 ? -13.496 4.076 24.325 1.00 95.62 326 TRP A CA 1
ATOM 2574 C C . TRP A 1 326 ? -13.707 2.908 25.295 1.00 95.62 326 TRP A C 1
ATOM 2576 O O . TRP A 1 326 ? -14.652 2.141 25.115 1.00 95.62 326 TRP A O 1
ATOM 2586 N N . ASN A 1 327 ? -12.915 2.824 26.372 1.00 94.19 327 ASN A N 1
ATOM 2587 C CA . ASN A 1 327 ? -13.083 1.793 27.405 1.00 94.19 327 ASN A CA 1
ATOM 2588 C C . ASN A 1 327 ? -14.486 1.837 28.038 1.00 94.19 327 ASN A C 1
ATOM 2590 O O . ASN A 1 327 ? -15.064 0.801 28.363 1.00 94.19 327 ASN A O 1
ATOM 2594 N N . ARG A 1 328 ? -15.071 3.030 28.218 1.00 94.75 328 ARG A N 1
ATOM 2595 C CA . ARG A 1 328 ? -16.440 3.161 28.737 1.00 94.75 328 ARG A CA 1
ATOM 2596 C C . ARG A 1 328 ? -17.483 2.684 27.726 1.00 94.75 328 ARG A C 1
ATOM 2598 O O . ARG A 1 328 ? -18.431 2.014 28.129 1.00 94.75 328 ARG A O 1
ATOM 2605 N N . ILE A 1 329 ? -17.314 3.001 26.441 1.00 95.12 329 ILE A N 1
ATOM 2606 C CA . ILE A 1 329 ? -18.199 2.537 25.361 1.00 95.12 329 ILE A CA 1
ATOM 2607 C C . ILE A 1 329 ? -18.194 1.010 25.300 1.00 95.12 329 ILE A C 1
ATOM 2609 O O . ILE A 1 329 ? -19.261 0.396 25.353 1.00 95.12 329 ILE A O 1
ATOM 2613 N N . THR A 1 330 ? -17.013 0.390 25.243 1.00 94.62 330 THR A N 1
ATOM 2614 C CA . THR A 1 330 ? -16.883 -1.074 25.214 1.00 94.62 330 THR A CA 1
ATOM 2615 C C . THR A 1 330 ? -17.483 -1.685 26.477 1.00 94.62 330 THR A C 1
ATOM 2617 O O . THR A 1 330 ? -18.296 -2.603 26.377 1.00 94.62 330 THR A O 1
ATOM 2620 N N . HIS A 1 331 ? -17.197 -1.129 27.658 1.00 94.25 331 HIS A N 1
ATOM 2621 C CA . HIS A 1 331 ? -17.785 -1.584 28.919 1.00 94.25 331 HIS A CA 1
ATOM 2622 C C . HIS A 1 331 ? -19.323 -1.534 28.913 1.00 94.25 331 HIS A C 1
ATOM 2624 O O . HIS A 1 331 ? -19.985 -2.512 29.267 1.00 94.25 331 HIS A O 1
ATOM 2630 N N . TYR A 1 332 ? -19.919 -0.414 28.491 1.00 95.56 332 TYR A N 1
ATOM 2631 C CA . TYR A 1 332 ? -21.377 -0.242 28.448 1.00 95.56 332 TYR A CA 1
ATOM 2632 C C . TYR A 1 332 ? -22.039 -1.118 27.384 1.00 95.56 332 TYR A C 1
ATOM 2634 O O . TYR A 1 332 ? -23.132 -1.636 27.623 1.00 95.56 332 TYR A O 1
ATOM 2642 N N . TRP A 1 333 ? -21.367 -1.364 26.263 1.00 95.19 333 TRP A N 1
ATOM 2643 C CA . TRP A 1 333 ? -21.776 -2.375 25.291 1.00 95.19 333 TRP A CA 1
ATOM 2644 C C . TRP A 1 333 ? -21.767 -3.786 25.902 1.00 95.19 333 TRP A C 1
ATOM 2646 O O . TRP A 1 333 ? -22.779 -4.487 25.857 1.00 95.19 333 TRP A O 1
ATOM 2656 N N . GLY A 1 334 ? -20.683 -4.182 26.577 1.00 93.56 334 GLY A N 1
ATOM 2657 C CA . GLY A 1 334 ? -20.572 -5.491 27.231 1.00 93.56 334 GLY A CA 1
ATOM 2658 C C . GLY A 1 334 ? -21.613 -5.714 28.333 1.00 93.56 334 GLY A C 1
ATOM 2659 O O . GLY A 1 334 ? -22.078 -6.834 28.543 1.00 93.56 334 GLY A O 1
ATOM 2660 N N . ARG A 1 335 ? -22.035 -4.638 29.005 1.00 94.44 335 ARG A N 1
ATOM 2661 C CA . ARG A 1 335 ? -23.113 -4.631 30.009 1.00 94.44 335 ARG A CA 1
ATOM 2662 C C . ARG A 1 335 ? -24.517 -4.485 29.414 1.00 94.44 335 ARG A C 1
ATOM 2664 O O . ARG A 1 335 ? -25.477 -4.391 30.175 1.00 94.44 335 ARG A O 1
ATOM 2671 N N . GLN A 1 336 ? -24.651 -4.469 28.087 1.00 94.12 336 GLN A N 1
ATOM 2672 C CA . GLN A 1 336 ? -25.930 -4.320 27.382 1.00 94.12 336 GLN A CA 1
ATOM 2673 C C . GLN A 1 336 ? -26.682 -3.029 27.761 1.00 94.12 336 GLN A C 1
ATOM 2675 O O . GLN A 1 336 ? -27.917 -2.987 27.803 1.00 94.12 336 GLN A O 1
ATOM 2680 N N . LEU A 1 337 ? -25.931 -1.975 28.095 1.00 94.88 337 LEU A N 1
ATOM 2681 C CA . LEU A 1 337 ? -26.449 -0.620 28.302 1.00 94.88 337 LEU A CA 1
ATOM 2682 C C . LEU A 1 337 ? -26.521 0.142 26.977 1.00 94.88 337 LEU A C 1
ATOM 2684 O O . LEU A 1 337 ? -27.436 0.938 26.779 1.00 94.88 337 LEU A O 1
ATOM 2688 N N . LEU A 1 338 ? -25.592 -0.151 26.066 1.00 93.25 338 LEU A N 1
ATOM 2689 C CA . LEU A 1 338 ? -25.684 0.243 24.667 1.00 93.25 338 LEU A CA 1
ATOM 2690 C C . LEU A 1 338 ? -26.331 -0.893 23.859 1.00 93.25 338 LEU A C 1
ATOM 2692 O O . LEU A 1 338 ? -25.964 -2.055 24.058 1.00 93.25 338 LEU A O 1
ATOM 2696 N N . PRO A 1 339 ? -27.296 -0.588 22.972 1.00 79.31 339 PRO A N 1
ATOM 2697 C CA . PRO A 1 339 ? -27.839 -1.578 22.051 1.00 79.31 339 PRO A CA 1
ATOM 2698 C C . PRO A 1 339 ? -26.733 -2.123 21.142 1.00 79.31 339 PRO A C 1
ATOM 2700 O O . PRO A 1 339 ? -25.800 -1.411 20.773 1.00 79.31 339 PRO A O 1
ATOM 2703 N N . ALA A 1 340 ? -26.833 -3.418 20.856 1.00 76.94 340 ALA A N 1
ATOM 2704 C CA . ALA A 1 340 ? -25.809 -4.197 20.179 1.00 76.94 340 ALA A CA 1
ATOM 2705 C C . ALA A 1 340 ? -26.456 -5.105 19.130 1.00 76.94 340 ALA A C 1
ATOM 2707 O O . ALA A 1 340 ? -26.468 -6.325 19.278 1.00 76.94 340 ALA A O 1
ATOM 2708 N N . SER A 1 341 ? -27.043 -4.505 18.097 1.00 91.62 341 SER A N 1
ATOM 2709 C CA . SER A 1 341 ? -27.324 -5.244 16.864 1.00 91.62 341 SER A CA 1
ATOM 2710 C C . SER A 1 341 ? -26.015 -5.712 16.219 1.00 91.62 341 SER A C 1
ATOM 2712 O O . SER A 1 341 ? -24.964 -5.094 16.418 1.00 91.62 341 SER A O 1
ATOM 2714 N N . ASP A 1 342 ? -26.075 -6.755 15.393 1.00 92.69 342 ASP A N 1
ATOM 2715 C CA . ASP A 1 342 ? -24.895 -7.259 14.674 1.00 92.69 342 ASP A CA 1
ATOM 2716 C C . ASP A 1 342 ? -24.237 -6.164 13.823 1.00 92.69 342 ASP A C 1
ATOM 2718 O O . ASP A 1 342 ? -23.016 -6.049 13.772 1.00 92.69 342 ASP A O 1
ATOM 2722 N N . ALA A 1 343 ? -25.041 -5.271 13.238 1.00 93.38 343 ALA A N 1
ATOM 2723 C CA . ALA A 1 343 ? -24.541 -4.132 12.474 1.00 93.38 343 ALA A CA 1
ATOM 2724 C C . ALA A 1 343 ? -23.792 -3.098 13.340 1.00 93.38 343 ALA A C 1
ATOM 2726 O O . ALA A 1 343 ? -22.894 -2.417 12.850 1.00 93.38 343 ALA A O 1
ATOM 2727 N N . GLU A 1 344 ? -24.168 -2.923 14.608 1.00 92.12 344 GLU A N 1
ATOM 2728 C CA . GLU A 1 344 ? -23.465 -2.029 15.545 1.00 92.12 344 GLU A CA 1
ATOM 2729 C C . GLU A 1 344 ? -22.169 -2.646 16.035 1.00 92.12 344 GLU A C 1
ATOM 2731 O O . GLU A 1 344 ? -21.147 -1.963 16.066 1.00 92.12 344 GLU A O 1
ATOM 2736 N N . LEU A 1 345 ? -22.205 -3.942 16.343 1.00 94.69 345 LEU A N 1
ATOM 2737 C CA . LEU A 1 345 ? -21.012 -4.708 16.661 1.00 94.69 345 LEU A CA 1
ATOM 2738 C C . LEU A 1 345 ? -20.001 -4.647 15.510 1.00 94.69 345 LEU A C 1
ATOM 2740 O O . LEU A 1 345 ? -18.840 -4.335 15.755 1.00 94.69 345 LEU A O 1
ATOM 2744 N N . ALA A 1 346 ? -20.446 -4.856 14.269 1.00 95.19 346 ALA A N 1
ATOM 2745 C CA . ALA A 1 346 ? -19.602 -4.744 13.083 1.00 95.19 346 ALA A CA 1
ATOM 2746 C C . ALA A 1 346 ? -18.967 -3.347 12.957 1.00 95.19 346 ALA A C 1
ATOM 2748 O O . ALA A 1 346 ? -17.759 -3.234 12.779 1.00 95.19 346 ALA A O 1
ATOM 2749 N N . ARG A 1 347 ? -19.740 -2.264 13.150 1.00 95.56 347 ARG A N 1
ATOM 2750 C CA . ARG A 1 347 ? -19.201 -0.888 13.131 1.00 95.56 347 ARG A CA 1
ATOM 2751 C C . ARG A 1 347 ? -18.186 -0.623 14.247 1.00 95.56 347 ARG A C 1
ATOM 2753 O O . ARG A 1 347 ? -17.170 0.022 14.002 1.00 95.56 347 ARG A O 1
ATOM 2760 N N . MET A 1 348 ? -18.444 -1.108 15.462 1.00 94.94 348 MET A N 1
ATOM 2761 C CA . MET A 1 348 ? -17.498 -0.992 16.579 1.00 94.94 348 MET A CA 1
ATOM 2762 C C . MET A 1 348 ? -16.216 -1.789 16.321 1.00 94.94 348 MET A C 1
ATOM 2764 O O . MET A 1 348 ? -15.127 -1.288 16.595 1.00 94.94 348 MET A O 1
ATOM 2768 N N . ALA A 1 349 ? -16.341 -3.004 15.785 1.00 95.75 349 ALA A N 1
ATOM 2769 C CA . ALA A 1 349 ? -15.216 -3.861 15.438 1.00 95.75 349 ALA A CA 1
ATOM 2770 C C . ALA A 1 349 ? -14.365 -3.253 14.315 1.00 95.75 349 ALA A C 1
ATOM 2772 O O . ALA A 1 349 ? -13.148 -3.195 14.458 1.00 95.75 349 ALA A O 1
ATOM 2773 N N . ALA A 1 350 ? -14.991 -2.716 13.263 1.00 97.06 350 ALA A N 1
ATOM 2774 C CA . ALA A 1 350 ? -14.302 -2.011 12.183 1.00 97.06 350 ALA A CA 1
ATOM 2775 C C . ALA A 1 350 ? -13.513 -0.798 12.702 1.00 97.06 350 ALA A C 1
ATOM 2777 O O . ALA A 1 350 ? -12.334 -0.644 12.386 1.00 97.06 350 ALA A O 1
ATOM 2778 N N . LEU A 1 351 ? -14.127 0.035 13.553 1.00 97.19 351 LEU A N 1
ATOM 2779 C CA . LEU A 1 351 ? -13.452 1.196 14.140 1.00 97.19 351 LEU A CA 1
ATOM 2780 C C . LEU A 1 351 ? -12.275 0.785 15.040 1.00 97.19 351 LEU A C 1
ATOM 2782 O O . LEU A 1 351 ? -11.216 1.415 15.017 1.00 97.19 351 LEU A O 1
ATOM 2786 N N . LEU A 1 352 ? -12.436 -0.289 15.818 1.00 96.06 352 LEU A N 1
ATOM 2787 C CA . LEU A 1 352 ? -11.352 -0.834 16.631 1.00 96.06 352 LEU A CA 1
ATOM 2788 C C . LEU A 1 352 ? -10.209 -1.371 15.761 1.00 96.06 352 LEU A C 1
ATOM 2790 O O . LEU A 1 352 ? -9.050 -1.089 16.054 1.00 96.06 352 LEU A O 1
ATOM 2794 N N . ALA A 1 353 ? -10.526 -2.095 14.685 1.00 96.94 353 ALA A N 1
ATOM 2795 C CA . ALA A 1 353 ? -9.547 -2.608 13.730 1.00 96.94 353 ALA A CA 1
ATOM 2796 C C . ALA A 1 353 ? -8.729 -1.466 13.109 1.00 96.94 353 ALA A C 1
ATOM 2798 O O . ALA A 1 353 ? -7.499 -1.501 13.125 1.00 96.94 353 ALA A O 1
ATOM 2799 N N . GLN A 1 354 ? -9.405 -0.401 12.665 1.00 97.69 354 GLN A N 1
ATOM 2800 C CA . GLN A 1 354 ? -8.763 0.814 12.161 1.00 97.69 354 GLN A CA 1
ATOM 2801 C C . GLN A 1 354 ? -7.842 1.451 13.207 1.00 97.69 354 GLN A C 1
ATOM 2803 O O . GLN A 1 354 ? -6.699 1.784 12.899 1.00 97.69 354 GLN A O 1
ATOM 2808 N N . ARG A 1 355 ? -8.288 1.585 14.465 1.00 97.00 355 ARG A N 1
ATOM 2809 C CA . ARG A 1 355 ? -7.448 2.149 15.534 1.00 97.00 355 ARG A CA 1
ATOM 2810 C C . ARG A 1 355 ? -6.220 1.286 15.834 1.00 97.00 355 ARG A C 1
ATOM 2812 O O . ARG A 1 355 ? -5.153 1.837 16.099 1.00 97.00 355 ARG A O 1
ATOM 2819 N N . ILE A 1 356 ? -6.356 -0.039 15.795 1.00 95.56 356 ILE A N 1
ATOM 2820 C CA . ILE A 1 356 ? -5.231 -0.967 15.977 1.00 95.56 356 ILE A CA 1
ATOM 2821 C C . ILE A 1 356 ? -4.228 -0.813 14.829 1.00 95.56 356 ILE A C 1
ATOM 2823 O O . ILE A 1 356 ? -3.031 -0.704 15.093 1.00 95.56 356 ILE A O 1
ATOM 2827 N N . ALA A 1 357 ? -4.690 -0.720 13.579 1.00 96.50 357 ALA A N 1
ATOM 2828 C CA . ALA A 1 357 ? -3.814 -0.459 12.438 1.00 96.50 357 ALA A CA 1
ATOM 2829 C C . ALA A 1 357 ? -3.104 0.902 12.550 1.00 96.50 357 ALA A C 1
ATOM 2831 O O . ALA A 1 357 ? -1.898 0.973 12.331 1.00 96.50 357 ALA A O 1
ATOM 2832 N N . VAL A 1 358 ? -3.802 1.963 12.981 1.00 97.44 358 VAL A N 1
ATOM 2833 C CA . VAL A 1 358 ? -3.184 3.273 13.278 1.00 97.44 358 VAL A CA 1
ATOM 2834 C C . VAL A 1 358 ? -2.059 3.134 14.301 1.00 97.44 358 VAL A C 1
ATOM 2836 O O . VAL A 1 358 ? -0.983 3.686 14.099 1.00 97.44 358 VAL A O 1
ATOM 2839 N N . ASP A 1 359 ? -2.278 2.395 15.388 1.00 96.06 359 ASP A N 1
ATOM 2840 C CA . ASP A 1 359 ? -1.262 2.204 16.426 1.00 96.06 359 ASP A CA 1
ATOM 2841 C C . ASP A 1 359 ? -0.032 1.430 15.907 1.00 96.06 359 ASP A C 1
ATOM 2843 O O . ASP A 1 359 ? 1.095 1.761 16.282 1.00 96.06 359 ASP A O 1
ATOM 2847 N N . HIS A 1 360 ? -0.224 0.463 15.003 1.00 95.62 360 HIS A N 1
ATOM 2848 C CA . HIS A 1 360 ? 0.877 -0.231 14.323 1.00 95.62 360 HIS A CA 1
ATOM 2849 C C . HIS A 1 360 ? 1.652 0.700 13.384 1.00 95.62 360 HIS A C 1
ATOM 2851 O O . HIS A 1 360 ? 2.883 0.698 13.397 1.00 95.62 360 HIS A O 1
ATOM 2857 N N . LEU A 1 361 ? 0.952 1.525 12.603 1.00 96.88 361 LEU A N 1
ATOM 2858 C CA . LEU A 1 361 ? 1.576 2.503 11.711 1.00 96.88 361 LEU A CA 1
ATOM 2859 C C . LEU A 1 361 ? 2.340 3.576 12.499 1.00 96.88 361 LEU A C 1
ATOM 2861 O O . LEU A 1 361 ? 3.494 3.856 12.196 1.00 96.88 361 LEU A O 1
ATOM 2865 N N . PHE A 1 362 ? 1.759 4.108 13.574 1.00 96.75 362 PHE A N 1
ATOM 2866 C CA . PHE A 1 362 ? 2.415 5.095 14.439 1.00 96.75 362 PHE A CA 1
ATOM 2867 C C . PHE A 1 362 ? 3.639 4.531 15.154 1.00 96.75 362 PHE A C 1
ATOM 2869 O O . PHE A 1 362 ? 4.560 5.277 15.481 1.00 96.75 362 PHE A O 1
ATOM 2876 N N . HIS A 1 363 ? 3.684 3.221 15.388 1.00 95.69 363 HIS A N 1
ATOM 2877 C CA . HIS A 1 363 ? 4.887 2.593 15.910 1.00 95.69 363 HIS A CA 1
ATOM 2878 C C . HIS A 1 363 ? 6.065 2.675 14.927 1.00 95.69 363 HIS A C 1
ATOM 2880 O O . HIS A 1 363 ? 7.204 2.786 15.374 1.00 95.69 363 HIS A O 1
ATOM 2886 N N . LEU A 1 364 ? 5.807 2.696 13.611 1.00 95.12 364 LEU A N 1
ATOM 2887 C CA . LEU A 1 364 ? 6.840 2.937 12.596 1.00 95.12 364 LEU A CA 1
ATOM 2888 C C . LEU A 1 364 ? 7.422 4.356 12.693 1.00 95.12 364 LEU A C 1
ATOM 2890 O O . LEU A 1 364 ? 8.616 4.533 12.464 1.00 95.12 364 LEU A O 1
ATOM 2894 N N . ASP A 1 365 ? 6.602 5.341 13.068 1.00 96.19 365 ASP A N 1
ATOM 2895 C CA . ASP A 1 365 ? 7.028 6.733 13.284 1.00 96.19 365 ASP A CA 1
ATOM 2896 C C . ASP A 1 365 ? 7.736 6.943 14.629 1.00 96.19 365 ASP A C 1
ATOM 2898 O O . ASP A 1 365 ? 8.622 7.791 14.742 1.00 96.19 365 ASP A O 1
ATOM 2902 N N . ALA A 1 366 ? 7.350 6.170 15.647 1.00 95.62 366 ALA A N 1
ATOM 2903 C CA . ALA A 1 366 ? 7.860 6.262 17.014 1.00 95.62 366 ALA A CA 1
ATOM 2904 C C . ALA A 1 366 ? 8.329 4.887 17.547 1.00 95.62 366 ALA A C 1
ATOM 2906 O O . ALA A 1 366 ? 7.673 4.303 18.427 1.00 95.62 366 ALA A O 1
ATOM 2907 N N . PRO A 1 367 ? 9.462 4.349 17.039 1.00 93.44 367 PRO A N 1
ATOM 2908 C CA . PRO A 1 367 ? 9.987 3.025 17.395 1.00 93.44 367 PRO A CA 1
ATOM 2909 C C . PRO A 1 367 ? 10.212 2.780 18.892 1.00 93.44 367 PRO A C 1
ATOM 2911 O O . PRO A 1 367 ? 10.235 1.626 19.342 1.00 93.44 367 PRO A O 1
ATOM 2914 N N . GLU A 1 368 ? 10.412 3.848 19.664 1.00 93.69 368 GLU A N 1
ATOM 2915 C CA . GLU A 1 368 ? 10.618 3.823 21.111 1.00 93.69 368 GLU A CA 1
ATOM 2916 C C . GLU A 1 368 ? 9.336 3.487 21.891 1.00 93.69 368 GLU A C 1
ATOM 2918 O O . GLU A 1 368 ? 9.390 2.944 23.000 1.00 93.69 368 GLU A O 1
ATOM 2923 N N . ARG A 1 369 ? 8.161 3.734 21.299 1.00 92.31 369 ARG A N 1
ATOM 2924 C CA . ARG A 1 369 ? 6.851 3.498 21.920 1.00 92.31 369 ARG A CA 1
ATOM 2925 C C . ARG A 1 369 ? 6.343 2.084 21.633 1.00 92.31 369 ARG A C 1
ATOM 2927 O O . ARG A 1 369 ? 5.328 1.892 20.969 1.00 92.31 369 ARG A O 1
ATOM 2934 N N . HIS A 1 370 ? 7.058 1.088 22.147 1.00 86.50 370 HIS A N 1
ATOM 2935 C CA . HIS A 1 370 ? 6.799 -0.345 21.932 1.00 86.50 370 HIS A CA 1
ATOM 2936 C C . HIS A 1 370 ? 5.411 -0.835 22.375 1.00 86.50 370 HIS A C 1
ATOM 2938 O O . HIS A 1 370 ? 4.951 -1.860 21.895 1.00 86.50 370 HIS A O 1
ATOM 2944 N N . THR A 1 371 ? 4.717 -0.109 23.252 1.00 87.19 371 THR A N 1
ATOM 2945 C CA . THR A 1 371 ? 3.358 -0.470 23.679 1.00 87.19 371 THR A CA 1
ATOM 2946 C C . THR A 1 371 ? 2.268 -0.036 22.703 1.00 87.19 371 THR A C 1
ATOM 2948 O O . THR A 1 371 ? 1.133 -0.481 22.864 1.00 87.19 371 THR A O 1
ATOM 2951 N N . LEU A 1 372 ? 2.567 0.824 21.714 1.00 86.81 372 LEU A N 1
ATOM 2952 C CA . LEU A 1 372 ? 1.550 1.328 20.785 1.00 86.81 372 LEU A CA 1
ATOM 2953 C C . LEU A 1 372 ? 0.791 0.201 20.076 1.00 86.81 372 LEU A C 1
ATOM 2955 O O . LEU A 1 372 ? -0.426 0.174 20.252 1.00 86.81 372 LEU A O 1
ATOM 2959 N N . PRO A 1 373 ? 1.441 -0.748 19.369 1.00 86.38 373 PRO A N 1
ATOM 2960 C CA . PRO A 1 373 ? 0.744 -1.698 18.493 1.00 86.38 373 PRO A CA 1
ATOM 2961 C C . PRO A 1 373 ? -0.380 -2.474 19.191 1.00 86.38 373 PRO A C 1
ATOM 2963 O O . PRO A 1 373 ? -1.454 -2.678 18.627 1.00 86.38 373 PRO A O 1
ATOM 2966 N N . MET A 1 374 ? -0.165 -2.833 20.459 1.00 85.75 374 MET A N 1
ATOM 2967 C CA . MET A 1 374 ? -1.091 -3.656 21.236 1.00 85.75 374 MET A CA 1
ATOM 2968 C C . MET A 1 374 ? -1.963 -2.870 22.209 1.00 85.75 374 MET A C 1
ATOM 2970 O O . MET A 1 374 ? -2.820 -3.460 22.865 1.00 85.75 374 MET A O 1
ATOM 2974 N N . ARG A 1 375 ? -1.798 -1.548 22.320 1.00 89.69 375 ARG A N 1
ATOM 2975 C CA . ARG A 1 375 ? -2.436 -0.734 23.365 1.00 89.69 375 ARG A CA 1
ATOM 2976 C C . ARG A 1 375 ? -3.950 -0.928 23.439 1.00 89.69 375 ARG A C 1
ATO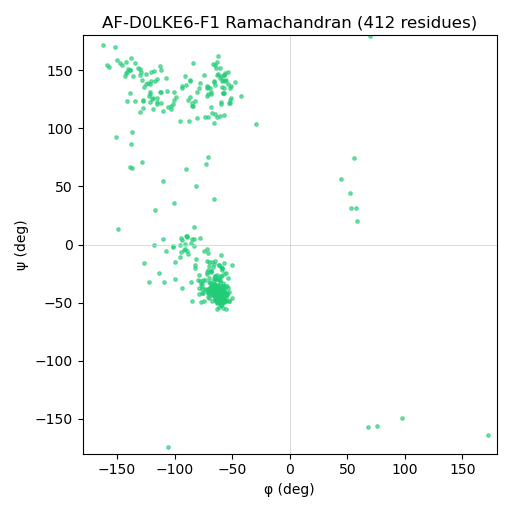M 2978 O O . ARG A 1 375 ? -4.488 -1.131 24.526 1.00 89.69 375 ARG A O 1
ATOM 2985 N N . TYR A 1 376 ? -4.652 -0.856 22.308 1.00 85.69 376 TYR A N 1
ATOM 2986 C CA . TYR A 1 376 ? -6.114 -0.983 22.304 1.00 85.69 376 TYR A CA 1
ATOM 2987 C C . TYR A 1 376 ? -6.607 -2.420 22.405 1.00 85.69 376 TYR A C 1
ATOM 2989 O O . TYR A 1 376 ? -7.685 -2.647 22.956 1.00 85.69 376 TYR A O 1
ATOM 2997 N N . LEU A 1 377 ? -5.807 -3.389 21.961 1.00 85.81 377 LEU A N 1
ATOM 2998 C CA . LEU A 1 377 ? -6.124 -4.786 22.207 1.00 85.81 377 LEU A CA 1
ATOM 2999 C C . LEU A 1 377 ? -5.952 -5.127 23.692 1.00 85.81 377 LEU A C 1
ATOM 3001 O O . LEU A 1 377 ? -6.845 -5.716 24.288 1.00 85.81 377 LEU A O 1
ATOM 3005 N N . HIS A 1 378 ? -4.882 -4.656 24.331 1.00 87.50 378 HIS A N 1
ATOM 3006 C CA . HIS A 1 378 ? -4.678 -4.781 25.773 1.00 87.50 378 HIS A CA 1
ATOM 3007 C C . HIS A 1 378 ? -5.829 -4.137 26.561 1.00 87.50 378 HIS A C 1
ATOM 3009 O O . HIS A 1 378 ? -6.404 -4.749 27.461 1.00 87.50 378 HIS A O 1
ATOM 3015 N N . ARG A 1 379 ? -6.251 -2.929 26.167 1.00 88.19 379 ARG A N 1
ATOM 3016 C CA . ARG A 1 379 ? -7.425 -2.263 26.753 1.00 88.19 379 ARG A CA 1
ATOM 3017 C C . ARG A 1 379 ? -8.703 -3.084 26.629 1.00 88.19 379 ARG A C 1
ATOM 3019 O O . ARG A 1 379 ? -9.497 -3.137 27.572 1.00 88.19 379 ARG A O 1
ATOM 3026 N N . LEU A 1 380 ? -8.915 -3.719 25.479 1.00 85.12 380 LEU A N 1
ATOM 3027 C CA . LEU A 1 380 ? -10.054 -4.603 25.265 1.00 85.12 380 LEU A CA 1
ATOM 3028 C C . LEU A 1 380 ? -9.980 -5.839 26.175 1.00 85.12 380 LEU A C 1
ATOM 3030 O O . LEU A 1 380 ? -10.971 -6.187 26.818 1.00 85.12 380 LEU A O 1
ATOM 3034 N N . LEU A 1 381 ? -8.817 -6.491 26.220 1.00 84.19 381 LEU A N 1
ATOM 3035 C CA . LEU A 1 381 ? -8.618 -7.762 26.914 1.00 84.19 381 LEU A CA 1
ATOM 3036 C C . LEU A 1 381 ? -8.651 -7.615 28.440 1.00 84.19 381 LEU A C 1
ATOM 3038 O O . LEU A 1 381 ? -9.232 -8.474 29.111 1.00 84.19 381 LEU A O 1
ATOM 3042 N N . TYR A 1 382 ? -8.082 -6.526 28.966 1.00 84.44 382 TYR A N 1
ATOM 3043 C CA . TYR A 1 382 ? -7.781 -6.388 30.394 1.00 84.44 382 TYR A CA 1
ATOM 3044 C C . TYR A 1 382 ? -8.444 -5.184 31.075 1.00 84.44 382 TYR A C 1
ATOM 3046 O O . TYR A 1 382 ? -8.794 -5.276 32.248 1.00 84.44 382 TYR A O 1
ATOM 3054 N N . GLU A 1 383 ? -8.660 -4.064 30.376 1.00 84.19 383 GLU A N 1
ATOM 3055 C CA . GLU A 1 383 ? -9.091 -2.809 31.027 1.00 84.19 383 GLU A CA 1
ATOM 3056 C C . GLU A 1 383 ? -10.596 -2.528 30.912 1.00 84.19 383 GLU A C 1
ATOM 3058 O O . GLU A 1 383 ? -11.183 -1.908 31.796 1.00 84.19 383 GLU A O 1
ATOM 3063 N N . SER A 1 384 ? -11.254 -2.991 29.847 1.00 79.62 384 SER A N 1
ATOM 3064 C CA . SER A 1 384 ? -12.667 -2.670 29.569 1.00 79.62 384 SER A CA 1
ATOM 3065 C C . SER A 1 384 ? -13.670 -3.410 30.475 1.00 79.62 384 SER A C 1
ATOM 3067 O O . SER A 1 384 ? -14.873 -3.150 30.409 1.00 79.62 384 SER A O 1
ATOM 3069 N N . VAL A 1 385 ? -13.205 -4.334 31.330 1.00 87.12 385 VAL A N 1
ATOM 3070 C CA . VAL A 1 385 ? -14.025 -5.168 32.238 1.00 87.12 385 VAL A CA 1
ATOM 3071 C C . VAL A 1 385 ? -15.258 -5.741 31.515 1.00 87.12 385 VAL A C 1
ATOM 3073 O O . VAL A 1 385 ? -16.409 -5.491 31.890 1.00 87.12 385 VAL A O 1
ATOM 3076 N N . LEU A 1 386 ? -15.012 -6.459 30.417 1.00 88.12 386 LEU A N 1
ATOM 3077 C CA . LEU A 1 386 ? -16.046 -7.111 29.614 1.00 88.12 386 LEU A CA 1
ATOM 3078 C C . LEU A 1 386 ? -16.372 -8.505 30.167 1.00 88.12 386 LEU A C 1
ATOM 3080 O O . LEU A 1 386 ? -15.450 -9.235 30.534 1.00 88.12 386 LEU A O 1
ATOM 3084 N N . PRO A 1 387 ? -17.652 -8.929 30.169 1.00 91.94 387 PRO A N 1
ATOM 3085 C CA . PRO A 1 387 ? -17.981 -10.345 30.313 1.00 91.94 387 PRO A CA 1
ATOM 3086 C C . PRO A 1 387 ? -17.260 -11.178 29.243 1.00 91.94 387 PRO A C 1
ATOM 3088 O O . PRO A 1 387 ? -17.178 -10.738 28.093 1.00 91.94 387 PRO A O 1
ATOM 3091 N N . ALA A 1 388 ? -16.775 -12.372 29.601 1.00 90.94 388 ALA A N 1
ATOM 3092 C CA . ALA A 1 388 ? -15.973 -13.223 28.714 1.00 90.94 388 ALA A CA 1
ATOM 3093 C C . ALA A 1 388 ? -16.653 -13.473 27.354 1.00 90.94 388 ALA A C 1
ATOM 3095 O O . ALA A 1 388 ? -16.066 -13.179 26.317 1.00 90.94 388 ALA A O 1
ATOM 3096 N N . GLU A 1 389 ? -17.933 -13.854 27.361 1.00 92.62 389 GLU A N 1
ATOM 3097 C CA . GLU A 1 389 ? -18.728 -14.086 26.145 1.00 92.62 389 GLU A CA 1
ATOM 3098 C C . GLU A 1 389 ? -18.790 -12.857 25.220 1.00 92.62 389 GLU A C 1
ATOM 3100 O O . GLU A 1 389 ? -18.738 -12.965 23.994 1.00 92.62 389 GLU A O 1
ATOM 3105 N N . ARG A 1 390 ? -18.891 -11.651 25.798 1.00 93.31 390 ARG A N 1
ATOM 3106 C CA . ARG A 1 390 ? -18.928 -10.397 25.030 1.00 93.31 390 ARG A CA 1
ATOM 3107 C C . ARG A 1 390 ? -17.554 -10.055 24.476 1.00 93.31 390 ARG A C 1
ATOM 3109 O O . ARG A 1 390 ? -17.458 -9.601 23.341 1.00 93.31 390 ARG A O 1
ATOM 3116 N N . ARG A 1 391 ? -16.492 -10.303 25.240 1.00 93.00 391 ARG A N 1
ATOM 3117 C CA . ARG A 1 391 ? -15.120 -10.154 24.752 1.00 93.00 391 ARG A CA 1
ATOM 3118 C C . ARG A 1 391 ? -14.862 -11.080 23.561 1.00 93.00 391 ARG A C 1
ATOM 3120 O O . ARG A 1 391 ? -14.419 -10.595 22.529 1.00 93.00 391 ARG A O 1
ATOM 3127 N N . GLU A 1 392 ? -15.217 -12.359 23.655 1.00 92.31 392 GLU A N 1
ATOM 3128 C CA . GLU A 1 392 ? -15.098 -13.323 22.548 1.00 92.31 392 GLU A CA 1
ATOM 3129 C C . GLU A 1 392 ? -15.919 -12.916 21.321 1.00 92.31 392 GLU A C 1
ATOM 3131 O O . GLU A 1 392 ? -15.465 -13.042 20.185 1.00 92.31 392 GLU A O 1
ATOM 3136 N N . LEU A 1 393 ? -17.136 -12.409 21.529 1.00 94.25 393 LEU A N 1
ATOM 3137 C CA . LEU A 1 393 ? -17.971 -11.905 20.443 1.00 94.25 393 LEU A CA 1
ATOM 3138 C C . LEU A 1 393 ? -17.310 -10.721 19.716 1.00 94.25 393 LEU A C 1
ATOM 3140 O O . LEU A 1 393 ? -17.288 -10.701 18.487 1.00 94.25 393 LEU A O 1
ATOM 3144 N N . LEU A 1 394 ? -16.741 -9.764 20.455 1.00 93.19 394 LEU A N 1
ATOM 3145 C CA . LEU A 1 394 ? -16.044 -8.619 19.864 1.00 93.19 394 LEU A CA 1
ATOM 3146 C C . LEU A 1 394 ? -14.724 -9.024 19.199 1.00 93.19 394 LEU A C 1
ATOM 3148 O O . LEU A 1 394 ? -14.422 -8.511 18.129 1.00 93.19 394 LEU A O 1
ATOM 3152 N N . LEU A 1 395 ? -13.974 -9.971 19.767 1.00 93.12 395 LEU A N 1
ATOM 3153 C CA . LEU A 1 395 ? -12.764 -10.514 19.137 1.00 93.12 395 LEU A CA 1
ATOM 3154 C C . LEU A 1 395 ? -13.082 -11.237 17.823 1.00 93.12 395 LEU A C 1
ATOM 3156 O O . LEU A 1 395 ? -12.387 -11.029 16.833 1.00 93.12 395 LEU A O 1
ATOM 3160 N N . ARG A 1 396 ? -14.168 -12.020 17.772 1.00 94.25 396 ARG A N 1
ATOM 3161 C CA . ARG A 1 396 ? -14.631 -12.643 16.521 1.00 94.25 396 ARG A CA 1
ATOM 3162 C C . ARG A 1 396 ? -15.052 -11.609 15.484 1.00 94.25 396 ARG A C 1
ATOM 3164 O O . ARG A 1 396 ? -14.701 -11.759 14.322 1.00 94.25 396 ARG A O 1
ATOM 3171 N N . ALA A 1 397 ? -15.769 -10.563 15.893 1.00 95.62 397 ALA A N 1
ATOM 3172 C CA . ALA A 1 397 ? -16.134 -9.473 14.991 1.00 95.62 397 ALA A CA 1
ATOM 3173 C C . ALA A 1 397 ? -14.898 -8.699 14.501 1.00 95.62 397 ALA A C 1
ATOM 3175 O O . ALA A 1 397 ? -14.819 -8.344 13.333 1.00 95.62 397 ALA A O 1
ATOM 3176 N N . LEU A 1 398 ? -13.904 -8.478 15.366 1.00 95.31 398 LEU A N 1
ATOM 3177 C CA . LEU A 1 398 ? -12.635 -7.838 15.013 1.00 95.31 398 LEU A CA 1
ATOM 3178 C C . LEU A 1 398 ? -11.854 -8.662 13.978 1.00 95.31 398 LEU A C 1
ATOM 3180 O O . LEU A 1 398 ? -11.342 -8.114 13.005 1.00 95.31 398 LEU A O 1
ATOM 3184 N N . ALA A 1 399 ? -11.827 -9.983 14.149 1.00 94.88 399 ALA A N 1
ATOM 3185 C CA . ALA A 1 399 ? -11.156 -10.911 13.244 1.00 94.88 399 ALA A CA 1
ATOM 3186 C C . ALA A 1 399 ? -11.771 -10.978 11.839 1.00 94.88 399 ALA A C 1
ATOM 3188 O O . ALA A 1 399 ? -11.111 -11.445 10.919 1.00 94.88 399 ALA A O 1
ATOM 3189 N N . GLN A 1 400 ? -13.005 -10.494 11.654 1.00 96.19 400 GLN A N 1
ATOM 3190 C CA . GLN A 1 400 ? -13.595 -10.336 10.320 1.00 96.19 400 GLN A CA 1
ATOM 3191 C C . GLN A 1 400 ? -12.931 -9.220 9.507 1.00 96.19 400 GLN A C 1
ATOM 3193 O O . GLN A 1 400 ? -13.114 -9.191 8.300 1.00 96.19 400 GLN A O 1
ATOM 3198 N N . TYR A 1 401 ? -12.213 -8.299 10.157 1.00 96.69 401 TYR A N 1
ATOM 3199 C CA . TYR A 1 401 ? -11.551 -7.165 9.507 1.00 96.69 401 TYR A CA 1
ATOM 3200 C C . TYR A 1 401 ? -10.030 -7.296 9.491 1.00 96.69 401 TYR A C 1
ATOM 3202 O O . TYR A 1 401 ? -9.386 -6.788 8.580 1.00 96.69 401 TYR A O 1
ATOM 3210 N N . VAL A 1 402 ? -9.461 -7.929 10.517 1.00 95.44 402 VAL A N 1
ATOM 3211 C CA . VAL A 1 402 ? -8.012 -8.100 10.696 1.00 95.44 402 VAL A CA 1
ATOM 3212 C C . VAL A 1 402 ? -7.694 -9.515 11.202 1.00 95.44 402 VAL A C 1
ATOM 3214 O O . VAL A 1 402 ? -7.294 -9.686 12.358 1.00 95.44 402 VAL A O 1
ATOM 3217 N N . PRO A 1 403 ? -7.931 -10.568 10.397 1.00 94.06 403 PRO A N 1
ATOM 3218 C CA . PRO A 1 403 ? -7.732 -11.954 10.823 1.00 94.06 403 PRO A CA 1
ATOM 3219 C C . PRO A 1 403 ? -6.295 -12.248 11.274 1.00 94.06 403 PRO A C 1
ATOM 3221 O O . PRO A 1 403 ? -6.109 -13.011 12.228 1.00 94.06 403 PRO A O 1
ATOM 3224 N N . SER A 1 404 ? -5.283 -11.608 10.672 1.00 91.62 404 SER A N 1
ATOM 3225 C CA . SER A 1 404 ? -3.879 -11.781 11.078 1.00 91.62 404 SER A CA 1
ATOM 3226 C C . SER A 1 404 ? -3.622 -11.383 12.530 1.00 91.62 404 SER A C 1
ATOM 3228 O O . SER A 1 404 ? -2.751 -11.969 13.181 1.00 91.62 404 SER A O 1
ATOM 3230 N N . LEU A 1 405 ? -4.418 -10.461 13.085 1.00 88.38 405 LEU A N 1
ATOM 3231 C CA . LEU A 1 405 ? -4.289 -10.023 14.471 1.00 88.38 405 LEU A CA 1
ATOM 3232 C C . LEU A 1 405 ? -4.482 -11.182 15.457 1.00 88.38 405 LEU A C 1
ATOM 3234 O O . LEU A 1 405 ? -3.794 -11.229 16.471 1.00 88.38 405 LEU A O 1
ATOM 3238 N N . LEU A 1 406 ? -5.368 -12.140 15.162 1.00 82.69 406 LEU A N 1
ATOM 3239 C CA . LEU A 1 406 ? -5.596 -13.294 16.043 1.00 82.69 406 LEU A CA 1
ATOM 3240 C C . LEU A 1 406 ? -4.428 -14.283 16.058 1.00 82.69 406 LEU A C 1
ATOM 3242 O O . LEU A 1 406 ? -4.290 -15.055 17.000 1.00 82.69 406 LEU A O 1
ATOM 3246 N N . THR A 1 407 ? -3.595 -14.267 15.020 1.00 83.75 407 THR A N 1
ATOM 3247 C CA . THR A 1 407 ? -2.378 -15.087 14.945 1.00 83.75 407 THR A CA 1
ATOM 3248 C C . THR A 1 407 ? -1.153 -14.368 15.506 1.00 83.75 407 THR A C 1
ATOM 3250 O O . THR A 1 407 ? -0.050 -14.914 15.492 1.00 83.75 407 THR A O 1
ATOM 3253 N N . HIS A 1 408 ? -1.324 -13.133 15.988 1.00 78.88 408 HIS A N 1
ATOM 3254 C CA . HIS A 1 408 ? -0.226 -12.350 16.523 1.00 78.88 408 HIS A CA 1
ATOM 3255 C C . HIS A 1 408 ? 0.277 -12.984 17.834 1.00 78.88 408 HIS A C 1
ATOM 3257 O O . HIS A 1 408 ? -0.528 -13.256 18.725 1.00 78.88 408 HIS A O 1
ATOM 3263 N N . PRO A 1 409 ? 1.599 -13.188 17.998 1.00 76.06 409 PRO A N 1
ATOM 3264 C CA . PRO A 1 409 ? 2.170 -13.934 19.127 1.00 76.06 409 PRO A CA 1
ATOM 3265 C C . PRO A 1 409 ? 1.883 -13.314 20.503 1.00 76.06 409 PRO A C 1
ATOM 3267 O O . PRO A 1 409 ? 2.010 -13.977 21.525 1.00 76.06 409 PRO A O 1
ATOM 3270 N N . GLU A 1 410 ? 1.495 -12.041 20.530 1.00 72.81 410 GLU A N 1
ATOM 3271 C CA . GLU A 1 410 ? 1.171 -11.296 21.751 1.00 72.81 410 GLU A CA 1
ATOM 3272 C C . GLU A 1 410 ? -0.326 -11.318 22.107 1.00 72.81 410 GLU A C 1
ATOM 3274 O O . GLU A 1 410 ? -0.733 -10.656 23.061 1.00 72.81 410 GLU A O 1
ATOM 3279 N N . VAL A 1 411 ? -1.161 -12.043 21.354 1.00 74.38 411 VAL A N 1
ATOM 3280 C CA . VAL A 1 411 ? -2.579 -12.242 21.682 1.00 74.38 411 VAL A CA 1
ATOM 3281 C C . VAL A 1 411 ? -2.719 -13.563 22.429 1.00 74.38 411 VAL A C 1
ATOM 3283 O O . VAL A 1 411 ? -2.606 -14.618 21.808 1.00 74.38 411 VAL A O 1
ATOM 3286 N N . PRO A 1 412 ? -2.958 -13.548 23.752 1.00 65.00 412 PRO A N 1
ATOM 3287 C CA . PRO A 1 412 ? -3.235 -14.778 24.472 1.00 65.00 412 PRO A CA 1
ATOM 3288 C C . PRO A 1 412 ? -4.592 -15.309 24.014 1.00 65.00 412 PRO A C 1
ATOM 3290 O O . PRO A 1 412 ? -5.611 -14.631 24.159 1.00 65.00 412 PRO A O 1
ATOM 3293 N N . LEU A 1 413 ? -4.583 -16.502 23.423 1.00 60.53 413 LEU A N 1
ATOM 3294 C CA . LEU A 1 413 ? -5.786 -17.215 22.984 1.00 60.53 413 LEU A CA 1
ATOM 3295 C C . LEU A 1 413 ? -6.372 -18.126 24.080 1.00 60.53 413 LEU A C 1
ATOM 3297 O O . LEU A 1 413 ? -7.332 -18.842 23.802 1.00 60.53 413 LEU A O 1
ATOM 3301 N N . ASP A 1 414 ? -5.829 -18.059 25.301 1.00 56.31 414 ASP A N 1
ATOM 3302 C CA . ASP A 1 414 ? -6.147 -18.950 26.427 1.00 56.31 414 ASP A CA 1
ATOM 3303 C C . ASP A 1 414 ? -7.008 -18.291 27.518 1.00 56.31 414 ASP A C 1
ATOM 3305 O O . ASP A 1 414 ? -6.683 -17.157 27.960 1.00 56.31 414 ASP A O 1
#

Foldseek 3Di:
DDDDPDDFDWFKKKKAKKKWKFFPDPPDPPRHTDMVPNPPDPVVVVVQVVVCVVFPQAFKWKWWFDQFKTKIKTWAFDQDPPPRTTMTTIIMMMMGTPDDRCLQVQLVCLQPPFGQPNDDDDPVSCPVRHIDMDIDGRDDLQQQDQLVVPDLVVVVQFADLLQVLCCLQANDEGETLRNPPRCVSNNSSNLLSLAPSVRNRPTYMHMYGNDDDDPPDDDDPQQLVVQSSVLSSCLNNPDPLCCVVPSCLSSLLSLLLVLQCVLVVHHSSVLSSVLVLLVVCFAFLVSVVVVCDVVVLDDPVQQVQLCVPPPHRLSDPPQGGSLSSLLSVLLCVLVCSGPDDVVSLLSNLSSLSSLLSSQSSVCSVVVVPVCSNCVSVCSLVPPSPHDPVSSVVSVVSNCSRRVVVCVPPPDPPD

Radius of gyration: 26.77 Å; Cα contacts (8 Å, |Δi|>4): 661; chains: 1; bounding box: 63×66×81 Å

Organism: Haliangium ochraceum (strain DSM 14365 / JCM 11303 / SMP-2) (NCBI:txid502025)

Nearest PDB structures (foldseek):
  8p0v-assembly1_M  TM=5.114E-01  e=2.686E-01  Homo sapiens
  5ltq-assembly1_B  TM=3.102E-01  e=2.819E-01  Branchiostoma lanceolatum
  8cvs-assembly1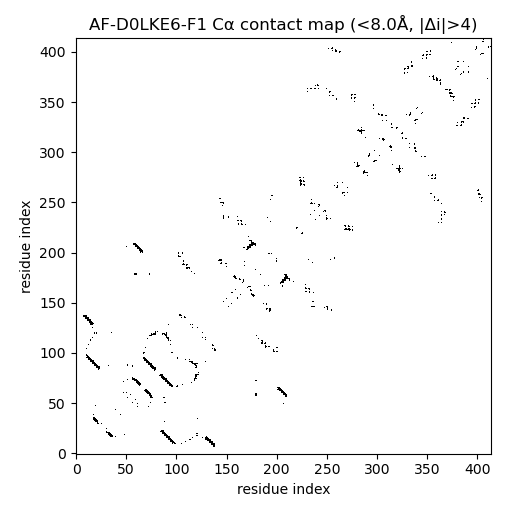_C  TM=4.824E-01  e=2.054E+00  Homo sapiens
  7t3a-assembly1_B  TM=2.079E-01  e=1.913E-01  Homo sapiens
  7qlj-assembly1_A  TM=3.668E-01  e=2.156E+00  Lobophyllia hemprichii